Protein AF-0000000069527138 (afdb_homodimer)

Radius of gyration: 24.35 Å; Cα contacts (8 Å, |Δi|>4): 1067; chains: 2; bounding box: 53×87×53 Å

Organism: Araneus ventricosus (NCBI:txid182803)

Foldseek 3Di:
DQAAEDEELAPDDPVDPVVVCVVSNHFYFYLPDLVLLLLLLVVQVVLVCCQQQVVVVVVVCVVVVNCDDDDDPPPSHGDFQAQFEEEEEDCPSNVVSNLVVSVVSNHNAYEYEDPPDDDVVSVVSRYYYDDLLVRQQRGQEYEYAHEDDPVQFQVAALVSLLNHQLAHEYEYLHEQRNHPVVSVLVCQVVSSYQAYEYAYHPPQVDDPPDSQVVGSRYHYHRNCSQVDDVSSVSSVVLRVQQVVCSVVVHHRPGTPD/DQAAEDEELAPDDPVDPVVVCVVSNHFYFYLDDLVLLLLLLVVQVVLVCCQQQVVVVVVVCVVVVNCDDDDDPPPSHGDFQAQFEEEEEDCPSNVVSNLVVSVVSNHNAYEYEDPPDDDVSSVVVRYYYDDLLVRQQRGQEYEYAHEDDPVQFQVAALVSLLNHQLAHEYEYLHEQRNHPVVSVLVCQVVSSYQAYEYAYHPPQVDPPPDSQVVGSRYHYHRNCSQVDDVSSVSSVVLRVQQVVCSVVVHHRPGTPD

Structure (mmCIF, N/CA/C/O backbone):
data_AF-0000000069527138-model_v1
#
loop_
_entity.id
_entity.type
_entity.pdbx_description
1 polymer 'Glyoxylate reductase/hydroxypyruvate reductase'
#
loop_
_atom_site.group_PDB
_atom_site.id
_atom_site.type_symbol
_atom_site.label_atom_id
_atom_site.label_alt_id
_atom_site.label_comp_id
_atom_site.label_asym_id
_atom_site.label_entity_id
_atom_site.label_seq_id
_atom_site.pdbx_PDB_ins_code
_atom_site.Cartn_x
_atom_site.Cartn_y
_atom_site.Cartn_z
_atom_site.occupancy
_atom_site.B_iso_or_equiv
_atom_site.auth_seq_id
_atom_site.auth_comp_id
_atom_site.auth_asym_id
_atom_site.auth_atom_id
_atom_site.pdbx_PDB_model_num
ATOM 1 N N . PRO A 1 1 ? 10.914 38 27.594 1 52 1 PRO A N 1
ATOM 2 C CA . PRO A 1 1 ? 11.336 37.156 26.469 1 52 1 PRO A CA 1
ATOM 3 C C . PRO A 1 1 ? 10.375 37.219 25.281 1 52 1 PRO A C 1
ATOM 5 O O . PRO A 1 1 ? 9.164 37.125 25.453 1 52 1 PRO A O 1
ATOM 8 N N . GLN A 1 2 ? 10.57 38.094 24.375 1 81.81 2 GLN A N 1
ATOM 9 C CA . GLN A 1 2 ? 9.508 38.562 23.484 1 81.81 2 GLN A CA 1
ATOM 10 C C . GLN A 1 2 ? 9.32 37.594 22.312 1 81.81 2 GLN A C 1
ATOM 12 O O . GLN A 1 2 ? 10.18 37.5 21.438 1 81.81 2 GLN A O 1
ATOM 17 N N . LEU A 1 3 ? 8.484 36.656 22.438 1 92.56 3 LEU A N 1
ATOM 18 C CA . LEU A 1 3 ? 8.102 35.719 21.391 1 92.56 3 LEU A CA 1
ATOM 19 C C . LEU A 1 3 ? 7.613 36.438 20.141 1 92.56 3 LEU A C 1
ATOM 21 O O . LEU A 1 3 ? 6.727 37.281 20.234 1 92.56 3 LEU A O 1
ATOM 25 N N . LYS A 1 4 ? 8.305 36.219 19.047 1 95.5 4 LYS A N 1
ATOM 26 C CA . LYS A 1 4 ? 7.965 36.938 17.812 1 95.5 4 LYS A CA 1
ATOM 27 C C . LYS A 1 4 ? 7.273 36 16.812 1 95.5 4 LYS A C 1
ATOM 29 O O . LYS A 1 4 ? 6.516 36.469 15.961 1 95.5 4 LYS A O 1
ATOM 34 N N . VAL A 1 5 ? 7.57 34.75 16.922 1 96.75 5 VAL A N 1
ATOM 35 C CA . VAL A 1 5 ? 7.062 33.812 15.898 1 96.75 5 VAL A CA 1
ATOM 36 C C . VAL A 1 5 ? 6.816 32.438 16.5 1 96.75 5 VAL A C 1
ATOM 38 O O . VAL A 1 5 ? 7.59 31.984 17.344 1 96.75 5 VAL A O 1
ATOM 41 N N . VAL A 1 6 ? 5.719 31.859 16.078 1 96.62 6 VAL A N 1
ATOM 42 C CA . VAL A 1 6 ? 5.41 30.453 16.281 1 96.62 6 VAL A CA 1
ATOM 43 C C . VAL A 1 6 ? 5.266 29.75 14.938 1 96.62 6 VAL A C 1
ATOM 45 O O . VAL A 1 6 ? 4.352 30.062 14.164 1 96.62 6 VAL A O 1
ATOM 48 N N . ALA A 1 7 ? 6.199 28.844 14.664 1 94.75 7 ALA A N 1
ATOM 49 C CA . ALA A 1 7 ? 6.156 28.109 13.406 1 94.75 7 ALA A CA 1
ATOM 50 C C . ALA A 1 7 ? 5.988 26.609 13.656 1 94.75 7 ALA A C 1
ATOM 52 O O . ALA A 1 7 ? 6.684 26.031 14.5 1 94.75 7 ALA A O 1
ATOM 53 N N . THR A 1 8 ? 5.059 26.062 12.992 1 91.56 8 THR A N 1
ATOM 54 C CA . THR A 1 8 ? 4.848 24.625 13.117 1 91.56 8 THR A CA 1
ATOM 55 C C . THR A 1 8 ? 5.277 23.906 11.852 1 91.56 8 THR A C 1
ATOM 57 O O . THR A 1 8 ? 5.148 24.438 10.75 1 91.56 8 THR A O 1
ATOM 60 N N . ILE A 1 9 ? 5.773 22.672 12.016 1 88.38 9 ILE A N 1
ATOM 61 C CA . ILE A 1 9 ? 6.25 21.859 10.891 1 88.38 9 ILE A CA 1
ATOM 62 C C . ILE A 1 9 ? 5.07 21.172 10.219 1 88.38 9 ILE A C 1
ATOM 64 O O . ILE A 1 9 ? 5.219 20.578 9.148 1 88.38 9 ILE A O 1
ATOM 68 N N . SER A 1 10 ? 3.885 21.359 10.703 1 83.25 10 SER A N 1
ATOM 69 C CA . SER A 1 10 ? 2.691 20.703 10.18 1 83.25 10 SER A CA 1
ATOM 70 C C . SER A 1 10 ? 1.918 21.625 9.242 1 83.25 10 SER A C 1
ATOM 72 O O . SER A 1 10 ? 2.107 22.844 9.266 1 83.25 10 SER A O 1
ATOM 74 N N . LEU A 1 11 ? 1.112 20.922 8.406 1 78.75 11 LEU A N 1
ATOM 75 C CA . LEU A 1 11 ? 0.171 21.703 7.602 1 78.75 11 LEU A CA 1
ATOM 76 C C . LEU A 1 11 ? -0.917 22.312 8.477 1 78.75 11 LEU A C 1
ATOM 78 O O . LEU A 1 11 ? -1.246 23.484 8.328 1 78.75 11 LEU A O 1
ATOM 82 N N . GLY A 1 12 ? -1.472 21.422 9.312 1 75.75 12 GLY A N 1
ATOM 83 C CA . GLY A 1 12 ? -2.459 21.906 10.266 1 75.75 12 GLY A CA 1
ATOM 84 C C . GLY A 1 12 ? -1.85 22.688 11.414 1 75.75 12 GLY A C 1
ATOM 85 O O . GLY A 1 12 ? -0.685 22.484 11.766 1 75.75 12 GLY A O 1
ATOM 86 N N . PHE A 1 13 ? -2.611 23.594 11.969 1 85.06 13 PHE A N 1
ATOM 87 C CA . PHE A 1 13 ? -2.105 24.422 13.055 1 85.06 13 PHE A CA 1
ATOM 88 C C . PHE A 1 13 ? -3.176 24.641 14.117 1 85.06 13 PHE A C 1
ATOM 90 O O . PHE A 1 13 ? -3.193 25.672 14.789 1 85.06 13 PHE A O 1
ATOM 97 N N . GLU A 1 14 ? -4.051 23.672 14.219 1 77.25 14 GLU A N 1
ATOM 98 C CA . GLU A 1 14 ? -5.164 23.75 15.156 1 77.25 14 GLU A CA 1
ATOM 99 C C . GLU A 1 14 ? -4.672 23.766 16.594 1 77.25 14 GLU A C 1
ATOM 101 O O . GLU A 1 14 ? -5.367 24.25 17.5 1 77.25 14 GLU A O 1
ATOM 106 N N . HIS A 1 15 ? -3.498 23.297 16.812 1 81.5 15 HIS A N 1
ATOM 107 C CA . HIS A 1 15 ? -2.938 23.219 18.156 1 81.5 15 HIS A CA 1
ATOM 108 C C . HIS A 1 15 ? -2.34 24.547 18.578 1 81.5 15 HIS A C 1
ATOM 110 O O . HIS A 1 15 ? -1.874 24.688 19.719 1 81.5 15 HIS A O 1
ATOM 116 N N . ILE A 1 16 ? -2.328 25.531 17.703 1 90.62 16 ILE A N 1
ATOM 117 C CA . ILE A 1 16 ? -1.819 26.875 18 1 90.62 16 ILE A CA 1
ATOM 118 C C . ILE A 1 16 ? -2.986 27.828 18.234 1 90.62 16 ILE A C 1
ATOM 120 O O . ILE A 1 16 ? -3.963 27.828 17.484 1 90.62 16 ILE A O 1
ATOM 124 N N . ASP A 1 17 ? -2.943 28.594 19.312 1 93.56 17 ASP A N 1
ATOM 125 C CA . ASP A 1 17 ? -3.916 29.656 19.531 1 93.56 17 ASP A CA 1
ATOM 126 C C . ASP A 1 17 ? -3.627 30.859 18.641 1 93.56 17 ASP A C 1
ATOM 128 O O . ASP A 1 17 ? -3.068 31.859 19.094 1 93.56 17 ASP A O 1
ATOM 132 N N . VAL A 1 18 ? -4.098 30.781 17.5 1 94.06 18 VAL A N 1
ATOM 133 C CA . VAL A 1 18 ? -3.785 31.75 16.469 1 94.06 18 VAL A CA 1
ATOM 134 C C . VAL A 1 18 ? -4.348 33.125 16.859 1 94.06 18 VAL A C 1
ATOM 136 O O . VAL A 1 18 ? -3.707 34.156 16.625 1 94.06 18 VAL A O 1
ATOM 139 N N . GLN A 1 19 ? -5.504 33.125 17.438 1 94.81 19 GLN A N 1
ATOM 140 C CA . GLN A 1 19 ? -6.129 34.406 17.828 1 94.81 19 GLN A CA 1
ATOM 141 C C . GLN A 1 19 ? -5.285 35.125 18.875 1 94.81 19 GLN A C 1
ATOM 143 O O . GLN A 1 19 ? -5.078 36.344 18.781 1 94.81 19 GLN A O 1
ATOM 148 N N . GLU A 1 20 ? -4.867 34.406 19.859 1 95.56 20 GLU A N 1
ATOM 149 C CA . GLU A 1 20 ? -4.023 35 20.891 1 95.56 20 GLU A CA 1
ATOM 150 C C . GLU A 1 20 ? -2.703 35.5 20.297 1 95.56 20 GLU A C 1
ATOM 152 O O . GLU A 1 20 ? -2.211 36.562 20.672 1 95.56 20 GLU A O 1
ATOM 157 N N . CYS A 1 21 ? -2.131 34.719 19.391 1 95.94 21 CYS A N 1
ATOM 158 C CA . CYS A 1 21 ? -0.894 35.125 18.734 1 95.94 21 CYS A CA 1
ATOM 159 C C . CYS A 1 21 ? -1.09 36.406 17.953 1 95.94 21 CYS A C 1
ATOM 161 O O . CYS A 1 21 ? -0.263 37.312 18.031 1 95.94 21 CYS A O 1
ATOM 163 N N . LYS A 1 22 ? -2.158 36.5 17.266 1 94.31 22 LYS A N 1
ATOM 164 C CA . LYS A 1 22 ? -2.477 37.688 16.484 1 94.31 22 LYS A CA 1
ATOM 165 C C . LYS A 1 22 ? -2.621 38.906 17.391 1 94.31 22 LYS A C 1
ATOM 167 O O . LYS A 1 22 ? -2.084 40 17.094 1 94.31 22 LYS A O 1
ATOM 172 N N . LYS A 1 23 ? -3.311 38.719 18.469 1 95.19 23 LYS A N 1
ATOM 173 C CA . LYS A 1 23 ? -3.525 39.812 19.438 1 95.19 23 LYS A CA 1
ATOM 174 C C . LYS A 1 23 ? -2.199 40.344 19.969 1 95.19 23 LYS A C 1
ATOM 176 O O . LYS A 1 23 ? -2.068 41.531 20.219 1 95.19 23 LYS A O 1
ATOM 181 N N . ARG A 1 24 ? -1.305 39.469 20.094 1 94.94 24 ARG A N 1
ATOM 182 C CA . ARG A 1 24 ? -0.036 39.812 20.719 1 94.94 24 ARG A CA 1
ATOM 183 C C . ARG A 1 24 ? 0.997 40.219 19.656 1 94.94 24 ARG A C 1
ATOM 185 O O . ARG A 1 24 ? 2.139 40.531 20 1 94.94 24 ARG A O 1
ATOM 192 N N . GLY A 1 25 ? 0.655 40.125 18.453 1 93 25 GLY A N 1
ATOM 193 C CA . GLY A 1 25 ? 1.563 40.469 17.375 1 93 25 GLY A CA 1
ATOM 194 C C . GLY A 1 25 ? 2.607 39.406 17.094 1 93 25 GLY A C 1
ATOM 195 O O . GLY A 1 25 ? 3.701 39.688 16.625 1 93 25 GLY A O 1
ATOM 196 N N . ILE A 1 26 ? 2.312 38.219 17.484 1 96.12 26 ILE A N 1
ATOM 197 C CA . ILE A 1 26 ? 3.195 37.094 17.219 1 96.12 26 ILE A CA 1
ATOM 198 C C . ILE A 1 26 ? 2.842 36.438 15.883 1 96.12 26 ILE A C 1
ATOM 200 O O . ILE A 1 26 ? 1.702 36.031 15.664 1 96.12 26 ILE A O 1
ATOM 204 N N . GLN A 1 27 ? 3.793 36.344 14.953 1 96.31 27 GLN A N 1
ATOM 205 C CA . GLN A 1 27 ? 3.566 35.719 13.656 1 96.31 27 GLN A CA 1
ATOM 206 C C . GLN A 1 27 ? 3.439 34.219 13.773 1 96.31 27 GLN A C 1
ATOM 208 O O . GLN A 1 27 ? 4.18 33.594 14.531 1 96.31 27 GLN A O 1
ATOM 213 N N . VAL A 1 28 ? 2.422 33.688 13.094 1 96.81 28 VAL A N 1
ATOM 214 C CA . VAL A 1 28 ? 2.254 32.25 13.047 1 96.81 28 VAL A CA 1
ATOM 215 C C . VAL A 1 28 ? 2.471 31.75 11.617 1 96.81 28 VAL A C 1
ATOM 217 O O . VAL A 1 28 ? 1.928 32.312 10.664 1 96.81 28 VAL A O 1
ATOM 220 N N . CYS A 1 29 ? 3.332 30.781 11.461 1 96.06 29 CYS A N 1
ATOM 221 C CA . CYS A 1 29 ? 3.6 30.156 10.172 1 96.06 29 CYS A CA 1
ATOM 222 C C . CYS A 1 29 ? 3.385 28.641 10.25 1 96.06 29 CYS A C 1
ATOM 224 O O . CYS A 1 29 ? 3.611 28.031 11.297 1 96.06 29 CYS A O 1
ATOM 226 N N . ASN A 1 30 ? 2.883 28.078 9.195 1 92.19 30 ASN A N 1
ATOM 227 C CA . ASN A 1 30 ? 2.824 26.625 9.094 1 92.19 30 ASN A CA 1
ATOM 228 C C . ASN A 1 30 ? 3.693 26.109 7.953 1 92.19 30 ASN A C 1
ATOM 230 O O . ASN A 1 30 ? 4.422 26.891 7.324 1 92.19 30 ASN A O 1
ATOM 234 N N . ALA A 1 31 ? 3.736 24.844 7.789 1 89.5 31 ALA A N 1
ATOM 235 C CA . ALA A 1 31 ? 4.598 24.25 6.773 1 89.5 31 ALA A CA 1
ATOM 236 C C . ALA A 1 31 ? 3.791 23.828 5.551 1 89.5 31 ALA A C 1
ATOM 238 O O . ALA A 1 31 ? 3.861 22.672 5.121 1 89.5 31 ALA A O 1
ATOM 239 N N . ALA A 1 32 ? 3.145 24.797 4.98 1 87.44 32 ALA A N 1
ATOM 240 C CA . ALA A 1 32 ? 2.383 24.531 3.762 1 87.44 32 ALA A CA 1
ATOM 241 C C . ALA A 1 32 ? 3.311 24.297 2.576 1 87.44 32 ALA A C 1
ATOM 243 O O . ALA A 1 32 ? 3.785 25.25 1.949 1 87.44 32 ALA A O 1
ATOM 244 N N . ASN A 1 33 ? 3.641 23.047 2.322 1 89.19 33 ASN A N 1
ATOM 245 C CA . ASN A 1 33 ? 4.5 22.625 1.228 1 89.19 33 ASN A CA 1
ATOM 246 C C . ASN A 1 33 ? 3.828 21.547 0.381 1 89.19 33 ASN A C 1
ATOM 248 O O . ASN A 1 33 ? 3.217 20.609 0.917 1 89.19 33 ASN A O 1
ATOM 252 N N . PRO A 1 34 ? 3.922 21.672 -0.925 1 90.12 34 PRO A N 1
ATOM 253 C CA . PRO A 1 34 ? 3.246 20.734 -1.828 1 90.12 34 PRO A CA 1
ATOM 254 C C . PRO A 1 34 ? 3.719 19.297 -1.646 1 90.12 34 PRO A C 1
ATOM 256 O O . PRO A 1 34 ? 3.027 18.359 -2.053 1 90.12 34 PRO A O 1
ATOM 259 N N . ILE A 1 35 ? 4.887 19.109 -1.012 1 90.88 35 ILE A N 1
ATOM 260 C CA . ILE A 1 35 ? 5.461 17.781 -0.862 1 90.88 35 ILE A CA 1
ATOM 261 C C . ILE A 1 35 ? 4.555 16.922 0.012 1 90.88 35 ILE A C 1
ATOM 263 O O . ILE A 1 35 ? 4.488 15.695 -0.162 1 90.88 35 ILE A O 1
ATOM 267 N N . SER A 1 36 ? 3.814 17.531 0.904 1 91.56 36 SER A N 1
ATOM 268 C CA . SER A 1 36 ? 2.941 16.812 1.821 1 91.56 36 SER A CA 1
ATOM 269 C C . SER A 1 36 ? 1.795 16.125 1.074 1 91.56 36 SER A C 1
ATOM 271 O O . SER A 1 36 ? 1.315 15.078 1.488 1 91.56 36 SER A O 1
ATOM 273 N N . VAL A 1 37 ? 1.426 16.734 -0.037 1 94.5 37 VAL A N 1
ATOM 274 C CA . VAL A 1 37 ? 0.306 16.219 -0.814 1 94.5 37 VAL A CA 1
ATOM 275 C C . VAL A 1 37 ? 0.649 14.828 -1.344 1 94.5 37 VAL A C 1
ATOM 277 O O . VAL A 1 37 ? -0.096 13.867 -1.121 1 94.5 37 VAL A O 1
ATOM 280 N N . SER A 1 38 ? 1.834 14.734 -1.927 1 95.69 38 SER A N 1
ATOM 281 C CA . SER A 1 38 ? 2.26 13.477 -2.527 1 95.69 38 SER A CA 1
ATOM 282 C C . SER A 1 38 ? 2.496 12.414 -1.464 1 95.69 38 SER A C 1
ATOM 284 O O . SER A 1 38 ? 2.062 11.266 -1.617 1 95.69 38 SER A O 1
ATOM 286 N N . VAL A 1 39 ? 3.104 12.797 -0.379 1 95.88 39 VAL A N 1
ATOM 287 C CA . VAL A 1 39 ? 3.531 11.844 0.641 1 95.88 39 VAL A CA 1
ATOM 288 C C . VAL A 1 39 ? 2.311 11.289 1.373 1 95.88 39 VAL A C 1
ATOM 290 O O . VAL A 1 39 ? 2.244 10.094 1.662 1 95.88 39 VAL A O 1
ATOM 293 N N . VAL A 1 40 ? 1.357 12.109 1.661 1 96.62 40 VAL A N 1
ATOM 294 C CA . VAL A 1 40 ? 0.164 11.672 2.379 1 96.62 40 VAL A CA 1
ATOM 295 C C . VAL A 1 40 ? -0.708 10.82 1.459 1 96.62 40 VAL A C 1
ATOM 297 O O . VAL A 1 40 ? -1.276 9.812 1.89 1 96.62 40 VAL A O 1
ATOM 300 N N . ALA A 1 41 ? -0.838 11.203 0.163 1 98.38 41 ALA A N 1
ATOM 301 C CA . ALA A 1 41 ? -1.612 10.414 -0.794 1 98.38 41 ALA A CA 1
ATOM 302 C C . ALA A 1 41 ? -1.021 9.023 -0.961 1 98.38 41 ALA A C 1
ATOM 304 O O . ALA A 1 41 ? -1.751 8.023 -0.968 1 98.38 41 ALA A O 1
ATOM 305 N N . GLU A 1 42 ? 0.299 8.961 -1.075 1 98.62 42 GLU A N 1
ATOM 306 C CA . GLU A 1 42 ? 1.004 7.688 -1.183 1 98.62 42 GLU A CA 1
ATOM 307 C C . GLU A 1 42 ? 0.731 6.801 0.03 1 98.62 42 GLU A C 1
ATOM 309 O O . GLU A 1 42 ? 0.408 5.621 -0.118 1 98.62 42 GLU A O 1
ATOM 314 N N . PHE A 1 43 ? 0.854 7.398 1.181 1 98.56 43 PHE A N 1
ATOM 315 C CA . PHE A 1 43 ? 0.626 6.66 2.418 1 98.56 43 PHE A CA 1
ATOM 316 C C . PHE A 1 43 ? -0.809 6.156 2.49 1 98.56 43 PHE A C 1
ATOM 318 O O . PHE A 1 43 ? -1.055 5.031 2.939 1 98.56 43 PHE A O 1
ATOM 325 N N . THR A 1 44 ? -1.752 6.953 2.045 1 98.81 44 THR A N 1
ATOM 326 C CA . THR A 1 44 ? -3.168 6.605 2.049 1 98.81 44 THR A CA 1
ATOM 327 C C . THR A 1 44 ? -3.42 5.355 1.212 1 98.81 44 THR A C 1
ATOM 329 O O . THR A 1 44 ? -4.125 4.441 1.646 1 98.81 44 THR A O 1
ATOM 332 N N . ILE A 1 45 ? -2.799 5.27 0.051 1 98.81 45 ILE A N 1
ATOM 333 C CA . ILE A 1 45 ? -2.924 4.09 -0.798 1 98.81 45 ILE A CA 1
ATOM 334 C C . ILE A 1 45 ? -2.287 2.887 -0.108 1 98.81 45 ILE A C 1
ATOM 336 O O . ILE A 1 45 ? -2.846 1.786 -0.123 1 98.81 45 ILE A O 1
ATOM 340 N N . GLY A 1 46 ? -1.09 3.119 0.477 1 98.69 46 GLY A N 1
ATOM 341 C CA . GLY A 1 46 ? -0.426 2.053 1.208 1 98.69 46 GLY A CA 1
ATOM 342 C C . GLY A 1 46 ? -1.266 1.492 2.34 1 98.69 46 GLY A C 1
ATOM 343 O O . GLY A 1 46 ? -1.358 0.274 2.508 1 98.69 46 GLY A O 1
ATOM 344 N N . LEU A 1 47 ? -1.845 2.398 3.082 1 98.62 47 LEU A N 1
ATOM 345 C CA . LEU A 1 47 ? -2.67 2.002 4.219 1 98.62 47 LEU A CA 1
ATOM 346 C C . LEU A 1 47 ? -3.912 1.25 3.752 1 98.62 47 LEU A C 1
ATOM 348 O O . LEU A 1 47 ? -4.285 0.233 4.34 1 98.62 47 LEU A O 1
ATOM 352 N N . LEU A 1 48 ? -4.57 1.704 2.697 1 98.75 48 LEU A N 1
ATOM 353 C CA . LEU A 1 48 ? -5.727 1.058 2.086 1 98.75 48 LEU A CA 1
ATOM 354 C C . LEU A 1 48 ? -5.395 -0.375 1.681 1 98.75 48 LEU A C 1
ATOM 356 O O . LEU A 1 48 ? -6.102 -1.312 2.062 1 98.75 48 LEU A O 1
ATOM 360 N N . LEU A 1 49 ? -4.305 -0.561 0.993 1 98.62 49 LEU A N 1
ATOM 361 C CA . LEU A 1 49 ? -3.928 -1.884 0.507 1 98.62 49 LEU A CA 1
ATOM 362 C C . LEU A 1 49 ? -3.5 -2.783 1.661 1 98.62 49 LEU A C 1
ATOM 364 O O . LEU A 1 49 ? -3.729 -3.994 1.628 1 98.62 49 LEU A O 1
ATOM 368 N N . ALA A 1 50 ? -2.842 -2.182 2.67 1 98.56 50 ALA A N 1
ATOM 369 C CA . ALA A 1 50 ? -2.383 -2.953 3.822 1 98.56 50 ALA A CA 1
ATOM 370 C C . ALA A 1 50 ? -3.559 -3.604 4.551 1 98.56 50 ALA A C 1
ATOM 372 O O . ALA A 1 50 ? -3.469 -4.754 4.98 1 98.56 50 ALA A O 1
ATOM 373 N N . VAL A 1 51 ? -4.672 -2.887 4.66 1 98.31 51 VAL A N 1
ATOM 374 C CA . VAL A 1 51 ? -5.812 -3.434 5.387 1 98.31 51 VAL A CA 1
ATOM 375 C C . VAL A 1 51 ? -6.637 -4.324 4.465 1 98.31 51 VAL A C 1
ATOM 377 O O . VAL A 1 51 ? -7.086 -5.402 4.867 1 98.31 51 VAL A O 1
ATOM 380 N N . SER A 1 52 ? -6.84 -3.93 3.225 1 97.69 52 SER A N 1
ATOM 381 C CA . SER A 1 52 ? -7.734 -4.641 2.314 1 97.69 52 SER A CA 1
ATOM 382 C C . SER A 1 52 ? -7.137 -5.977 1.885 1 97.69 52 SER A C 1
ATOM 384 O O . SER A 1 52 ? -7.867 -6.949 1.679 1 97.69 52 SER A O 1
ATOM 386 N N . ARG A 1 53 ? -5.801 -5.988 1.804 1 97.5 53 ARG A N 1
ATOM 387 C CA . ARG A 1 53 ? -5.133 -7.215 1.375 1 97.5 53 ARG A CA 1
ATOM 388 C C . ARG A 1 53 ? -4.496 -7.938 2.559 1 97.5 53 ARG A C 1
ATOM 390 O O . ARG A 1 53 ? -3.707 -8.867 2.375 1 97.5 53 ARG A O 1
ATOM 397 N N . LYS A 1 54 ? -4.793 -7.465 3.758 1 97.5 54 LYS A N 1
ATOM 398 C CA . LYS A 1 54 ? -4.5 -8.117 5.031 1 97.5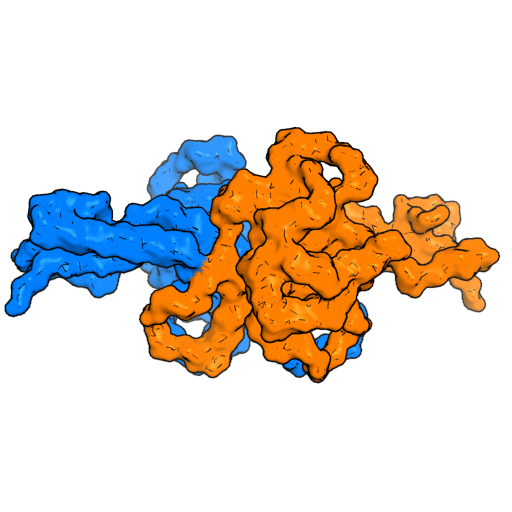 54 LYS A CA 1
ATOM 399 C C . LYS A 1 54 ? -2.996 -8.281 5.23 1 97.5 54 LYS A C 1
ATOM 401 O O . LYS A 1 54 ? -2.545 -9.289 5.777 1 97.5 54 LYS A O 1
ATOM 406 N N . ILE A 1 55 ? -2.225 -7.32 4.746 1 98.12 55 ILE A N 1
ATOM 407 C CA . ILE A 1 55 ? -0.769 -7.363 4.824 1 98.12 55 ILE A CA 1
ATOM 408 C C . ILE A 1 55 ? -0.328 -7.324 6.285 1 98.12 55 ILE A C 1
ATOM 410 O O . ILE A 1 55 ? 0.484 -8.148 6.719 1 98.12 55 ILE A O 1
ATOM 414 N N . VAL A 1 56 ? -0.895 -6.406 7.074 1 97.75 56 VAL A N 1
ATOM 415 C CA . VAL A 1 56 ? -0.505 -6.227 8.469 1 97.75 56 VAL A CA 1
ATOM 416 C C . VAL A 1 56 ? -0.865 -7.477 9.273 1 97.75 56 VAL A C 1
ATOM 418 O O . VAL A 1 56 ? -0.04 -7.996 10.023 1 97.75 56 VAL A O 1
ATOM 421 N N . LYS A 1 57 ? -2.064 -7.988 9.039 1 95.62 57 LYS A N 1
ATOM 422 C CA . LYS A 1 57 ? -2.523 -9.172 9.758 1 95.62 57 LYS A CA 1
ATOM 423 C C . LYS A 1 57 ? -1.676 -10.391 9.414 1 95.62 57 LYS A C 1
ATOM 425 O O . LYS A 1 57 ? -1.247 -11.125 10.305 1 95.62 57 LYS A O 1
ATOM 430 N N . ALA A 1 58 ? -1.451 -10.586 8.18 1 95.88 58 ALA A N 1
ATOM 431 C CA . ALA A 1 58 ? -0.701 -11.75 7.715 1 95.88 58 ALA A CA 1
ATOM 432 C C . ALA A 1 58 ? 0.746 -11.695 8.195 1 95.88 58 ALA A C 1
ATOM 434 O O . ALA A 1 58 ? 1.301 -12.711 8.625 1 95.88 58 ALA A O 1
ATOM 435 N N . ALA A 1 59 ? 1.396 -10.508 8.07 1 95.94 59 ALA A N 1
ATOM 436 C CA . ALA A 1 59 ? 2.762 -10.344 8.562 1 95.94 59 ALA A CA 1
ATOM 437 C C . ALA A 1 59 ? 2.848 -10.656 10.055 1 95.94 59 ALA A C 1
ATOM 439 O O . ALA A 1 59 ? 3.787 -11.32 10.5 1 95.94 59 ALA A O 1
ATOM 440 N N . GLY A 1 60 ? 1.857 -10.219 10.812 1 93.75 60 GLY A N 1
ATOM 441 C CA . GLY A 1 60 ? 1.805 -10.531 12.234 1 93.75 60 GLY A CA 1
ATOM 442 C C . GLY A 1 60 ? 1.644 -12.016 12.516 1 93.75 60 GLY A C 1
ATOM 443 O O . GLY A 1 60 ? 2.246 -12.539 13.453 1 93.75 60 GLY A O 1
ATOM 444 N N . ALA A 1 61 ? 0.838 -12.672 11.742 1 92.69 61 ALA A N 1
ATOM 445 C CA . ALA A 1 61 ? 0.576 -14.102 11.93 1 92.69 61 ALA A CA 1
ATOM 446 C C . ALA A 1 61 ? 1.854 -14.914 11.766 1 92.69 61 ALA A C 1
ATOM 448 O O . ALA A 1 61 ? 2.098 -15.852 12.531 1 92.69 61 ALA A O 1
ATOM 449 N N . ILE A 1 62 ? 2.674 -14.578 10.805 1 92.69 62 ILE A N 1
ATOM 450 C CA . ILE A 1 62 ? 3.934 -15.273 10.586 1 92.69 62 ILE A CA 1
ATOM 451 C C . ILE A 1 62 ? 4.863 -15.055 11.773 1 92.69 62 ILE A C 1
ATOM 453 O O . ILE A 1 62 ? 5.496 -16 12.258 1 92.69 62 ILE A O 1
ATOM 457 N N . GLN A 1 63 ? 4.879 -13.82 12.211 1 90.44 63 GLN A N 1
ATOM 458 C CA . GLN A 1 63 ? 5.727 -13.484 13.352 1 90.44 63 GLN A CA 1
ATOM 459 C C . GLN A 1 63 ? 5.297 -14.25 14.602 1 90.44 63 GLN A C 1
ATOM 461 O O . GLN A 1 63 ? 6.133 -14.602 15.438 1 90.44 63 GLN A O 1
ATOM 466 N N . ARG A 1 64 ? 4.051 -14.562 14.688 1 90.81 64 ARG A N 1
ATOM 467 C CA . ARG A 1 64 ? 3.525 -15.281 15.844 1 90.81 64 ARG A CA 1
ATOM 468 C C . ARG A 1 64 ? 3.627 -16.797 15.648 1 90.81 64 ARG A C 1
ATOM 470 O O . ARG A 1 64 ? 3.156 -17.562 16.484 1 90.81 64 ARG A O 1
ATOM 477 N N . GLY A 1 65 ? 4.148 -17.234 14.492 1 90.5 65 GLY A N 1
ATOM 478 C CA . GLY A 1 65 ? 4.363 -18.656 14.242 1 90.5 65 GLY A CA 1
ATOM 479 C C . GLY A 1 65 ? 3.102 -19.375 13.812 1 90.5 65 GLY A C 1
ATOM 480 O O . GLY A 1 65 ? 2.996 -20.594 13.977 1 90.5 65 GLY A O 1
ATOM 481 N N . GLU A 1 66 ? 2.18 -18.625 13.25 1 90.94 66 GLU A N 1
ATOM 482 C CA . GLU A 1 66 ? 0.886 -19.219 12.922 1 90.94 66 GLU A CA 1
ATOM 483 C C . GLU A 1 66 ? 0.902 -19.844 11.531 1 90.94 66 GLU A C 1
ATOM 485 O O . GLU A 1 66 ? -0.03 -20.562 11.156 1 90.94 66 GLU A O 1
ATOM 490 N N . TRP A 1 67 ? 1.893 -19.531 10.766 1 90.88 67 TRP A N 1
ATOM 491 C CA . TRP A 1 67 ? 2.023 -20.125 9.445 1 90.88 67 TRP A CA 1
ATOM 492 C C . TRP A 1 67 ? 2.555 -21.547 9.539 1 90.88 67 TRP A C 1
ATOM 494 O O . TRP A 1 67 ? 3.768 -21.766 9.484 1 90.88 67 TRP A O 1
ATOM 504 N N . ILE A 1 68 ? 1.738 -22.531 9.531 1 85.44 68 ILE A N 1
ATOM 505 C CA . ILE A 1 68 ? 2.125 -23.891 9.844 1 85.44 68 ILE A CA 1
ATOM 506 C C . ILE A 1 68 ? 1.878 -24.797 8.633 1 85.44 68 ILE A C 1
ATOM 508 O O . ILE A 1 68 ? 2.477 -25.859 8.516 1 85.44 68 ILE A O 1
ATOM 512 N N . GLU A 1 69 ? 0.994 -24.297 7.738 1 79.81 69 GLU A N 1
ATOM 513 C CA . GLU A 1 69 ? 0.704 -25.078 6.547 1 79.81 69 GLU A CA 1
ATOM 514 C C . GLU A 1 69 ? 1.02 -24.297 5.277 1 79.81 69 GLU A C 1
ATOM 516 O O . GLU A 1 69 ? 0.825 -23.078 5.227 1 79.81 69 GLU A O 1
ATOM 521 N N . SER A 1 70 ? 1.593 -24.984 4.398 1 67.06 70 SER A N 1
ATOM 522 C CA . SER A 1 70 ? 2.078 -24.344 3.176 1 67.06 70 SER A CA 1
ATOM 523 C C . SER A 1 70 ? 0.952 -23.625 2.441 1 67.06 70 SER A C 1
ATOM 525 O O . SER A 1 70 ? 1.14 -22.516 1.94 1 67.06 70 SER A O 1
ATOM 527 N N . TRP A 1 71 ? -0.029 -24.344 2.156 1 65.25 71 TRP A N 1
ATOM 528 C CA . TRP A 1 71 ? -1.045 -23.656 1.356 1 65.25 71 TRP A CA 1
ATOM 529 C C . TRP A 1 71 ? -2.43 -23.844 1.971 1 65.25 71 TRP A C 1
ATOM 531 O O . TRP A 1 71 ? -2.832 -24.953 2.299 1 65.25 71 TRP A O 1
ATOM 541 N N . THR A 1 72 ? -2.906 -22.703 2.385 1 67.12 72 THR A N 1
ATOM 542 C CA . THR A 1 72 ? -4.301 -22.656 2.801 1 67.12 72 THR A CA 1
ATOM 543 C C . THR A 1 72 ? -5.09 -21.672 1.949 1 67.12 72 THR A C 1
ATOM 545 O O . THR A 1 72 ? -4.945 -20.453 2.109 1 67.12 72 THR A O 1
ATOM 548 N N . PRO A 1 73 ? -5.887 -22.188 0.997 1 64.62 73 PRO A N 1
ATOM 549 C CA . PRO A 1 73 ? -6.543 -21.312 0.021 1 64.62 73 PRO A CA 1
ATOM 550 C C . PRO A 1 73 ? -7.328 -20.188 0.677 1 64.62 73 PRO A C 1
ATOM 552 O O . PRO A 1 73 ? -7.48 -19.109 0.084 1 64.62 73 PRO A O 1
ATOM 555 N N . ASP A 1 74 ? -7.586 -20.344 1.847 1 76.12 74 ASP A N 1
ATOM 556 C CA . ASP A 1 74 ? -8.516 -19.359 2.398 1 76.12 74 ASP A CA 1
ATOM 557 C C . ASP A 1 74 ? -7.859 -18.562 3.527 1 76.12 74 ASP A C 1
ATOM 559 O O . ASP A 1 74 ? -8.539 -17.828 4.25 1 76.12 74 ASP A O 1
ATOM 563 N N . TRP A 1 75 ? -6.609 -18.688 3.465 1 82.81 75 TRP A N 1
ATOM 564 C CA . TRP A 1 75 ? -5.961 -17.953 4.547 1 82.81 75 TRP A CA 1
ATOM 565 C C . TRP A 1 75 ? -5.633 -16.531 4.113 1 82.81 75 TRP A C 1
ATOM 567 O O . TRP A 1 75 ? -4.996 -16.312 3.078 1 82.81 75 TRP A O 1
ATOM 577 N N . TYR A 1 76 ? -6.184 -15.555 4.789 1 90.44 76 TYR A N 1
ATOM 578 C CA . TYR A 1 76 ? -5.922 -14.125 4.633 1 90.44 76 TYR A CA 1
ATOM 579 C C . TYR A 1 76 ? -6.285 -13.656 3.227 1 90.44 76 TYR A C 1
ATOM 581 O O . TYR A 1 76 ? -5.516 -12.93 2.592 1 90.44 76 TYR A O 1
ATOM 589 N N . VAL A 1 77 ? -7.352 -14.242 2.68 1 93.06 77 VAL A N 1
ATOM 590 C CA . VAL A 1 77 ? -7.922 -13.766 1.425 1 93.06 77 VAL A CA 1
ATOM 591 C C . VAL A 1 77 ? -8.438 -12.336 1.602 1 93.06 77 VAL A C 1
ATOM 593 O O . VAL A 1 77 ? -9.289 -12.078 2.457 1 93.06 77 VAL A O 1
ATOM 596 N N . GLY A 1 78 ? -7.824 -11.445 0.878 1 94.88 78 GLY A N 1
ATOM 597 C CA . GLY A 1 78 ? -8.25 -10.055 0.924 1 94.88 78 GLY A CA 1
ATOM 598 C C . GLY A 1 78 ? -9.172 -9.672 -0.219 1 94.88 78 GLY A C 1
ATOM 599 O O . GLY A 1 78 ? -9.609 -10.531 -0.982 1 94.88 78 GLY A O 1
ATOM 600 N N . ARG A 1 79 ? -9.555 -8.5 -0.248 1 94.56 79 ARG A N 1
ATOM 601 C CA . ARG A 1 79 ? -10.305 -7.91 -1.35 1 94.56 79 ARG A CA 1
ATOM 602 C C . ARG A 1 79 ? -9.547 -6.742 -1.97 1 94.56 79 ARG A C 1
ATOM 604 O O . ARG A 1 79 ? -9.188 -5.789 -1.274 1 94.56 79 ARG A O 1
ATOM 611 N N . GLY A 1 80 ? -9.297 -6.855 -3.271 1 95.88 80 GLY A N 1
ATOM 612 C CA . GLY A 1 80 ? -8.516 -5.836 -3.957 1 95.88 80 GLY A CA 1
ATOM 613 C C . GLY A 1 80 ? -9.375 -4.758 -4.59 1 95.88 80 GLY A C 1
ATOM 614 O O . GLY A 1 80 ? -10.586 -4.711 -4.371 1 95.88 80 GLY A O 1
ATOM 615 N N . LEU A 1 81 ? -8.773 -3.871 -5.293 1 97.69 81 LEU A N 1
ATOM 616 C CA . LEU A 1 81 ? -9.406 -2.689 -5.863 1 97.69 81 LEU A CA 1
ATOM 617 C C . LEU A 1 81 ? -9.992 -2.998 -7.238 1 97.69 81 LEU A C 1
ATOM 619 O O . LEU A 1 81 ? -10.828 -2.244 -7.75 1 97.69 81 LEU A O 1
ATOM 623 N N . THR A 1 82 ? -9.477 -4.102 -7.855 1 95.06 82 THR A N 1
ATOM 624 C CA . THR A 1 82 ? -9.938 -4.422 -9.203 1 95.06 82 THR A CA 1
ATOM 625 C C . THR A 1 82 ? -11.461 -4.488 -9.25 1 95.06 82 THR A C 1
ATOM 627 O O . THR A 1 82 ? -12.078 -5.184 -8.445 1 95.06 82 THR A O 1
ATOM 630 N N . ASN A 1 83 ? -12.109 -3.682 -10.133 1 95.38 83 ASN A N 1
ATOM 631 C CA . ASN A 1 83 ? -13.547 -3.641 -10.398 1 95.38 83 ASN A CA 1
ATOM 632 C C . ASN A 1 83 ? -14.312 -3.043 -9.227 1 95.38 83 ASN A C 1
ATOM 634 O O . ASN A 1 83 ? -15.539 -3.176 -9.148 1 95.38 83 ASN A O 1
ATOM 638 N N . SER A 1 84 ? -13.672 -2.41 -8.297 1 97.81 84 SER A N 1
ATOM 639 C CA . SER A 1 84 ? -14.328 -1.85 -7.121 1 97.81 84 SER A CA 1
ATOM 640 C C . SER A 1 84 ? -14.812 -0.427 -7.387 1 97.81 84 SER A C 1
ATOM 642 O O . SER A 1 84 ? -14.375 0.214 -8.344 1 97.81 84 SER A O 1
ATOM 644 N N . VAL A 1 85 ? -15.75 -0.011 -6.633 1 98.62 85 VAL A N 1
ATOM 645 C CA . VAL A 1 85 ? -16.188 1.381 -6.582 1 98.62 85 VAL A CA 1
ATOM 646 C C . VAL A 1 85 ? -15.508 2.094 -5.418 1 98.62 85 VAL A C 1
ATOM 648 O O . VAL A 1 85 ? -15.617 1.665 -4.266 1 98.62 85 VAL A O 1
ATOM 651 N N . VAL A 1 86 ? -14.812 3.193 -5.734 1 98.88 86 VAL A N 1
ATOM 652 C CA . VAL A 1 86 ? -14.086 3.943 -4.711 1 98.88 86 VAL A CA 1
ATOM 653 C C . V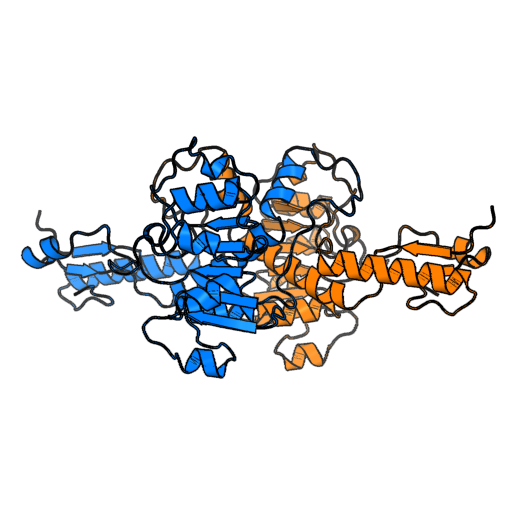AL A 1 86 ? -14.75 5.305 -4.504 1 98.88 86 VAL A C 1
ATOM 655 O O . VAL A 1 86 ? -15.023 6.02 -5.469 1 98.88 86 VAL A O 1
ATOM 658 N N . GLY A 1 87 ? -15.117 5.605 -3.252 1 98.94 87 GLY A N 1
ATOM 659 C CA . GLY A 1 87 ? -15.602 6.926 -2.871 1 98.94 87 GLY A CA 1
ATOM 660 C C . GLY A 1 87 ? -14.562 7.746 -2.125 1 98.94 87 GLY A C 1
ATOM 661 O O . GLY A 1 87 ? -13.992 7.281 -1.135 1 98.94 87 GLY A O 1
ATOM 662 N N . ILE A 1 88 ? -14.297 8.977 -2.594 1 98.94 88 ILE A N 1
ATOM 663 C CA . ILE A 1 88 ? -13.367 9.891 -1.942 1 98.94 88 ILE A CA 1
ATOM 664 C C . ILE A 1 88 ? -14.133 11.07 -1.343 1 98.94 88 ILE A C 1
ATOM 666 O O . ILE A 1 88 ? -14.867 11.766 -2.049 1 98.94 88 ILE A O 1
ATOM 670 N N . VAL A 1 89 ? -14.023 11.227 -0.015 1 98.81 89 VAL A N 1
ATOM 671 C CA . VAL A 1 89 ? -14.648 12.359 0.664 1 98.81 89 VAL A CA 1
ATOM 672 C C . VAL A 1 89 ? -13.617 13.461 0.888 1 98.81 89 VAL A C 1
ATOM 674 O O . VAL A 1 89 ? -12.758 13.344 1.759 1 98.81 89 VAL A O 1
ATOM 677 N N . GLY A 1 90 ? -13.75 14.508 0.224 1 98.19 90 GLY A N 1
ATOM 678 C CA . GLY A 1 90 ? -12.742 15.555 0.106 1 98.19 90 GLY A CA 1
ATOM 679 C C . GLY A 1 90 ? -11.898 15.43 -1.149 1 98.19 90 GLY A C 1
ATOM 680 O O . GLY A 1 90 ? -11.055 14.531 -1.25 1 98.19 90 GLY A O 1
ATOM 681 N N . MET A 1 91 ? -12.156 16.344 -2.119 1 98.19 91 MET A N 1
ATOM 682 C CA . MET A 1 91 ? -11.461 16.297 -3.4 1 98.19 91 MET A CA 1
ATOM 683 C C . MET A 1 91 ? -10.578 17.531 -3.594 1 98.19 91 MET A C 1
ATOM 685 O O . MET A 1 91 ? -10.602 18.156 -4.656 1 98.19 91 MET A O 1
ATOM 689 N N . GLY A 1 92 ? -9.938 17.859 -2.43 1 95.81 92 GLY A N 1
ATOM 690 C CA . GLY A 1 92 ? -8.883 18.844 -2.512 1 95.81 92 GLY A CA 1
ATOM 691 C C . GLY A 1 92 ? -7.594 18.297 -3.098 1 95.81 92 GLY A C 1
ATOM 692 O O . GLY A 1 92 ? -7.617 17.359 -3.895 1 95.81 92 GLY A O 1
ATOM 693 N N . ARG A 1 93 ? -6.414 18.922 -2.773 1 94.75 93 ARG A N 1
ATOM 694 C CA . ARG A 1 93 ? -5.125 18.547 -3.348 1 94.75 93 ARG A CA 1
ATOM 695 C C . ARG A 1 93 ? -4.781 17.094 -3.029 1 94.75 93 ARG A C 1
ATOM 697 O O . ARG A 1 93 ? -4.375 16.344 -3.914 1 94.75 93 ARG A O 1
ATOM 704 N N . ILE A 1 94 ? -4.961 16.703 -1.772 1 96.5 94 ILE A N 1
ATOM 705 C CA . ILE A 1 94 ? -4.633 15.336 -1.372 1 96.5 94 ILE A CA 1
ATOM 706 C C . ILE A 1 94 ? -5.621 14.359 -2.002 1 96.5 94 ILE A C 1
ATOM 708 O O . ILE A 1 94 ? -5.23 13.289 -2.484 1 96.5 94 ILE A O 1
ATOM 712 N N . GLY A 1 95 ? -6.945 14.688 -2 1 98.25 95 GLY A N 1
ATOM 713 C CA . GLY A 1 95 ? -7.949 13.852 -2.639 1 98.25 95 GLY A CA 1
ATOM 714 C C . GLY A 1 95 ? -7.664 13.594 -4.105 1 98.25 95 GLY A C 1
ATOM 715 O O . GLY A 1 95 ? -7.777 12.461 -4.574 1 98.25 95 GLY A O 1
ATOM 716 N N . GLN A 1 96 ? -7.258 14.633 -4.812 1 98.19 96 GLN A N 1
ATOM 717 C CA . GLN A 1 96 ? -6.926 14.5 -6.227 1 98.19 96 GLN A CA 1
ATOM 718 C C . GLN A 1 96 ? -5.672 13.656 -6.418 1 98.19 96 GLN A C 1
ATOM 720 O O . GLN A 1 96 ? -5.582 12.875 -7.371 1 98.19 96 GLN A O 1
ATOM 725 N N . ALA A 1 97 ? -4.715 13.852 -5.527 1 98.25 97 ALA A N 1
ATOM 726 C CA . ALA A 1 97 ? -3.508 13.031 -5.594 1 98.25 97 ALA A CA 1
ATOM 727 C C . ALA A 1 97 ? -3.828 11.562 -5.348 1 98.25 97 ALA A C 1
ATOM 729 O O . ALA A 1 97 ? -3.234 10.68 -5.969 1 98.25 97 ALA A O 1
ATOM 730 N N . VAL A 1 98 ? -4.762 11.266 -4.438 1 98.75 98 VAL A N 1
ATOM 731 C CA . VAL A 1 98 ? -5.227 9.906 -4.199 1 98.75 98 VAL A CA 1
ATOM 732 C C . VAL A 1 98 ? -5.914 9.367 -5.449 1 98.75 98 VAL A C 1
ATOM 734 O O . VAL A 1 98 ? -5.664 8.234 -5.867 1 98.75 98 VAL A O 1
ATOM 737 N N . LEU A 1 99 ? -6.742 10.227 -6.082 1 98.81 99 LEU A N 1
ATOM 738 C CA . LEU A 1 99 ? -7.438 9.859 -7.309 1 98.81 99 LEU A CA 1
ATOM 739 C C . LEU A 1 99 ? -6.449 9.438 -8.391 1 98.81 99 LEU A C 1
ATOM 741 O O . LEU A 1 99 ? -6.59 8.367 -8.984 1 98.81 99 LEU A O 1
ATOM 745 N N . ASP A 1 100 ? -5.387 10.211 -8.586 1 98.44 100 ASP A N 1
ATOM 746 C CA . ASP A 1 100 ? -4.375 9.914 -9.594 1 98.44 100 ASP A CA 1
ATOM 747 C C . ASP A 1 100 ? -3.754 8.539 -9.367 1 98.44 100 ASP A C 1
ATOM 749 O O . ASP A 1 100 ? -3.469 7.816 -10.32 1 98.44 100 ASP A O 1
ATOM 753 N N . ARG A 1 101 ? -3.576 8.195 -8.164 1 98.5 101 ARG A N 1
ATOM 754 C CA . ARG A 1 101 ? -2.812 7 -7.809 1 98.5 101 ARG A CA 1
ATOM 755 C C . ARG A 1 101 ? -3.703 5.762 -7.797 1 98.5 101 ARG A C 1
ATOM 757 O O . ARG A 1 101 ? -3.211 4.637 -7.895 1 98.5 101 ARG A O 1
ATOM 764 N N . ILE A 1 102 ? -5.004 5.938 -7.664 1 98 102 ILE A N 1
ATOM 765 C CA . ILE A 1 102 ? -5.898 4.793 -7.535 1 98 102 ILE A CA 1
ATOM 766 C C . ILE A 1 102 ? -6.348 4.328 -8.914 1 98 102 ILE A C 1
ATOM 768 O O . ILE A 1 102 ? -6.699 3.158 -9.102 1 98 102 ILE A O 1
ATOM 772 N N . LEU A 1 103 ? -6.34 5.191 -9.922 1 97.75 103 LEU A N 1
ATOM 773 C CA . LEU A 1 103 ? -6.93 4.941 -11.234 1 97.75 103 LEU A CA 1
ATOM 774 C C . LEU A 1 103 ? -6.262 3.748 -11.914 1 97.75 103 LEU A C 1
ATOM 776 O O . LEU A 1 103 ? -6.941 2.893 -12.484 1 97.75 103 LEU A O 1
ATOM 780 N N . PRO A 1 104 ? -4.926 3.549 -11.766 1 97.81 104 PRO A N 1
ATOM 781 C CA . PRO A 1 104 ? -4.309 2.418 -12.461 1 97.81 104 PRO A CA 1
ATOM 782 C C . PRO A 1 104 ? -4.578 1.082 -11.773 1 97.81 104 PRO A C 1
ATOM 784 O O . PRO A 1 104 ? -4.109 0.038 -12.234 1 97.81 104 PRO A O 1
ATOM 787 N N . PHE A 1 105 ? -5.344 1.062 -10.703 1 98.12 105 PHE A N 1
ATOM 788 C CA . PHE A 1 105 ? -5.613 -0.171 -9.969 1 98.12 105 PHE A CA 1
ATOM 789 C C . PHE A 1 105 ? -6.867 -0.854 -10.508 1 98.12 105 PHE A C 1
ATOM 791 O O . PHE A 1 105 ? -7.414 -1.752 -9.867 1 98.12 105 PHE A O 1
ATOM 798 N N . GLU A 1 106 ? -7.359 -0.387 -11.688 1 96.31 106 GLU A N 1
ATOM 799 C CA . GLU A 1 106 ? -8.453 -1.007 -12.43 1 96.31 106 GLU A CA 1
ATOM 800 C C . GLU A 1 106 ? -9.75 -0.981 -11.625 1 96.31 106 GLU A C 1
ATOM 802 O O . GLU A 1 106 ? -10.445 -1.993 -11.531 1 96.31 106 GLU A O 1
ATOM 807 N N . VAL A 1 107 ? -10.008 0.114 -10.984 1 97.81 107 VAL A N 1
ATOM 808 C CA . VAL A 1 107 ? -11.273 0.326 -10.289 1 97.81 107 VAL A CA 1
ATOM 809 C C . VAL A 1 107 ? -12.391 0.516 -11.312 1 97.81 107 VAL A C 1
ATOM 811 O O . VAL A 1 107 ? -12.141 0.923 -12.453 1 97.81 107 VAL A O 1
ATOM 814 N N . SER A 1 108 ? -13.594 0.137 -10.984 1 97.69 108 SER A N 1
ATOM 815 C CA . SER A 1 108 ? -14.727 0.266 -11.891 1 97.69 108 SER A CA 1
ATOM 816 C C . SER A 1 108 ? -15.211 1.711 -11.969 1 97.69 108 SER A C 1
ATOM 818 O O . SER A 1 108 ? -15.602 2.182 -13.031 1 97.69 108 SER A O 1
ATOM 820 N N . LYS A 1 109 ? -15.242 2.334 -10.852 1 98.19 109 LYS A N 1
ATOM 821 C CA . LYS A 1 109 ? -15.805 3.678 -10.742 1 98.19 109 LYS A CA 1
ATOM 822 C C . LYS A 1 109 ? -15.195 4.43 -9.562 1 98.19 109 LYS A C 1
ATOM 824 O O . LYS A 1 109 ? -14.883 3.828 -8.531 1 98.19 109 LYS A O 1
ATOM 829 N N . VAL A 1 110 ? -14.945 5.742 -9.75 1 98.81 110 VAL A N 1
ATOM 830 C CA . VAL A 1 110 ? -14.57 6.617 -8.648 1 98.81 110 VAL A CA 1
ATOM 831 C C . VAL A 1 110 ? -15.594 7.742 -8.508 1 98.81 110 VAL A C 1
ATOM 833 O O . VAL A 1 110 ? -15.875 8.461 -9.469 1 98.81 110 VAL A O 1
ATOM 836 N N . CYS A 1 111 ? -16.219 7.859 -7.375 1 98.69 111 CYS A N 1
ATOM 837 C CA . CYS A 1 111 ? -17.078 8.984 -7.031 1 98.69 111 CYS A CA 1
ATOM 838 C C . CYS A 1 111 ? -16.469 9.812 -5.91 1 98.69 111 CYS A C 1
ATOM 840 O O . CYS A 1 111 ? -15.617 9.336 -5.172 1 98.69 111 CYS A O 1
ATOM 842 N N . TYR A 1 112 ? -16.891 11.047 -5.852 1 98.81 112 TYR A N 1
ATOM 843 C CA . TYR A 1 112 ? -16.359 11.891 -4.785 1 98.81 112 TYR A CA 1
ATOM 844 C C . TYR A 1 112 ? -17.422 12.852 -4.273 1 98.81 112 TYR A C 1
ATOM 846 O O . TYR A 1 112 ? -18.406 13.125 -4.965 1 98.81 112 TYR A O 1
ATOM 854 N N . TYR A 1 113 ? -17.281 13.211 -3.047 1 98.69 113 TYR A N 1
ATOM 855 C CA . TYR A 1 113 ? -18.062 14.273 -2.424 1 98.69 113 TYR A CA 1
ATOM 856 C C . TYR A 1 113 ? -17.156 15.398 -1.938 1 98.69 113 TYR A C 1
ATOM 858 O O . TYR A 1 113 ? -16.125 15.148 -1.31 1 98.69 113 TYR A O 1
ATOM 866 N N . ASP A 1 114 ? -17.484 16.516 -2.234 1 97.81 114 ASP A N 1
ATOM 867 C CA . ASP A 1 114 ? -16.797 17.734 -1.804 1 97.81 114 ASP A CA 1
ATOM 868 C C . ASP A 1 114 ? -17.766 18.922 -1.751 1 97.81 114 ASP A C 1
ATOM 870 O O . ASP A 1 114 ? -18.625 19.062 -2.611 1 97.81 114 ASP A O 1
ATOM 874 N N . ILE A 1 115 ? -17.609 19.781 -0.779 1 94.94 115 ILE A N 1
ATOM 875 C CA . ILE A 1 115 ? -18.531 20.906 -0.602 1 94.94 115 ILE A CA 1
ATOM 876 C C . ILE A 1 115 ? -18.344 21.906 -1.731 1 94.94 115 ILE A C 1
ATOM 878 O O . ILE A 1 115 ? -19.234 22.719 -2.016 1 94.94 115 ILE A O 1
ATOM 882 N N . PHE A 1 116 ? -17.219 21.922 -2.398 1 93.44 116 PHE A N 1
ATOM 883 C CA . PHE A 1 116 ? -16.969 22.828 -3.52 1 93.44 116 PHE A CA 1
ATOM 884 C C . PHE A 1 116 ? -17.188 22.109 -4.848 1 93.44 116 PHE A C 1
ATOM 886 O O . PHE A 1 116 ? -16.672 22.547 -5.883 1 93.44 116 PHE A O 1
ATOM 893 N N . SER A 1 117 ? -17.969 21.312 -5.051 1 89.75 117 SER A N 1
ATOM 894 C CA . SER A 1 117 ? -18.203 20.438 -6.195 1 89.75 117 SER A CA 1
ATOM 895 C C . SER A 1 117 ? -19.016 21.156 -7.273 1 89.75 117 SER A C 1
ATOM 897 O O . SER A 1 117 ? -19.781 22.078 -6.98 1 89.75 117 SER A O 1
ATOM 899 N N . PRO A 1 118 ? -18.984 20.797 -8.477 1 94.69 118 PRO A N 1
ATOM 900 C CA . PRO A 1 118 ? -18.062 19.766 -8.953 1 94.69 118 PRO A CA 1
ATOM 901 C C . PRO A 1 118 ? -16.641 20.281 -9.141 1 94.69 118 PRO A C 1
ATOM 903 O O . PRO A 1 118 ? -16.438 21.484 -9.328 1 94.69 118 PRO A O 1
ATOM 906 N N . ILE A 1 119 ? -15.688 19.406 -8.977 1 97.12 119 ILE A N 1
ATOM 907 C CA . ILE A 1 119 ? -14.281 19.703 -9.211 1 97.12 119 ILE A CA 1
ATOM 908 C C . ILE A 1 119 ? -13.883 19.281 -10.625 1 97.12 119 ILE A C 1
ATOM 910 O O . ILE A 1 119 ? -13.742 18.094 -10.906 1 97.12 119 ILE A O 1
ATOM 914 N N . SER A 1 120 ? -13.617 20.219 -11.484 1 97.44 120 SER A N 1
ATOM 915 C CA . SER A 1 120 ? -13.422 19.969 -12.906 1 97.44 120 SER A CA 1
ATOM 916 C C . SER A 1 120 ? -12.25 19.016 -13.141 1 97.44 120 SER A C 1
ATOM 918 O O . SER A 1 120 ? -12.344 18.094 -13.953 1 97.44 120 SER A O 1
ATOM 920 N N . ALA A 1 121 ? -11.164 19.25 -12.461 1 97.19 121 ALA A N 1
ATOM 921 C CA . ALA A 1 121 ? -9.977 18.438 -12.641 1 97.19 121 ALA A CA 1
ATOM 922 C C . ALA A 1 121 ? -10.266 16.969 -12.328 1 97.19 121 ALA A C 1
ATOM 924 O O . ALA A 1 121 ? -9.734 16.062 -12.984 1 97.19 121 ALA A O 1
ATOM 925 N N . ALA A 1 122 ? -11.055 16.672 -11.32 1 97.88 122 ALA A N 1
ATOM 926 C CA . ALA A 1 122 ? -11.438 15.312 -10.953 1 97.88 122 ALA A CA 1
ATOM 927 C C . ALA A 1 122 ? -12.367 14.711 -12 1 97.88 122 ALA A C 1
ATOM 929 O O . ALA A 1 122 ? -12.211 13.547 -12.375 1 97.88 122 ALA A O 1
ATOM 930 N N . GLU A 1 123 ? -13.32 15.508 -12.477 1 98.19 123 GLU A N 1
ATOM 931 C CA . GLU A 1 123 ? -14.273 15.047 -13.477 1 98.19 123 GLU A CA 1
ATOM 932 C C . GLU A 1 123 ? -13.578 14.695 -14.789 1 98.19 123 GLU A C 1
ATOM 934 O O . GLU A 1 123 ? -13.953 13.734 -15.461 1 98.19 123 GLU A O 1
ATOM 939 N N . GLU A 1 124 ? -12.609 15.438 -15.133 1 98.06 124 GLU A N 1
ATOM 940 C CA . GLU A 1 124 ? -11.852 15.195 -16.359 1 98.06 124 GLU A CA 1
ATOM 941 C C . GLU A 1 124 ? -11.102 13.867 -16.297 1 98.06 124 GLU A C 1
ATOM 943 O O . GLU A 1 124 ? -10.867 13.234 -17.328 1 98.06 124 GLU A O 1
ATOM 948 N N . LYS A 1 125 ? -10.836 13.438 -15.133 1 97.5 125 LYS A N 1
ATOM 949 C CA . LYS A 1 125 ? -10.117 12.18 -14.938 1 97.5 125 LYS A CA 1
ATOM 950 C C . LYS A 1 125 ? -11.086 11.008 -14.812 1 97.5 125 LYS A C 1
ATOM 952 O O . LYS A 1 125 ? -10.664 9.867 -14.625 1 97.5 125 LYS A O 1
ATOM 957 N N . GLY A 1 126 ? -12.398 11.32 -14.812 1 97.38 126 GLY A N 1
ATOM 958 C CA . GLY A 1 126 ? -13.383 10.258 -14.82 1 97.38 126 GLY A CA 1
ATOM 959 C C . GLY A 1 126 ? -14.078 10.07 -13.484 1 97.38 126 GLY A C 1
ATOM 960 O O . GLY A 1 126 ? -14.969 9.227 -13.352 1 97.38 126 GLY A O 1
ATOM 961 N N . ALA A 1 127 ? -13.609 10.797 -12.445 1 98.19 127 ALA A N 1
ATOM 962 C CA . ALA A 1 127 ? -14.336 10.758 -11.18 1 98.19 127 ALA A CA 1
ATOM 963 C C . ALA A 1 127 ? -15.625 11.57 -11.266 1 98.19 127 ALA A C 1
ATOM 965 O O . ALA A 1 127 ? -15.695 12.555 -12.008 1 98.19 127 ALA A O 1
ATOM 966 N N . HIS A 1 128 ? -16.625 11.18 -10.492 1 98.06 128 HIS A N 1
ATOM 967 C CA . HIS A 1 128 ? -17.906 11.859 -10.594 1 98.06 128 HIS A CA 1
ATOM 968 C C . HIS A 1 128 ? -18.406 12.305 -9.219 1 98.06 128 HIS A C 1
ATOM 970 O O . HIS A 1 128 ? -18.359 11.539 -8.258 1 98.06 128 HIS A O 1
ATOM 976 N N . PHE A 1 129 ? -18.859 13.516 -9.242 1 98.56 129 PHE A N 1
ATOM 977 C CA . PHE A 1 129 ? -19.453 14.047 -8.023 1 98.56 129 PHE A CA 1
ATOM 978 C C . PHE A 1 129 ? -20.75 13.32 -7.691 1 98.56 129 PHE A C 1
ATOM 980 O O . PHE A 1 129 ? -21.516 12.961 -8.594 1 98.56 129 PHE A O 1
ATOM 987 N N . THR A 1 130 ? -21 13.07 -6.402 1 98.5 130 THR A N 1
ATOM 988 C CA . THR A 1 130 ? -22.266 12.586 -5.875 1 98.5 130 THR A CA 1
ATOM 989 C C . THR A 1 130 ? -22.5 13.094 -4.457 1 98.5 130 THR A C 1
ATOM 991 O O . THR A 1 130 ? -21.641 13.781 -3.891 1 98.5 130 THR A O 1
ATOM 994 N N . THR A 1 131 ? -23.688 12.852 -3.912 1 98.31 131 THR A N 1
ATOM 995 C CA . THR A 1 131 ? -23.953 13.219 -2.525 1 98.31 131 THR A CA 1
ATOM 996 C C . THR A 1 131 ? -23.234 12.273 -1.568 1 98.31 131 THR A C 1
ATOM 998 O O . THR A 1 131 ? -22.875 11.156 -1.946 1 98.31 131 THR A O 1
ATOM 1001 N N . LEU A 1 132 ? -23.062 12.742 -0.367 1 98.38 132 LEU A N 1
ATOM 1002 C CA . LEU A 1 132 ? -22.391 11.906 0.625 1 98.38 132 LEU A CA 1
ATOM 1003 C C . LEU A 1 132 ? -23.141 10.594 0.826 1 98.38 132 LEU A C 1
ATOM 1005 O O . LEU A 1 132 ? -22.531 9.516 0.848 1 98.38 132 LEU A O 1
ATOM 1009 N N . ASP A 1 133 ? -24.438 10.664 0.94 1 98.62 133 ASP A N 1
ATOM 1010 C CA . ASP A 1 133 ? -25.25 9.477 1.156 1 98.62 133 ASP A CA 1
ATOM 1011 C C . ASP A 1 133 ? -25.047 8.461 0.03 1 98.62 133 ASP A C 1
ATOM 1013 O O . ASP A 1 133 ? -24.8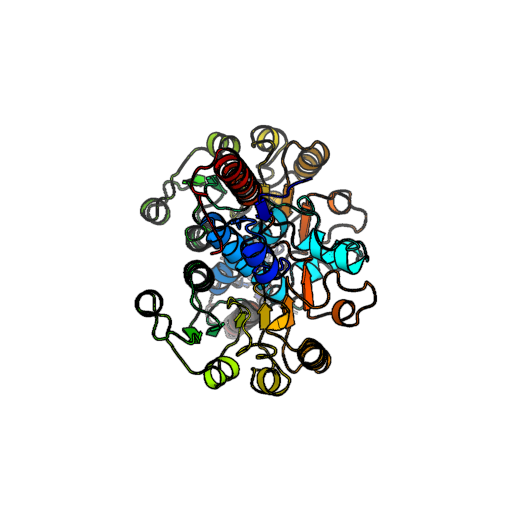28 7.277 0.286 1 98.62 133 ASP A O 1
ATOM 1017 N N . ARG A 1 134 ? -25.156 8.914 -1.155 1 98.69 134 ARG A N 1
ATOM 1018 C CA . ARG A 1 134 ? -25 8.031 -2.303 1 98.69 134 ARG A CA 1
ATOM 1019 C C . ARG A 1 134 ? -23.594 7.434 -2.354 1 98.69 134 ARG A C 1
ATOM 1021 O O . ARG A 1 134 ? -23.422 6.266 -2.705 1 98.69 134 ARG A O 1
ATOM 1028 N N . LEU A 1 135 ? -22.641 8.242 -2.025 1 98.81 135 LEU A N 1
ATOM 1029 C CA . LEU A 1 135 ? -21.266 7.773 -1.984 1 98.81 135 LEU A CA 1
ATOM 1030 C C . LEU A 1 135 ? -21.109 6.629 -0.987 1 98.81 135 LEU A C 1
ATOM 1032 O O . LEU A 1 135 ? -20.547 5.582 -1.318 1 98.81 135 LEU A O 1
ATOM 1036 N N . LEU A 1 136 ? -21.625 6.816 0.206 1 98.88 136 LEU A N 1
ATOM 1037 C CA . LEU A 1 136 ? -21.531 5.82 1.267 1 98.88 136 LEU A CA 1
ATOM 1038 C C . LEU A 1 136 ? -22.25 4.535 0.881 1 98.88 136 LEU A C 1
ATOM 1040 O O . LEU A 1 136 ? -21.734 3.436 1.091 1 98.88 136 LEU A O 1
ATOM 1044 N N . MET A 1 137 ? -23.359 4.621 0.209 1 98.75 137 MET A N 1
ATOM 1045 C CA . MET A 1 137 ? -24.219 3.488 -0.112 1 98.75 137 MET A CA 1
ATOM 1046 C C . MET A 1 137 ? -23.625 2.641 -1.227 1 98.75 137 MET A C 1
ATOM 1048 O O . MET A 1 137 ? -23.891 1.443 -1.32 1 98.75 137 MET A O 1
ATOM 1052 N N . ASN A 1 138 ? -22.75 3.238 -2.012 1 98.44 138 ASN A N 1
ATOM 1053 C CA . ASN A 1 138 ? -22.391 2.553 -3.248 1 98.44 138 ASN A CA 1
ATOM 1054 C C . ASN A 1 138 ? -20.906 2.197 -3.273 1 98.44 138 ASN A C 1
ATOM 1056 O O . ASN A 1 138 ? -20.469 1.399 -4.105 1 98.44 138 ASN A O 1
ATOM 1060 N N . SER A 1 139 ? -20.156 2.705 -2.369 1 98.81 139 SER A N 1
ATOM 1061 C CA . SER A 1 139 ? -18.703 2.545 -2.443 1 98.81 139 SER A CA 1
ATOM 1062 C C . SER A 1 139 ? -18.25 1.275 -1.732 1 98.81 139 SER A C 1
ATOM 1064 O O . SER A 1 139 ? -18.781 0.932 -0.669 1 98.81 139 SER A O 1
ATOM 1066 N N . ASP A 1 140 ? -17.328 0.541 -2.35 1 98.75 140 ASP A N 1
ATOM 1067 C CA . ASP A 1 140 ? -16.625 -0.565 -1.705 1 98.75 140 ASP A CA 1
ATOM 1068 C C . ASP A 1 140 ? -15.516 -0.053 -0.793 1 98.75 140 ASP A C 1
ATOM 1070 O O . ASP A 1 140 ? -15.164 -0.7 0.197 1 98.75 140 ASP A O 1
ATOM 1074 N N . TYR A 1 141 ? -14.922 1.06 -1.138 1 98.94 141 TYR A N 1
ATOM 1075 C CA . TYR A 1 141 ? -13.906 1.767 -0.365 1 98.94 141 TYR A CA 1
ATOM 1076 C C . TYR A 1 141 ? -14.289 3.229 -0.17 1 98.94 141 TYR A C 1
ATOM 1078 O O . TYR A 1 141 ? -14.664 3.91 -1.125 1 98.94 141 TYR A O 1
ATOM 1086 N N . VAL A 1 142 ? -14.258 3.697 1.034 1 98.94 142 VAL A N 1
ATOM 1087 C CA . VAL A 1 142 ? -14.477 5.105 1.354 1 98.94 142 VAL A CA 1
ATOM 1088 C C . VAL A 1 142 ? -13.188 5.703 1.922 1 98.94 142 VAL A C 1
ATOM 1090 O O . VAL A 1 142 ? -12.711 5.277 2.975 1 98.94 142 VAL A O 1
ATOM 1093 N N . ILE A 1 143 ? -12.609 6.648 1.218 1 98.94 143 ILE A N 1
ATOM 1094 C CA . ILE A 1 143 ? -11.352 7.289 1.594 1 98.94 143 ILE A CA 1
ATOM 1095 C C . ILE A 1 143 ? -11.617 8.734 2 1 98.94 143 ILE A C 1
ATOM 1097 O O . ILE A 1 143 ? -12.172 9.516 1.222 1 98.94 143 ILE A O 1
ATOM 1101 N N . VAL A 1 144 ? -11.195 9.07 3.18 1 98.81 144 VAL A N 1
ATOM 1102 C CA . VAL A 1 144 ? -11.445 10.406 3.703 1 98.81 144 VAL A CA 1
ATOM 1103 C C . VAL A 1 144 ? -10.172 11.25 3.617 1 98.81 144 VAL A C 1
ATOM 1105 O O . VAL A 1 144 ? -9.141 10.875 4.176 1 98.81 144 VAL A O 1
ATOM 1108 N N . THR A 1 145 ? -10.242 12.383 2.93 1 97.62 145 THR A N 1
ATOM 1109 C CA . THR A 1 145 ? -9.109 13.289 2.76 1 97.62 145 THR A CA 1
ATOM 1110 C C . THR A 1 145 ? -9.547 14.742 2.971 1 97.62 145 THR A C 1
ATOM 1112 O O . THR A 1 145 ? -8.953 15.656 2.402 1 97.62 145 THR A O 1
ATOM 1115 N N . CYS A 1 146 ? -10.539 15.016 3.693 1 94.81 146 CYS A N 1
ATOM 1116 C CA . CYS A 1 146 ? -11.039 16.375 3.871 1 94.81 146 CYS A CA 1
ATOM 1117 C C . CYS A 1 146 ? -10.492 17 5.148 1 94.81 146 CYS A C 1
ATOM 1119 O O . CYS A 1 146 ? -10.156 16.281 6.098 1 94.81 146 CYS A O 1
ATOM 1121 N N . ASN A 1 147 ? -10.438 18.312 5.211 1 89 147 ASN A N 1
ATOM 1122 C CA . ASN A 1 147 ? -10.078 19.047 6.422 1 89 147 ASN A CA 1
ATOM 1123 C C . ASN A 1 147 ? -11.164 18.938 7.484 1 89 147 ASN A C 1
ATOM 1125 O O . ASN A 1 147 ? -12.305 18.609 7.18 1 89 147 ASN A O 1
ATOM 1129 N N . LEU A 1 148 ? -10.742 19.188 8.703 1 90.81 148 LEU A N 1
ATOM 1130 C CA . LEU A 1 148 ? -11.719 19.25 9.781 1 90.81 148 LEU A CA 1
ATOM 1131 C C . LEU A 1 148 ? -12.25 20.672 9.938 1 90.81 148 LEU A C 1
ATOM 1133 O O . LEU A 1 148 ? -11.477 21.625 10.016 1 90.81 148 LEU A O 1
ATOM 1137 N N . THR A 1 149 ? -13.477 20.812 9.836 1 90.06 149 THR A N 1
ATOM 1138 C CA . THR A 1 149 ? -14.188 22.062 10.094 1 90.06 149 THR A CA 1
ATOM 1139 C C . THR A 1 149 ? -15.32 21.844 11.094 1 90.06 149 THR A C 1
ATOM 1141 O O . THR A 1 149 ? -15.617 20.703 11.469 1 90.06 149 THR A O 1
ATOM 1144 N N . GLU A 1 150 ? -15.875 22.922 11.562 1 91.75 150 GLU A N 1
ATOM 1145 C CA . GLU A 1 150 ? -17.016 22.797 12.461 1 91.75 150 GLU A CA 1
ATOM 1146 C C . GLU A 1 150 ? -18.188 22.078 11.781 1 91.75 150 GLU A C 1
ATOM 1148 O O . GLU A 1 150 ? -18.938 21.344 12.43 1 91.75 150 GLU A O 1
ATOM 1153 N N . ASP A 1 151 ? -18.281 22.203 10.531 1 93.81 151 ASP A N 1
ATOM 1154 C CA . ASP A 1 151 ? -19.422 21.703 9.773 1 93.81 151 ASP A CA 1
ATOM 1155 C C . ASP A 1 151 ? -19.312 20.188 9.539 1 93.81 151 ASP A C 1
ATOM 1157 O O . ASP A 1 151 ? -20.312 19.516 9.336 1 93.81 151 ASP A O 1
ATOM 1161 N N . ASN A 1 152 ? -18.078 19.656 9.578 1 95.44 152 ASN A N 1
ATOM 1162 C CA . ASN A 1 152 ? -17.969 18.234 9.242 1 95.44 152 ASN A CA 1
ATOM 1163 C C . ASN A 1 152 ? -17.438 17.422 10.422 1 95.44 152 ASN A C 1
ATOM 1165 O O . ASN A 1 152 ? -17.031 16.266 10.25 1 95.44 152 ASN A O 1
ATOM 1169 N N . ARG A 1 153 ? -17.391 18.109 11.555 1 96.06 153 ARG A N 1
ATOM 1170 C CA . ARG A 1 153 ? -17.016 17.359 12.758 1 96.06 153 ARG A CA 1
ATOM 1171 C C . ARG A 1 153 ? -17.984 16.203 12.992 1 96.06 153 ARG A C 1
ATOM 1173 O O . ARG A 1 153 ? -19.203 16.391 13 1 96.06 153 ARG A O 1
ATOM 1180 N N . GLY A 1 154 ? -17.484 15.055 13.102 1 97.5 154 GLY A N 1
ATOM 1181 C CA . GLY A 1 154 ? -18.297 13.867 13.359 1 97.5 154 GLY A CA 1
ATOM 1182 C C . GLY A 1 154 ? -19.172 13.484 12.188 1 97.5 154 GLY A C 1
ATOM 1183 O O . GLY A 1 154 ? -20.219 12.859 12.375 1 97.5 154 GLY A O 1
ATOM 1184 N N . MET A 1 155 ? -18.781 13.883 11.039 1 97.44 155 MET A N 1
ATOM 1185 C CA . MET A 1 155 ? -19.547 13.609 9.828 1 97.44 155 MET A CA 1
ATOM 1186 C C . MET A 1 155 ? -19.734 12.109 9.641 1 97.44 155 MET A C 1
ATOM 1188 O O . MET A 1 155 ? -20.75 11.672 9.094 1 97.44 155 MET A O 1
ATOM 1192 N N . PHE A 1 156 ? -18.828 11.32 10.047 1 98.69 156 PHE A N 1
ATOM 1193 C CA . PHE A 1 156 ? -18.969 9.867 10.023 1 98.69 156 PHE A CA 1
ATOM 1194 C C . PHE A 1 156 ? -19.469 9.352 11.367 1 98.69 156 PHE A C 1
ATOM 1196 O O . PHE A 1 156 ? -18.672 8.93 12.211 1 98.69 156 PHE A O 1
ATOM 1203 N N . ASP A 1 157 ? -20.734 9.43 11.547 1 98.62 157 ASP A N 1
ATOM 1204 C CA . ASP A 1 157 ? -21.422 8.969 12.742 1 98.62 157 ASP A CA 1
ATOM 1205 C C . ASP A 1 157 ? -22.062 7.605 12.508 1 98.62 157 ASP A C 1
ATOM 1207 O O . ASP A 1 157 ? -21.781 6.934 11.516 1 98.62 157 ASP A O 1
ATOM 1211 N N . SER A 1 158 ? -22.891 7.191 13.438 1 98.62 158 SER A N 1
ATOM 1212 C CA . SER A 1 158 ? -23.547 5.891 13.352 1 98.62 158 SER A CA 1
ATOM 1213 C C . SER A 1 158 ? -24.406 5.793 12.094 1 98.62 158 SER A C 1
ATOM 1215 O O . SER A 1 158 ? -24.438 4.75 11.438 1 98.62 158 SER A O 1
ATOM 1217 N N . LYS A 1 159 ? -25.062 6.828 11.812 1 98.62 159 LYS A N 1
ATOM 1218 C CA . LYS A 1 159 ? -25.891 6.844 10.609 1 98.62 159 LYS A CA 1
ATOM 1219 C C . LYS A 1 159 ? -25.047 6.672 9.352 1 98.62 159 LYS A C 1
ATOM 1221 O O . LYS A 1 159 ? -25.391 5.879 8.469 1 98.62 159 LYS A O 1
ATOM 1226 N N . ALA A 1 160 ? -24.031 7.402 9.25 1 98.81 160 ALA A N 1
ATOM 1227 C CA . ALA A 1 160 ? -23.141 7.309 8.094 1 98.81 160 ALA A CA 1
ATOM 1228 C C . ALA A 1 160 ? -22.625 5.883 7.918 1 98.81 160 ALA A C 1
ATOM 1230 O O . ALA A 1 160 ? -22.688 5.324 6.82 1 98.81 160 ALA A O 1
ATOM 1231 N N . PHE A 1 161 ? -22.125 5.246 8.969 1 98.81 161 PHE A N 1
ATOM 1232 C CA . PHE A 1 161 ? -21.578 3.898 8.883 1 98.81 161 PHE A CA 1
ATOM 1233 C C . PHE A 1 161 ? -22.672 2.891 8.555 1 98.81 161 PHE A C 1
ATOM 1235 O O . PHE A 1 161 ? -22.422 1.897 7.867 1 98.81 161 PHE A O 1
ATOM 1242 N N . SER A 1 162 ? -23.891 3.172 9 1 98.44 162 SER A N 1
ATOM 1243 C CA . SER A 1 162 ? -24.984 2.264 8.719 1 98.44 162 SER A CA 1
ATOM 1244 C C . SER A 1 162 ? -25.359 2.293 7.238 1 98.44 162 SER A C 1
ATOM 1246 O O . SER A 1 162 ? -25.953 1.337 6.723 1 98.44 162 SER A O 1
ATOM 1248 N N . MET A 1 163 ? -25.047 3.35 6.562 1 98.62 163 MET A N 1
ATOM 1249 C CA . MET A 1 163 ? -25.375 3.496 5.148 1 98.62 163 MET A CA 1
ATOM 1250 C C . MET A 1 163 ? -24.344 2.777 4.277 1 98.62 163 MET A C 1
ATOM 1252 O O . MET A 1 163 ? -24.625 2.488 3.109 1 98.62 163 MET A O 1
ATOM 1256 N N . MET A 1 164 ? -23.156 2.521 4.785 1 98.75 164 MET A N 1
ATOM 1257 C CA . MET A 1 164 ? -22.094 1.89 4 1 98.75 164 MET A CA 1
ATOM 1258 C C . MET A 1 164 ? -22.422 0.426 3.727 1 98.75 164 MET A C 1
ATOM 1260 O O . MET A 1 164 ? -23.188 -0.195 4.473 1 98.75 164 MET A O 1
ATOM 1264 N N . LYS A 1 165 ? -21.844 -0.113 2.656 1 98 165 LYS A N 1
ATOM 1265 C CA . LYS A 1 165 ? -21.984 -1.54 2.373 1 98 165 LYS A CA 1
ATOM 1266 C C . LYS A 1 165 ? -21.375 -2.379 3.49 1 98 165 LYS A C 1
ATOM 1268 O O . LYS A 1 165 ? -20.328 -2.014 4.055 1 98 165 LYS A O 1
ATOM 1273 N N . PRO A 1 166 ? -21.938 -3.482 3.789 1 96.56 166 PRO A N 1
ATOM 1274 C CA . PRO A 1 166 ? -21.375 -4.34 4.84 1 96.56 166 PRO A CA 1
ATOM 1275 C C . PRO A 1 166 ? -19.969 -4.805 4.531 1 96.56 166 PRO A C 1
ATOM 1277 O O . PRO A 1 166 ? -19.188 -5.094 5.449 1 96.56 166 PRO A O 1
ATOM 1280 N N . ASP A 1 167 ? -19.594 -4.848 3.285 1 96.25 167 ASP A N 1
ATOM 1281 C CA . ASP A 1 167 ? -18.266 -5.316 2.92 1 96.25 167 ASP A CA 1
ATOM 1282 C C . ASP A 1 167 ? -17.344 -4.145 2.57 1 96.25 167 ASP A C 1
ATOM 1284 O O . ASP A 1 167 ? -16.297 -4.336 1.967 1 96.25 167 ASP A O 1
ATOM 1288 N N . ALA A 1 168 ? -17.734 -2.918 2.924 1 98.5 168 ALA A N 1
ATOM 1289 C CA . ALA A 1 168 ? -16.953 -1.726 2.602 1 98.5 168 ALA A CA 1
ATOM 1290 C C . ALA A 1 168 ? -15.758 -1.582 3.537 1 98.5 168 ALA A C 1
ATOM 1292 O O . ALA A 1 168 ? -15.766 -2.113 4.652 1 98.5 168 ALA A O 1
ATOM 1293 N N . VAL A 1 169 ? -14.734 -0.975 3.07 1 98.81 169 VAL A N 1
ATOM 1294 C CA . VAL A 1 169 ? -13.547 -0.64 3.84 1 98.81 169 VAL A CA 1
ATOM 1295 C C . VAL A 1 169 ? -13.43 0.876 3.982 1 98.81 169 VAL A C 1
ATOM 1297 O O . VAL A 1 169 ? -13.633 1.614 3.016 1 98.81 169 VAL A O 1
ATOM 1300 N N . PHE A 1 170 ? -13.211 1.352 5.219 1 98.94 170 PHE A N 1
ATOM 1301 C CA . PHE A 1 170 ? -13.141 2.771 5.543 1 98.94 170 PHE A CA 1
ATOM 1302 C C . PHE A 1 170 ? -11.703 3.189 5.824 1 98.94 170 PHE A C 1
ATOM 1304 O O . PHE A 1 170 ? -11.023 2.572 6.645 1 98.94 170 PHE A O 1
ATOM 1311 N N . ILE A 1 171 ? -11.188 4.219 5.148 1 98.94 171 ILE A N 1
ATOM 1312 C CA . ILE A 1 171 ? -9.828 4.719 5.32 1 98.94 171 ILE A CA 1
ATOM 1313 C C . ILE A 1 171 ? -9.859 6.191 5.715 1 98.94 171 ILE A C 1
ATOM 1315 O O . ILE A 1 171 ? -10.531 7 5.07 1 98.94 171 ILE A O 1
ATOM 1319 N N . ASN A 1 172 ? -9.102 6.543 6.75 1 98.69 172 ASN A N 1
ATOM 1320 C CA . ASN A 1 172 ? -9.016 7.949 7.137 1 98.69 172 ASN A CA 1
ATOM 1321 C C . ASN A 1 172 ? -7.582 8.344 7.473 1 98.69 172 ASN A C 1
ATOM 1323 O O . ASN A 1 172 ? -7.016 7.875 8.461 1 98.69 172 ASN A O 1
ATOM 1327 N N . THR A 1 173 ? -6.973 9.164 6.664 1 97.38 173 THR A N 1
ATOM 1328 C CA . THR A 1 173 ? -5.652 9.727 6.914 1 97.38 173 THR A CA 1
ATOM 1329 C C . THR A 1 173 ? -5.727 11.242 7.039 1 97.38 173 THR A C 1
ATOM 1331 O O . THR A 1 173 ? -4.715 11.938 6.902 1 97.38 173 THR A O 1
ATOM 1334 N N . SER A 1 174 ? -6.883 11.773 7.145 1 94.5 174 SER A N 1
ATOM 1335 C CA . SER A 1 174 ? -7.09 13.211 7.242 1 94.5 174 SER A CA 1
ATOM 1336 C C . SER A 1 174 ? -7.055 13.68 8.695 1 94.5 174 SER A C 1
ATOM 1338 O O . SER A 1 174 ? -5.984 13.773 9.297 1 94.5 174 SER A O 1
ATOM 1340 N N . ARG A 1 175 ? -8.273 13.828 9.312 1 92.69 175 ARG A N 1
ATOM 1341 C CA . ARG A 1 175 ? -8.375 14.234 10.711 1 92.69 175 ARG A CA 1
ATOM 1342 C C . ARG A 1 175 ? -9.289 13.297 11.492 1 92.69 175 ARG A C 1
ATOM 1344 O O . ARG A 1 175 ? -10.336 12.891 10.992 1 92.69 175 ARG A O 1
ATOM 1351 N N . GLY A 1 176 ? -8.844 13 12.727 1 94.38 176 GLY A N 1
ATOM 1352 C CA . GLY A 1 176 ? -9.648 12.094 13.539 1 94.38 176 GLY A CA 1
ATOM 1353 C C . GLY A 1 176 ? -11.023 12.648 13.867 1 94.38 176 GLY A C 1
ATOM 1354 O O . GLY A 1 176 ? -11.984 11.891 14.016 1 94.38 176 GLY A O 1
ATOM 1355 N N . GLY A 1 177 ? -11.133 13.984 13.914 1 94.56 177 GLY A N 1
ATOM 1356 C CA . GLY A 1 177 ? -12.352 14.648 14.352 1 94.56 177 GLY A CA 1
ATOM 1357 C C . GLY A 1 177 ? -13.484 14.531 13.352 1 94.56 177 GLY A C 1
ATOM 1358 O O . GLY A 1 177 ? -14.648 14.789 13.688 1 94.56 177 GLY A O 1
ATOM 1359 N N . VAL A 1 178 ? -13.234 14.078 12.148 1 97.06 178 VAL A N 1
ATOM 1360 C CA . VAL A 1 178 ? -14.273 13.922 11.133 1 97.06 178 VAL A CA 1
ATOM 1361 C C . VAL A 1 178 ? -15.102 12.672 11.438 1 97.06 178 VAL A C 1
ATOM 1363 O O . VAL A 1 178 ? -16.203 12.5 10.898 1 97.06 178 VAL A O 1
ATOM 1366 N N . VAL A 1 179 ? -14.586 11.828 12.297 1 98.38 179 VAL A N 1
ATOM 1367 C CA . VAL A 1 179 ? -15.203 10.539 12.609 1 98.38 179 VAL A CA 1
ATOM 1368 C C . VAL A 1 179 ? -15.656 10.523 14.07 1 98.38 179 VAL A C 1
ATOM 1370 O O . VAL A 1 179 ? -14.906 10.906 14.961 1 98.38 179 VAL A O 1
ATOM 1373 N N . GLN A 1 180 ? -16.906 10.227 14.273 1 98.5 180 GLN A N 1
ATOM 1374 C CA . GLN A 1 180 ? -17.266 9.789 15.617 1 98.5 180 GLN A CA 1
ATOM 1375 C C . GLN A 1 180 ? -16.688 8.414 15.922 1 98.5 180 GLN A C 1
ATOM 1377 O O . GLN A 1 180 ? -17.234 7.391 15.508 1 98.5 180 GLN A O 1
ATOM 1382 N N . GLN A 1 181 ? -15.68 8.453 16.703 1 98.12 181 GLN A N 1
ATOM 1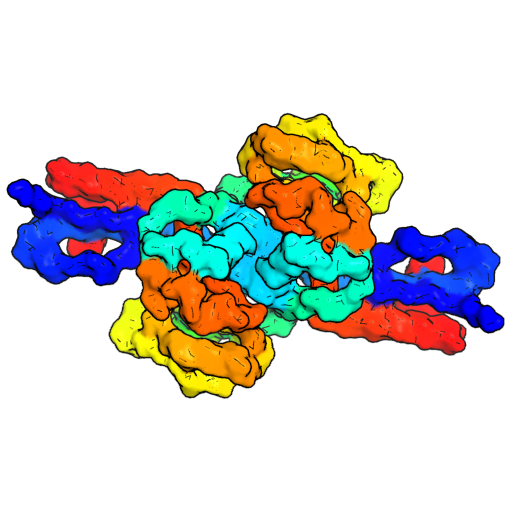383 C CA . GLN A 1 181 ? -14.828 7.281 16.875 1 98.12 181 GLN A CA 1
ATOM 1384 C C . GLN A 1 181 ? -15.609 6.121 17.484 1 98.12 181 GLN A C 1
ATOM 1386 O O . GLN A 1 181 ? -15.383 4.961 17.125 1 98.12 181 GLN A O 1
ATOM 1391 N N . ASP A 1 182 ? -16.516 6.406 18.391 1 98.12 182 ASP A N 1
ATOM 1392 C CA . ASP A 1 182 ? -17.359 5.359 18.953 1 98.12 182 ASP A CA 1
ATOM 1393 C C . ASP A 1 182 ? -18.219 4.711 17.875 1 98.12 182 ASP A C 1
ATOM 1395 O O . ASP A 1 182 ? -18.5 3.512 17.938 1 98.12 182 ASP A O 1
ATOM 1399 N N . ALA A 1 183 ? -18.688 5.492 16.984 1 98.62 183 ALA A N 1
ATOM 1400 C CA . ALA A 1 183 ? -19.484 4.961 15.883 1 98.62 183 ALA A CA 1
ATOM 1401 C C . ALA A 1 183 ? -18.656 4.027 15.008 1 98.62 183 ALA A C 1
ATOM 1403 O O . ALA A 1 183 ? -19.141 2.98 14.57 1 98.62 183 ALA A O 1
ATOM 1404 N N . LEU A 1 184 ? -17.484 4.43 14.75 1 98.69 184 LEU A N 1
ATOM 1405 C CA . LEU A 1 184 ? -16.578 3.572 13.992 1 98.69 184 LEU A CA 1
ATOM 1406 C C . LEU A 1 184 ? -16.328 2.258 14.727 1 98.69 184 LEU A C 1
ATOM 1408 O O . LEU A 1 184 ? -16.391 1.186 14.117 1 98.69 184 LEU A O 1
ATOM 1412 N N . LEU A 1 185 ? -16 2.404 15.984 1 98.38 185 LEU A N 1
ATOM 1413 C CA . LEU A 1 185 ? -15.781 1.229 16.828 1 98.38 185 LEU A CA 1
ATOM 1414 C C . LEU A 1 185 ? -16.953 0.269 16.734 1 98.38 185 LEU A C 1
ATOM 1416 O O . LEU A 1 185 ? -16.766 -0.931 16.516 1 98.38 185 LEU A O 1
ATOM 1420 N N . GLU A 1 186 ? -18.109 0.778 16.875 1 98.38 186 GLU A N 1
ATOM 1421 C CA . GLU A 1 186 ? -19.312 -0.036 16.844 1 98.38 186 GLU A CA 1
ATOM 1422 C C . GLU A 1 186 ? -19.516 -0.669 15.461 1 98.38 186 GLU A C 1
ATOM 1424 O O . GLU A 1 186 ? -19.906 -1.833 15.359 1 98.38 186 GLU A O 1
ATOM 1429 N N . ALA A 1 187 ? -19.312 0.108 14.43 1 98.69 187 ALA A N 1
ATOM 1430 C CA . ALA A 1 187 ? -19.469 -0.387 13.062 1 98.69 187 ALA A CA 1
ATOM 1431 C C . ALA A 1 187 ? -18.531 -1.563 12.805 1 98.69 187 ALA A C 1
ATOM 1433 O O . ALA A 1 187 ? -18.906 -2.533 12.141 1 98.69 187 ALA A O 1
ATOM 1434 N N . LEU A 1 188 ? -17.359 -1.496 13.312 1 98.44 188 LEU A N 1
ATOM 1435 C CA . LEU A 1 188 ? -16.359 -2.551 13.133 1 98.44 188 LEU A CA 1
ATOM 1436 C C . LEU A 1 188 ? -16.719 -3.773 13.977 1 98.44 188 LEU A C 1
ATOM 1438 O O . LEU A 1 188 ? -16.656 -4.906 13.484 1 98.44 188 LEU A O 1
ATOM 1442 N N . LYS A 1 189 ? -17.062 -3.537 15.188 1 97.44 189 LYS A N 1
ATOM 1443 C CA . LYS A 1 189 ? -17.391 -4.613 16.125 1 97.44 189 LYS A CA 1
ATOM 1444 C C . LYS A 1 189 ? -18.594 -5.426 15.625 1 97.44 189 LYS A C 1
ATOM 1446 O O . LYS A 1 189 ? -18.594 -6.652 15.742 1 97.44 189 LYS A O 1
ATOM 1451 N N . ASN A 1 190 ? -19.531 -4.73 15.07 1 97.25 190 ASN A N 1
ATOM 1452 C CA . ASN A 1 190 ? -20.766 -5.375 14.633 1 97.25 190 ASN A CA 1
ATOM 1453 C C . ASN A 1 190 ? -20.703 -5.781 13.164 1 97.25 190 ASN A C 1
ATOM 1455 O O . ASN A 1 190 ? -21.703 -6.203 12.586 1 97.25 190 ASN A O 1
ATOM 1459 N N . LYS A 1 191 ? -19.609 -5.57 12.539 1 97.06 191 LYS A N 1
ATOM 1460 C CA . LYS A 1 191 ? -19.359 -5.949 11.148 1 97.06 191 LYS A CA 1
ATOM 1461 C C . LYS A 1 191 ? -20.344 -5.254 10.203 1 97.06 191 LYS A C 1
ATOM 1463 O O . LYS A 1 191 ? -20.844 -5.863 9.266 1 97.06 191 LYS A O 1
ATOM 1468 N N . ARG A 1 192 ? -20.656 -4.023 10.68 1 97.88 192 ARG A N 1
ATOM 1469 C CA . ARG A 1 192 ? -21.406 -3.176 9.758 1 97.88 192 ARG A CA 1
ATOM 1470 C C . ARG A 1 192 ? -20.578 -2.82 8.531 1 97.88 192 ARG A C 1
ATOM 1472 O O . ARG A 1 192 ? -21.109 -2.607 7.445 1 97.88 192 ARG A O 1
ATOM 1479 N N . ILE A 1 193 ? -19.328 -2.662 8.711 1 98.44 193 ILE A N 1
ATOM 1480 C CA . ILE A 1 193 ? -18.359 -2.553 7.629 1 98.44 193 ILE A CA 1
ATOM 1481 C C . ILE A 1 193 ? -17.297 -3.645 7.773 1 98.44 193 ILE A C 1
ATOM 1483 O O . ILE A 1 193 ? -17.141 -4.219 8.852 1 98.44 193 ILE A O 1
ATOM 1487 N N . ARG A 1 194 ? -16.594 -3.9 6.719 1 97.88 194 ARG A N 1
ATOM 1488 C CA . ARG A 1 194 ? -15.641 -5.008 6.664 1 97.88 194 ARG A CA 1
ATOM 1489 C C . ARG A 1 194 ? -14.383 -4.695 7.469 1 97.88 194 ARG A C 1
ATOM 1491 O O . ARG A 1 194 ? -13.883 -5.555 8.195 1 97.88 194 ARG A O 1
ATOM 1498 N N . ALA A 1 195 ? -13.844 -3.568 7.277 1 98.56 195 ALA A N 1
ATOM 1499 C CA . ALA A 1 195 ? -12.562 -3.201 7.883 1 98.56 195 ALA A CA 1
ATOM 1500 C C . ALA A 1 195 ? -12.336 -1.692 7.816 1 98.56 195 ALA A C 1
ATOM 1502 O O . ALA A 1 195 ? -13.094 -0.975 7.156 1 98.56 195 ALA A O 1
ATOM 1503 N N . ALA A 1 196 ? -11.375 -1.229 8.523 1 98.75 196 ALA A N 1
ATOM 1504 C CA . ALA A 1 196 ? -10.953 0.169 8.453 1 98.75 196 ALA A CA 1
ATOM 1505 C C . ALA A 1 196 ? -9.445 0.297 8.641 1 98.75 196 ALA A C 1
ATOM 1507 O O . ALA A 1 196 ? -8.805 -0.585 9.219 1 98.75 196 ALA A O 1
ATOM 1508 N N . ALA A 1 197 ? -8.875 1.285 8.117 1 98.75 197 ALA A N 1
ATOM 1509 C CA . ALA A 1 197 ? -7.504 1.716 8.383 1 98.75 197 ALA A CA 1
ATOM 1510 C C . ALA A 1 197 ? -7.445 3.215 8.656 1 98.75 197 ALA A C 1
ATOM 1512 O O . ALA A 1 197 ? -7.938 4.02 7.867 1 98.75 197 ALA A O 1
ATOM 1513 N N . ILE A 1 198 ? -6.844 3.559 9.789 1 98.5 198 ILE A N 1
ATOM 1514 C CA . ILE A 1 198 ? -6.852 4.965 10.18 1 98.5 198 ILE A CA 1
ATOM 1515 C C . ILE A 1 198 ? -5.465 5.371 10.672 1 98.5 198 ILE A C 1
ATOM 1517 O O . ILE A 1 198 ? -4.785 4.594 11.344 1 98.5 198 ILE A O 1
ATOM 1521 N N . ASP A 1 199 ? -5.027 6.539 10.289 1 97.12 199 ASP A N 1
ATOM 1522 C CA . ASP A 1 199 ? -3.771 7.129 10.734 1 97.12 199 ASP A CA 1
ATOM 1523 C C . ASP A 1 199 ? -4.023 8.273 11.719 1 97.12 199 ASP A C 1
ATOM 1525 O O . ASP A 1 199 ? -3.08 8.859 12.25 1 97.12 199 ASP A O 1
ATOM 1529 N N . VAL A 1 200 ? -5.285 8.633 11.883 1 95.06 200 VAL A N 1
ATOM 1530 C CA . VAL A 1 200 ? -5.691 9.719 12.773 1 95.06 200 VAL A CA 1
ATOM 1531 C C . VAL A 1 200 ? -6.863 9.258 13.641 1 95.06 200 VAL A C 1
ATOM 1533 O O . VAL A 1 200 ? -7.703 8.477 13.195 1 95.06 200 VAL A O 1
ATOM 1536 N N . MET A 1 201 ? -6.891 9.672 14.844 1 94.06 201 MET A N 1
ATOM 1537 C CA . MET A 1 201 ? -7.906 9.273 15.812 1 94.06 201 MET A CA 1
ATOM 1538 C C . MET A 1 201 ? -7.961 10.266 16.969 1 94.06 201 MET A C 1
ATOM 1540 O O . MET A 1 201 ? -7.25 11.266 16.969 1 94.06 201 MET A O 1
ATOM 1544 N N . TYR A 1 202 ? -8.844 9.93 17.844 1 89.19 202 TYR A N 1
ATOM 1545 C CA . TYR A 1 202 ? -8.938 10.727 19.062 1 89.19 202 TYR A CA 1
ATOM 1546 C C . TYR A 1 202 ? -9.023 9.828 20.297 1 89.19 202 TYR A C 1
ATOM 1548 O O . TYR A 1 202 ? -9.812 8.883 20.328 1 89.19 202 TYR A O 1
ATOM 1556 N N . PRO A 1 203 ? -8.227 10.164 21.328 1 91.44 203 PRO A N 1
ATOM 1557 C CA . PRO A 1 203 ? -7.129 11.141 21.328 1 91.44 203 PRO A CA 1
ATOM 1558 C C . PRO A 1 203 ? -5.879 10.617 20.625 1 91.44 203 PRO A C 1
ATOM 1560 O O . PRO A 1 203 ? -5.852 9.469 20.172 1 91.44 203 PRO A O 1
ATOM 1563 N N . GLU A 1 204 ? -4.852 11.391 20.484 1 89 204 GLU A N 1
ATOM 1564 C CA . GLU A 1 204 ? -3.516 11.023 20.031 1 89 204 GLU A CA 1
ATOM 1565 C C . GLU A 1 204 ? -2.451 11.398 21.047 1 89 204 GLU A C 1
ATOM 1567 O O . GLU A 1 204 ? -2.287 12.578 21.375 1 89 204 GLU A O 1
ATOM 1572 N N . PRO A 1 205 ? -1.895 10.523 21.672 1 91.88 205 PRO A N 1
ATOM 1573 C CA . PRO A 1 205 ? -1.844 9.094 21.344 1 91.88 205 PRO A CA 1
ATOM 1574 C C . PRO A 1 205 ? -3.086 8.336 21.812 1 91.88 205 PRO A C 1
ATOM 1576 O O . PRO A 1 205 ? -3.703 8.711 22.812 1 91.88 205 PRO A O 1
ATOM 1579 N N . LEU A 1 206 ? -3.346 7.312 21.094 1 92.69 206 LEU A N 1
ATOM 1580 C CA . LEU A 1 206 ? -4.414 6.41 21.484 1 92.69 206 LEU A CA 1
ATOM 1581 C C . LEU A 1 206 ? -3.986 5.559 22.688 1 92.69 206 LEU A C 1
ATOM 1583 O O . LEU A 1 206 ? -2.9 4.977 22.672 1 92.69 206 LEU A O 1
ATOM 1587 N N . PRO A 1 207 ? -4.809 5.586 23.734 1 92.06 207 PRO A N 1
ATOM 1588 C CA . PRO A 1 207 ? -4.445 4.746 24.875 1 92.06 207 PRO A CA 1
ATOM 1589 C C . PRO A 1 207 ? -4.227 3.285 24.484 1 92.06 207 PRO A C 1
ATOM 1591 O O . PRO A 1 207 ? -4.957 2.75 23.656 1 92.06 207 PRO A O 1
ATOM 1594 N N . LYS A 1 208 ? -3.281 2.637 25.109 1 91.31 208 LYS A N 1
ATOM 1595 C CA . LYS A 1 208 ? -2.857 1.285 24.75 1 91.31 208 LYS A CA 1
ATOM 1596 C C . LYS A 1 208 ? -3.996 0.286 24.938 1 91.31 208 LYS A C 1
ATOM 1598 O O . LYS A 1 208 ? -4.027 -0.756 24.266 1 91.31 208 LYS A O 1
ATOM 1603 N N . ASP A 1 209 ? -4.934 0.595 25.766 1 94 209 ASP A N 1
ATOM 1604 C CA . ASP A 1 209 ? -6.02 -0.333 26.062 1 94 209 ASP A CA 1
ATOM 1605 C C . ASP A 1 209 ? -7.293 0.053 25.312 1 94 209 ASP A C 1
ATOM 1607 O O . ASP A 1 209 ? -8.367 -0.48 25.594 1 94 209 ASP A O 1
ATOM 1611 N N . HIS A 1 210 ? -7.121 1.001 24.516 1 95.25 210 HIS A N 1
ATOM 1612 C CA . HIS A 1 210 ? -8.312 1.412 23.781 1 95.25 210 HIS A CA 1
ATOM 1613 C C . HIS A 1 210 ? -8.906 0.248 23 1 95.25 210 HIS A C 1
ATOM 1615 O O . HIS A 1 210 ? -8.172 -0.523 22.375 1 95.25 210 HIS A O 1
ATOM 1621 N N . GLU A 1 211 ? -10.18 0.12 22.906 1 95.75 211 GLU A N 1
ATOM 1622 C CA . GLU A 1 211 ? -10.898 -1.012 22.328 1 95.75 211 GLU A CA 1
ATOM 1623 C C . GLU A 1 211 ? -10.609 -1.129 20.828 1 95.75 211 GLU A C 1
ATOM 1625 O O . GLU A 1 211 ? -10.602 -2.232 20.281 1 95.75 211 GLU A O 1
ATOM 1630 N N . LEU A 1 212 ? -10.32 -0.084 20.125 1 95.25 212 LEU A N 1
ATOM 1631 C CA . LEU A 1 212 ? -10 -0.087 18.703 1 95.25 212 LEU A CA 1
ATOM 1632 C C . LEU A 1 212 ? -8.805 -0.985 18.422 1 95.25 212 LEU A C 1
ATOM 1634 O O . LEU A 1 212 ? -8.711 -1.584 17.344 1 95.25 212 LEU A O 1
ATOM 1638 N N . LEU A 1 213 ? -7.938 -1.073 19.375 1 94.88 213 LEU A N 1
ATOM 1639 C CA . LEU A 1 213 ? -6.691 -1.806 19.188 1 94.88 213 LEU A CA 1
ATOM 1640 C C . LEU A 1 213 ? -6.906 -3.303 19.391 1 94.88 213 LEU A C 1
ATOM 1642 O O . LEU A 1 213 ? -6.008 -4.105 19.109 1 94.88 213 LEU A O 1
ATOM 1646 N N . THR A 1 214 ? -8.07 -3.709 19.781 1 94.12 214 THR A N 1
ATOM 1647 C CA . THR A 1 214 ? -8.352 -5.117 20.047 1 94.12 214 THR A CA 1
ATOM 1648 C C . THR A 1 214 ? -9.094 -5.746 18.875 1 94.12 214 THR A C 1
ATOM 1650 O O . THR A 1 214 ? -9.227 -6.973 18.812 1 94.12 214 THR A O 1
ATOM 1653 N N . LEU A 1 215 ? -9.625 -4.977 17.984 1 95.75 215 LEU A N 1
ATOM 1654 C CA . LEU A 1 215 ? -10.414 -5.473 16.859 1 95.75 215 LEU A CA 1
ATOM 1655 C C . LEU A 1 215 ? -9.523 -6.055 15.781 1 95.75 215 LEU A C 1
ATOM 1657 O O . LEU A 1 215 ? -8.453 -5.504 15.484 1 95.75 215 LEU A O 1
ATOM 1661 N N . PRO A 1 216 ? -9.891 -7.141 15.164 1 93.56 216 PRO A N 1
ATOM 1662 C CA . PRO A 1 216 ? -9.055 -7.801 14.148 1 93.56 216 PRO A CA 1
ATOM 1663 C C . PRO A 1 216 ? -9.18 -7.16 12.773 1 93.56 216 PRO A C 1
ATOM 1665 O O . PRO A 1 216 ? -8.398 -7.473 11.867 1 93.56 216 PRO A O 1
ATOM 1668 N N . ASN A 1 217 ? -10.156 -6.316 12.562 1 97.12 217 ASN A N 1
ATOM 1669 C CA . ASN A 1 217 ? -10.438 -5.805 11.227 1 97.12 217 ASN A CA 1
ATOM 1670 C C . ASN A 1 217 ? -10.164 -4.309 11.125 1 97.12 217 ASN A C 1
ATOM 1672 O O . ASN A 1 217 ? -10.867 -3.592 10.406 1 97.12 217 ASN A O 1
ATOM 1676 N N . VAL A 1 218 ? -9.172 -3.824 11.883 1 97.88 218 VAL A N 1
ATOM 1677 C CA . VAL A 1 218 ? -8.766 -2.428 11.773 1 97.88 218 VAL A CA 1
ATOM 1678 C C . VAL A 1 218 ? -7.238 -2.332 11.836 1 97.88 218 VAL A C 1
ATOM 1680 O O . VAL A 1 218 ? -6.594 -3.082 12.57 1 97.88 218 VAL A O 1
ATOM 1683 N N . VAL A 1 219 ? -6.629 -1.533 11.023 1 98.12 219 VAL A N 1
ATOM 1684 C CA . VAL A 1 219 ? -5.219 -1.166 11.086 1 98.12 219 VAL A CA 1
ATOM 1685 C C . VAL A 1 219 ? -5.082 0.281 11.555 1 98.12 219 VAL A C 1
ATOM 1687 O O . VAL A 1 219 ? -5.688 1.187 10.977 1 98.12 219 VAL A O 1
ATOM 1690 N N . VAL A 1 220 ? -4.359 0.493 12.602 1 97.31 220 VAL A N 1
ATOM 1691 C CA . VAL A 1 220 ? -4.141 1.818 13.172 1 97.31 220 VAL A CA 1
ATOM 1692 C C . VAL A 1 220 ? -2.656 2.176 13.094 1 97.31 220 VAL A C 1
ATOM 1694 O O . VAL A 1 220 ? -1.798 1.379 13.484 1 97.31 220 VAL A O 1
ATOM 1697 N N . THR A 1 221 ? -2.32 3.301 12.539 1 96.56 221 THR A N 1
ATOM 1698 C CA . THR A 1 221 ? -0.965 3.838 12.547 1 96.56 221 THR A CA 1
ATOM 1699 C C . THR A 1 221 ? -0.914 5.164 13.297 1 96.56 221 THR A C 1
ATOM 1701 O O . THR A 1 221 ? -1.925 5.863 13.406 1 96.56 221 THR A O 1
ATOM 1704 N N . PRO A 1 222 ? 0.21 5.531 13.859 1 94.38 222 PRO A N 1
ATOM 1705 C CA . PRO A 1 222 ? 0.312 6.645 14.812 1 94.38 222 PRO A CA 1
ATOM 1706 C C . PRO A 1 222 ? 0.572 7.98 14.125 1 94.38 222 PRO A C 1
ATOM 1708 O O . PRO A 1 222 ? 1.522 8.688 14.477 1 94.38 222 PRO A O 1
ATOM 1711 N N . HIS A 1 223 ? -0.334 8.344 13.203 1 92.88 223 HIS A N 1
ATOM 1712 C CA . HIS A 1 223 ? -0.303 9.656 12.562 1 92.88 223 HIS A CA 1
ATOM 1713 C C . HIS A 1 223 ? 1.025 9.891 11.852 1 92.88 223 HIS A C 1
ATOM 1715 O O . HIS A 1 223 ? 1.683 10.914 12.078 1 92.88 223 HIS A O 1
ATOM 1721 N N . ILE A 1 224 ? 1.361 9 10.938 1 93.69 224 ILE A N 1
ATOM 1722 C CA . ILE A 1 224 ? 2.684 9.062 10.32 1 93.69 224 ILE A CA 1
ATOM 1723 C C . ILE A 1 224 ? 2.543 9.273 8.812 1 93.69 224 ILE A C 1
ATOM 1725 O O . ILE A 1 224 ? 3.502 9.086 8.062 1 93.69 224 ILE A O 1
ATOM 1729 N N . ALA A 1 225 ? 1.388 9.578 8.328 1 94.06 225 ALA A N 1
ATOM 1730 C CA . ALA A 1 225 ? 1.191 9.758 6.895 1 94.06 225 ALA A CA 1
ATOM 1731 C C . ALA A 1 225 ? 2.158 10.789 6.328 1 94.06 225 ALA A C 1
ATOM 1733 O O . ALA A 1 225 ? 2.635 10.656 5.199 1 94.06 225 ALA A O 1
ATOM 1734 N N . ALA A 1 226 ? 2.434 11.797 7.098 1 90.62 226 ALA A N 1
ATOM 1735 C CA . ALA A 1 226 ? 3.328 12.852 6.637 1 90.62 226 ALA A CA 1
ATOM 1736 C C . ALA A 1 226 ? 4.781 12.539 6.992 1 90.62 226 ALA A C 1
ATOM 1738 O O . ALA A 1 226 ? 5.699 13.219 6.531 1 90.62 226 ALA A O 1
ATOM 1739 N N . ALA A 1 227 ? 5.055 11.531 7.824 1 92 227 ALA A N 1
ATOM 1740 C CA . ALA A 1 227 ? 6.395 11.172 8.273 1 92 227 ALA A CA 1
ATOM 1741 C C . ALA A 1 227 ? 7.176 10.461 7.172 1 92 227 ALA A C 1
ATOM 1743 O O . ALA A 1 227 ? 7.32 9.234 7.195 1 92 227 ALA A O 1
ATOM 1744 N N . GLU A 1 228 ? 7.668 11.172 6.285 1 94.19 228 GLU A N 1
ATOM 1745 C CA . GLU A 1 228 ? 8.438 10.734 5.121 1 94.19 228 GLU A CA 1
ATOM 1746 C C . GLU A 1 228 ? 9.695 11.586 4.941 1 94.19 228 GLU A C 1
ATOM 1748 O O . GLU A 1 228 ? 9.664 12.797 5.156 1 94.19 228 GLU A O 1
ATOM 1753 N N . GLU A 1 229 ? 10.758 10.992 4.602 1 94.06 229 GLU A N 1
ATOM 1754 C CA . GLU A 1 229 ? 12.086 11.602 4.652 1 94.06 229 GLU A CA 1
ATOM 1755 C C . GLU A 1 229 ? 12.117 12.922 3.891 1 94.06 229 GLU A C 1
ATOM 1757 O O . GLU A 1 229 ? 12.516 13.953 4.441 1 94.06 229 GLU A O 1
ATOM 1762 N N . ILE A 1 230 ? 11.727 12.945 2.658 1 92.75 230 ILE A N 1
ATOM 1763 C CA . ILE A 1 230 ? 11.789 14.156 1.851 1 92.75 230 ILE A CA 1
ATOM 1764 C C . ILE A 1 230 ? 10.859 15.219 2.434 1 92.75 230 ILE A C 1
ATOM 1766 O O . ILE A 1 230 ? 11.195 16.406 2.461 1 92.75 230 ILE A O 1
ATOM 1770 N N . ALA A 1 231 ? 9.695 14.789 2.852 1 91.75 231 ALA A N 1
ATOM 1771 C CA . ALA A 1 231 ? 8.75 15.719 3.459 1 91.75 231 ALA A CA 1
ATOM 1772 C C . ALA A 1 231 ? 9.32 16.328 4.734 1 91.75 231 ALA A C 1
ATOM 1774 O O . ALA A 1 231 ? 9.273 17.547 4.926 1 91.75 231 ALA A O 1
ATOM 1775 N N . MET A 1 232 ? 9.867 15.453 5.602 1 91 232 MET A N 1
ATOM 1776 C CA . MET A 1 232 ? 10.422 15.938 6.863 1 91 232 MET A CA 1
ATOM 1777 C C . MET A 1 232 ? 11.531 16.953 6.613 1 91 232 MET A C 1
ATOM 1779 O O . MET A 1 232 ? 11.617 17.969 7.301 1 91 232 MET A O 1
ATOM 1783 N N . GLU A 1 233 ? 12.297 16.672 5.66 1 92.06 233 GLU A N 1
ATOM 1784 C CA . GLU A 1 233 ? 13.383 17.578 5.32 1 92.06 233 GLU A CA 1
ATOM 1785 C C . GLU A 1 233 ? 12.844 18.922 4.809 1 92.06 233 GLU A C 1
ATOM 1787 O O . GLU A 1 233 ? 13.242 19.984 5.289 1 92.06 233 GLU A O 1
ATOM 1792 N N . LYS A 1 234 ? 11.969 18.875 3.877 1 92.88 234 LYS A N 1
ATOM 1793 C CA . LYS A 1 234 ? 11.438 20.078 3.25 1 92.88 234 LYS A CA 1
ATOM 1794 C C . LYS A 1 234 ? 10.617 20.891 4.242 1 92.88 234 LYS A C 1
ATOM 1796 O O . LYS A 1 234 ? 10.695 22.125 4.254 1 92.88 234 LYS A O 1
ATOM 1801 N N . LEU A 1 235 ? 9.867 20.203 5.043 1 90.5 235 LEU A N 1
ATOM 1802 C CA . LEU A 1 235 ? 9.016 20.906 6.008 1 90.5 235 LEU A CA 1
ATOM 1803 C C . LEU A 1 235 ? 9.859 21.547 7.102 1 90.5 235 LEU A C 1
ATOM 1805 O O . LEU A 1 235 ? 9.57 22.672 7.527 1 90.5 235 LEU A O 1
ATOM 1809 N N . SER A 1 236 ? 10.852 20.844 7.523 1 92.31 236 SER A N 1
ATOM 1810 C CA . SER A 1 236 ? 11.766 21.406 8.516 1 92.31 236 SER A CA 1
ATOM 1811 C C . SER A 1 236 ? 12.477 22.641 7.977 1 92.31 236 SER A C 1
ATOM 1813 O O . SER A 1 236 ? 12.594 23.656 8.672 1 92.31 236 SER A O 1
ATOM 1815 N N . THR A 1 237 ? 12.93 22.516 6.785 1 95.38 237 THR A N 1
ATOM 1816 C CA . THR A 1 237 ? 13.625 23.625 6.152 1 95.38 237 THR A CA 1
ATOM 1817 C C . THR A 1 237 ? 12.688 24.828 5.992 1 95.38 237 THR A C 1
ATOM 1819 O O . THR A 1 237 ? 13.055 25.953 6.316 1 95.38 237 THR A O 1
ATOM 1822 N N . LEU A 1 238 ? 11.523 24.531 5.512 1 95.31 238 LEU A N 1
ATOM 1823 C CA . LEU A 1 238 ? 10.523 25.594 5.328 1 95.31 238 LEU A CA 1
ATOM 1824 C C . LEU A 1 238 ? 10.203 26.266 6.652 1 95.31 238 LEU A C 1
ATOM 1826 O O . LEU A 1 238 ? 10.078 27.5 6.711 1 95.31 238 LEU A O 1
ATOM 1830 N N . THR A 1 239 ? 10.062 25.469 7.684 1 94.69 239 THR A N 1
ATOM 1831 C CA . THR A 1 239 ? 9.758 26 9.008 1 94.69 239 THR A CA 1
ATOM 1832 C C . THR A 1 239 ? 10.883 26.906 9.5 1 94.69 239 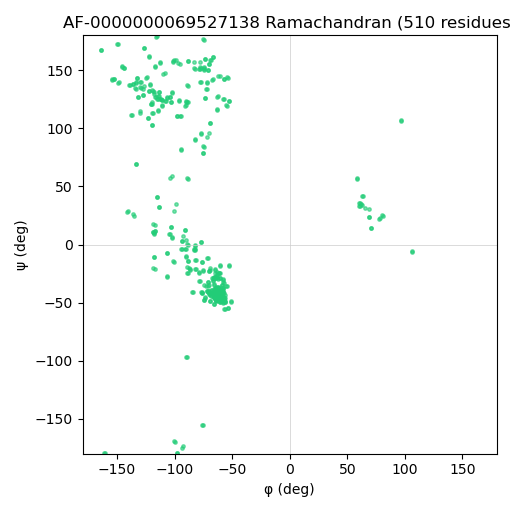THR A C 1
ATOM 1834 O O . THR A 1 239 ? 10.633 28 10 1 94.69 239 THR A O 1
ATOM 1837 N N . ALA A 1 240 ? 12.094 26.469 9.328 1 96.81 240 ALA A N 1
ATOM 1838 C CA . ALA A 1 240 ? 13.25 27.266 9.711 1 96.81 240 ALA A CA 1
ATOM 1839 C C . ALA A 1 240 ? 13.312 28.562 8.914 1 96.81 240 ALA A C 1
ATOM 1841 O O . ALA A 1 240 ? 13.602 29.625 9.477 1 96.81 240 ALA A O 1
ATOM 1842 N N . GLU A 1 241 ? 13.039 28.422 7.656 1 97.31 241 GLU A N 1
ATOM 1843 C CA . GLU A 1 241 ? 13.062 29.594 6.793 1 97.31 241 GLU A CA 1
ATOM 1844 C C . GLU A 1 241 ? 12 30.609 7.211 1 97.31 241 GLU A C 1
ATOM 1846 O O . GLU A 1 241 ? 12.234 31.812 7.168 1 97.31 241 GLU A O 1
ATOM 1851 N N . ASN A 1 242 ? 10.859 30.125 7.566 1 97.38 242 ASN A N 1
ATOM 1852 C CA . ASN A 1 242 ? 9.805 30.984 8.07 1 97.38 242 ASN A CA 1
ATOM 1853 C C . ASN A 1 242 ? 10.25 31.734 9.328 1 97.38 242 ASN A C 1
ATOM 1855 O O . ASN A 1 242 ? 10.031 32.938 9.445 1 97.38 242 ASN A O 1
ATOM 1859 N N . ILE A 1 243 ? 10.898 31.031 10.258 1 97.06 243 ILE A N 1
ATOM 1860 C CA . ILE A 1 243 ? 11.367 31.625 11.5 1 97.06 243 ILE A CA 1
ATOM 1861 C C . ILE A 1 243 ? 12.414 32.688 11.203 1 97.06 243 ILE A C 1
ATOM 1863 O O . ILE A 1 243 ? 12.32 33.812 11.719 1 97.06 243 ILE A O 1
ATOM 1867 N N . ILE A 1 244 ? 13.328 32.312 10.367 1 97.56 244 ILE A N 1
ATOM 1868 C CA . ILE A 1 244 ? 14.398 33.25 10.008 1 97.56 244 ILE A CA 1
ATOM 1869 C C . ILE A 1 244 ? 13.812 34.5 9.352 1 97.56 244 ILE A C 1
ATOM 1871 O O . ILE A 1 244 ? 14.211 35.625 9.672 1 97.56 244 ILE A O 1
ATOM 1875 N N . ALA A 1 245 ? 12.914 34.25 8.445 1 97.44 245 ALA A N 1
ATOM 1876 C CA . ALA A 1 245 ? 12.305 35.375 7.734 1 97.44 245 ALA A CA 1
ATOM 1877 C C . ALA A 1 245 ? 11.664 36.375 8.711 1 97.44 245 ALA A C 1
ATOM 1879 O O . ALA A 1 245 ? 11.883 37.562 8.617 1 97.44 245 ALA A O 1
ATOM 1880 N N . VAL A 1 246 ? 10.93 35.906 9.672 1 96.31 246 VAL A N 1
ATOM 1881 C CA . VAL A 1 246 ? 10.227 36.75 10.625 1 96.31 246 VAL A CA 1
ATOM 1882 C C . VAL A 1 246 ? 11.234 37.5 11.516 1 96.31 246 VAL A C 1
ATOM 1884 O O . VAL A 1 246 ? 11.102 38.688 11.766 1 96.31 246 VAL A O 1
ATOM 1887 N N . LEU A 1 247 ? 12.227 36.781 11.984 1 96 247 LEU A N 1
ATOM 1888 C CA . LEU A 1 247 ? 13.219 37.375 12.875 1 96 247 LEU A CA 1
ATOM 1889 C C . LEU A 1 247 ? 14.031 38.438 12.164 1 96 247 LEU A C 1
ATOM 1891 O O . LEU A 1 247 ? 14.523 39.375 12.797 1 96 247 LEU A O 1
ATOM 1895 N N . GLU A 1 248 ? 14.125 38.25 10.938 1 96.94 248 GLU A N 1
ATOM 1896 C CA . GLU A 1 248 ? 14.852 39.219 10.141 1 96.94 248 GLU A CA 1
ATOM 1897 C C . GLU A 1 248 ? 13.914 40.281 9.586 1 96.94 248 GLU A C 1
ATOM 1899 O O . GLU A 1 248 ? 14.305 41.062 8.711 1 96.94 248 GLU A O 1
ATOM 1904 N N . GLU A 1 249 ? 12.688 40.281 9.984 1 94.94 249 GLU A N 1
ATOM 1905 C CA . GLU A 1 249 ? 11.672 41.25 9.625 1 94.94 249 GLU A CA 1
ATOM 1906 C C . GLU A 1 249 ? 11.344 41.188 8.141 1 94.94 249 GLU A C 1
ATOM 1908 O O . GLU A 1 249 ? 11.125 42.219 7.5 1 94.94 249 GLU A O 1
ATOM 1913 N N . ARG A 1 250 ? 11.469 39.969 7.574 1 96.56 250 ARG A N 1
ATOM 1914 C CA . ARG A 1 250 ? 11.016 39.688 6.215 1 96.56 250 ARG A CA 1
ATOM 1915 C C . ARG A 1 250 ? 9.68 38.969 6.219 1 96.56 250 ARG A C 1
ATOM 1917 O O . ARG A 1 250 ? 9.266 38.438 7.25 1 96.56 250 ARG A O 1
ATOM 1924 N N . LYS A 1 251 ? 9.008 39.062 5.172 1 95.94 251 LYS A N 1
ATOM 1925 C CA . LYS A 1 251 ? 7.746 38.344 5.035 1 95.94 251 LYS A CA 1
ATOM 1926 C C . LYS A 1 251 ? 7.973 36.844 5.082 1 95.94 251 LYS A C 1
ATOM 1928 O O . LYS A 1 251 ? 8.828 36.312 4.367 1 95.94 251 LYS A O 1
ATOM 1933 N N . PRO A 1 252 ? 7.25 36.188 5.953 1 96.88 252 PRO A N 1
ATOM 1934 C CA . PRO A 1 252 ? 7.402 34.75 5.977 1 96.88 252 PRO A CA 1
ATOM 1935 C C . PRO A 1 252 ? 6.898 34.094 4.695 1 96.88 252 PRO A C 1
ATOM 1937 O O . PRO A 1 252 ? 6.145 34.688 3.934 1 96.88 252 PRO A O 1
ATOM 1940 N N . LEU A 1 253 ? 7.328 32.875 4.453 1 95.75 253 LEU A N 1
ATOM 1941 C CA . LEU A 1 253 ? 7.012 32.125 3.234 1 95.75 253 LEU A CA 1
ATOM 1942 C C . LEU A 1 253 ? 5.582 31.594 3.279 1 95.75 253 LEU A C 1
ATOM 1944 O O . LEU A 1 253 ? 4.887 31.578 2.26 1 95.75 253 LEU A O 1
ATOM 1948 N N . THR A 1 254 ? 5.152 31.078 4.453 1 95.38 254 THR A N 1
ATOM 1949 C CA . THR A 1 254 ? 3.834 30.469 4.59 1 95.38 254 THR A CA 1
ATOM 1950 C C . THR A 1 254 ? 3.133 30.984 5.848 1 95.38 254 THR A C 1
ATOM 1952 O O . THR A 1 254 ? 2.895 30.219 6.785 1 95.38 254 THR A O 1
ATOM 1955 N N . PRO A 1 255 ? 2.738 32.25 5.852 1 95.88 255 PRO A N 1
ATOM 1956 C CA . PRO A 1 255 ? 2.021 32.812 7.004 1 95.88 255 PRO A CA 1
ATOM 1957 C C . PRO A 1 255 ? 0.591 32.281 7.113 1 95.88 255 PRO A C 1
ATOM 1959 O O . PRO A 1 255 ? -0.083 32.094 6.098 1 95.88 255 PRO A O 1
ATOM 1962 N N . VAL A 1 256 ? 0.109 31.984 8.328 1 93.94 256 VAL A N 1
ATOM 1963 C CA . VAL A 1 256 ? -1.245 31.5 8.578 1 93.94 256 VAL A CA 1
ATOM 1964 C C . VAL A 1 256 ? -2.238 32.656 8.438 1 93.94 256 VAL A C 1
ATOM 1966 O O . VAL A 1 256 ? -3.391 32.438 8.055 1 93.94 256 VAL A O 1
ATOM 1969 N N . TYR A 1 257 ? -1.9 33.906 8.812 1 89.06 257 TYR A N 1
ATOM 1970 C CA . TYR A 1 257 ? -2.736 35.094 8.672 1 89.06 257 TYR A CA 1
ATOM 1971 C C . TYR A 1 257 ? -1.902 36.281 8.258 1 89.06 257 TYR A C 1
ATOM 1973 O O . TYR A 1 257 ? -0.679 36.281 8.414 1 89.06 257 TYR A O 1
ATOM 1981 N N . PRO B 1 1 ? -7.941 -47 -9.734 1 52.12 1 PRO B N 1
ATOM 1982 C CA . PRO B 1 1 ? -8.523 -45.656 -9.703 1 52.12 1 PRO B CA 1
ATOM 1983 C C . PRO B 1 1 ? -7.898 -44.719 -10.734 1 52.12 1 PRO B C 1
ATOM 1985 O O . PRO B 1 1 ? -6.672 -44.688 -10.867 1 52.12 1 PRO B O 1
ATOM 1988 N N . GLN B 1 2 ? -8.406 -44.625 -11.898 1 81.81 2 GLN B N 1
ATOM 1989 C CA . GLN B 1 2 ? -7.664 -44.125 -13.055 1 81.81 2 GLN B CA 1
ATOM 1990 C C . GLN B 1 2 ? -7.652 -42.594 -13.086 1 81.81 2 GLN B C 1
ATOM 1992 O O . GLN B 1 2 ? -8.68 -41.969 -13.336 1 81.81 2 GLN B O 1
ATOM 1997 N N . LEU B 1 3 ? -6.699 -42 -12.492 1 92.31 3 LEU B N 1
ATOM 1998 C CA . LEU B 1 3 ? -6.477 -40.562 -12.508 1 92.31 3 LEU B CA 1
ATOM 1999 C C . LEU B 1 3 ? -6.387 -40.031 -13.938 1 92.31 3 LEU B C 1
ATOM 2001 O O . LEU B 1 3 ? -5.609 -40.531 -14.742 1 92.31 3 LEU B O 1
ATOM 2005 N N . LYS B 1 4 ? -7.285 -39.125 -14.273 1 95.5 4 LYS B N 1
ATOM 2006 C CA . LYS B 1 4 ? -7.332 -38.594 -15.641 1 95.5 4 LYS B CA 1
ATOM 2007 C C . LYS B 1 4 ? -6.797 -37.188 -15.711 1 95.5 4 LYS B C 1
ATOM 2009 O O . LYS B 1 4 ? -6.324 -36.75 -16.766 1 95.5 4 LYS B O 1
ATOM 2014 N N . VAL B 1 5 ? -6.922 -36.469 -14.617 1 96.75 5 VAL B N 1
ATOM 2015 C CA . VAL B 1 5 ? -6.574 -35.062 -14.672 1 96.75 5 VAL B CA 1
ATOM 2016 C C . VAL B 1 5 ? -6.031 -34.594 -13.32 1 96.75 5 VAL B C 1
ATOM 2018 O O . VAL B 1 5 ? -6.523 -35.031 -12.273 1 96.75 5 VAL B O 1
ATOM 2021 N N . VAL B 1 6 ? -5.016 -33.781 -13.406 1 96.56 6 VAL B N 1
ATOM 2022 C CA . VAL B 1 6 ? -4.504 -33 -12.289 1 96.56 6 VAL B CA 1
ATOM 2023 C C . VAL B 1 6 ? -4.602 -31.5 -12.609 1 96.56 6 VAL B C 1
ATOM 2025 O O . VAL B 1 6 ? -3.943 -31.016 -13.531 1 96.56 6 VAL B O 1
ATOM 2028 N N . ALA B 1 7 ? -5.461 -30.812 -11.867 1 94.69 7 ALA B N 1
ATOM 2029 C CA . ALA B 1 7 ? -5.625 -29.375 -12.07 1 94.69 7 ALA B CA 1
ATOM 2030 C C . ALA B 1 7 ? -5.227 -28.594 -10.82 1 94.69 7 ALA B C 1
ATOM 2032 O O . ALA B 1 7 ? -5.617 -28.953 -9.711 1 94.69 7 ALA B O 1
ATOM 2033 N N . THR B 1 8 ? -4.441 -27.625 -11.031 1 91.5 8 THR B N 1
ATOM 2034 C CA . THR B 1 8 ? -4.043 -26.781 -9.914 1 91.5 8 THR B CA 1
ATOM 2035 C C . THR B 1 8 ? -4.668 -25.391 -10.031 1 91.5 8 THR B C 1
ATOM 2037 O O . THR B 1 8 ? -4.867 -24.891 -11.141 1 91.5 8 THR B O 1
ATOM 2040 N N . ILE B 1 9 ? -4.977 -24.781 -8.891 1 88.12 9 ILE B N 1
ATOM 2041 C CA . ILE B 1 9 ? -5.609 -23.469 -8.852 1 88.12 9 ILE B CA 1
ATOM 2042 C C . ILE B 1 9 ? -4.555 -22.375 -9.023 1 88.12 9 ILE B C 1
ATOM 2044 O O . ILE B 1 9 ? -4.887 -21.203 -9.172 1 88.12 9 ILE B O 1
ATOM 2048 N N . SER B 1 10 ? -3.305 -22.734 -9.164 1 83.19 10 SER B N 1
ATOM 2049 C CA . SER B 1 10 ? -2.203 -21.781 -9.266 1 83.19 10 SER B CA 1
ATOM 2050 C C . SER B 1 10 ? -1.774 -21.594 -10.719 1 83.19 10 SER B C 1
ATOM 2052 O O . SER B 1 10 ? -2.092 -22.406 -11.578 1 83.19 10 SER B O 1
ATOM 2054 N N . LEU B 1 11 ? -1.11 -20.422 -10.891 1 78.06 11 LEU B N 1
ATOM 2055 C CA . LEU B 1 11 ? -0.478 -20.203 -12.188 1 78.06 11 LEU B CA 1
ATOM 2056 C C . LEU B 1 11 ? 0.706 -21.141 -12.383 1 78.06 11 LEU B C 1
ATOM 2058 O O . LEU B 1 11 ? 0.852 -21.766 -13.438 1 78.06 11 LEU B O 1
ATOM 2062 N N . GLY B 1 12 ? 1.538 -21.156 -11.336 1 75.56 12 GLY B N 1
ATOM 2063 C CA . GLY B 1 12 ? 2.66 -22.078 -11.352 1 75.56 12 GLY B CA 1
ATOM 2064 C C . GLY B 1 12 ? 2.25 -23.516 -11.094 1 75.56 12 GLY B C 1
ATOM 2065 O O . GLY B 1 12 ? 1.229 -23.766 -10.461 1 75.56 12 GLY B O 1
ATOM 2066 N N . PHE B 1 13 ? 3.014 -24.438 -11.617 1 85 13 PHE B N 1
ATOM 2067 C CA . PHE B 1 13 ? 2.686 -25.859 -11.461 1 85 13 PHE B CA 1
ATOM 2068 C C . PHE B 1 13 ? 3.947 -26.672 -11.234 1 85 13 PHE B C 1
ATOM 2070 O O . PHE B 1 13 ? 3.998 -27.859 -11.602 1 85 13 PHE B O 1
ATOM 2077 N N . GLU B 1 14 ? 4.93 -26.031 -10.656 1 77.06 14 GLU B N 1
ATOM 2078 C CA . GLU B 1 14 ? 6.219 -26.672 -10.414 1 77.06 14 GLU B CA 1
ATOM 2079 C C . GLU B 1 14 ? 6.082 -27.828 -9.43 1 77.06 14 GLU B C 1
ATOM 2081 O O . GLU B 1 14 ? 6.91 -28.75 -9.422 1 77.06 14 GLU B O 1
ATOM 2086 N N . HIS B 1 15 ? 5.059 -27.828 -8.672 1 81.25 15 HIS B N 1
ATOM 2087 C CA . HIS B 1 15 ? 4.848 -28.859 -7.656 1 81.25 15 HIS B CA 1
ATOM 2088 C C . HIS B 1 15 ? 4.219 -30.109 -8.258 1 81.25 15 HIS B C 1
ATOM 2090 O O . HIS B 1 15 ? 4.02 -31.109 -7.562 1 81.25 15 HIS B O 1
ATOM 2096 N N . ILE B 1 16 ? 3.875 -30.078 -9.531 1 90.62 16 ILE B N 1
ATOM 2097 C CA . ILE B 1 16 ? 3.299 -31.203 -10.242 1 90.62 16 ILE B CA 1
ATOM 2098 C C . ILE B 1 16 ? 4.367 -31.875 -11.102 1 90.62 16 ILE B C 1
ATOM 2100 O O . ILE B 1 16 ? 5.133 -31.203 -11.797 1 90.62 16 ILE B O 1
ATOM 2104 N N . ASP B 1 17 ? 4.496 -33.188 -11.016 1 93.5 17 ASP B N 1
ATOM 2105 C CA . ASP B 1 17 ? 5.363 -33.938 -11.922 1 93.5 17 ASP B CA 1
ATOM 2106 C C . ASP B 1 17 ? 4.734 -34.062 -13.312 1 93.5 17 ASP B C 1
ATOM 2108 O O . ASP B 1 17 ? 4.188 -35.094 -13.656 1 93.5 17 ASP B O 1
ATOM 2112 N N . VAL B 1 18 ? 4.918 -33.094 -14.047 1 94 18 VAL B N 1
ATOM 2113 C CA . VAL B 1 18 ? 4.262 -32.969 -15.344 1 94 18 VAL B CA 1
ATOM 2114 C C . VAL B 1 18 ? 4.738 -34.062 -16.281 1 94 18 VAL B C 1
ATOM 2116 O O . VAL B 1 18 ? 3.949 -34.625 -17.047 1 94 18 VAL B O 1
ATOM 2119 N N . GLN B 1 19 ? 6 -34.406 -16.203 1 94.75 19 GLN B N 1
ATOM 2120 C CA . GLN B 1 19 ? 6.551 -35.469 -17.078 1 94.75 19 GLN B CA 1
ATOM 2121 C C . GLN B 1 19 ? 5.898 -36.812 -16.797 1 94.75 19 GLN B C 1
ATOM 2123 O O . GLN B 1 19 ? 5.535 -37.531 -17.719 1 94.75 19 GLN B O 1
ATOM 2128 N N . GLU B 1 20 ? 5.801 -37.125 -15.555 1 95.56 20 GLU B N 1
ATOM 2129 C CA . GLU B 1 20 ? 5.16 -38.375 -15.18 1 95.56 20 GLU B CA 1
ATOM 2130 C C . GLU B 1 20 ? 3.693 -38.406 -15.602 1 95.56 20 GLU B C 1
ATOM 2132 O O . GLU B 1 20 ? 3.186 -39.438 -16.062 1 95.56 20 GLU B O 1
ATOM 2137 N N . CYS B 1 21 ? 3.018 -37.281 -15.414 1 95.94 21 CYS B N 1
ATOM 2138 C CA . CYS B 1 21 ? 1.622 -37.156 -15.828 1 95.94 21 CYS B CA 1
ATOM 2139 C C . CYS B 1 21 ? 1.481 -37.375 -17.328 1 95.94 21 CYS B C 1
ATOM 2141 O O . CYS B 1 21 ? 0.604 -38.125 -17.766 1 95.94 21 CYS B O 1
ATOM 2143 N N . LYS B 1 22 ? 2.328 -36.781 -18.062 1 94.25 22 LYS B N 1
ATOM 2144 C CA . LYS B 1 22 ? 2.312 -36.938 -19.516 1 94.25 22 LYS B CA 1
ATOM 2145 C C . LYS B 1 22 ? 2.529 -38.375 -19.938 1 94.25 22 LYS B C 1
ATOM 2147 O O . LYS B 1 22 ? 1.817 -38.906 -20.797 1 94.25 22 LYS B O 1
ATOM 2152 N N . LYS B 1 23 ? 3.469 -39 -19.312 1 95.12 23 LYS B N 1
ATOM 2153 C CA . LYS B 1 23 ? 3.781 -40.406 -19.594 1 95.12 23 LYS B CA 1
ATOM 2154 C C . LYS B 1 23 ? 2.566 -41.312 -19.359 1 95.12 23 LYS B C 1
ATOM 2156 O O . LYS B 1 23 ? 2.361 -42.281 -20.078 1 95.12 23 LYS B O 1
ATOM 2161 N N . ARG B 1 24 ? 1.835 -40.938 -18.406 1 94.88 24 ARG B N 1
ATOM 2162 C CA . ARG B 1 24 ? 0.716 -41.781 -18 1 94.88 24 ARG B CA 1
ATOM 2163 C C . ARG B 1 24 ? -0.574 -41.344 -18.688 1 94.88 24 ARG B C 1
ATOM 2165 O O . ARG B 1 24 ? -1.634 -41.938 -18.453 1 94.88 24 ARG B O 1
ATOM 2172 N N . GLY B 1 25 ? -0.512 -40.312 -19.422 1 92.88 25 GLY B N 1
ATOM 2173 C CA . GLY B 1 25 ? -1.684 -39.812 -20.125 1 92.88 25 GLY B CA 1
ATOM 2174 C C . GLY B 1 25 ? -2.631 -39.031 -19.234 1 92.88 25 GLY B C 1
ATOM 2175 O O . GLY B 1 25 ? -3.834 -39 -19.484 1 92.88 25 GLY B O 1
ATOM 2176 N N . ILE B 1 26 ? -2.129 -38.531 -18.188 1 96.12 26 ILE B N 1
ATOM 2177 C CA . ILE B 1 26 ? -2.91 -37.719 -17.266 1 96.12 26 ILE B CA 1
ATOM 2178 C C . ILE B 1 26 ? -2.812 -36.25 -17.688 1 96.12 26 ILE B C 1
ATOM 2180 O O . ILE B 1 26 ? -1.715 -35.688 -17.766 1 96.12 26 ILE B O 1
ATOM 2184 N N . GLN B 1 27 ? -3.934 -35.594 -17.938 1 96.25 27 GLN B N 1
ATOM 2185 C CA . GLN B 1 27 ? -3.953 -34.188 -18.312 1 96.25 27 GLN B CA 1
ATOM 2186 C C . GLN B 1 27 ? -3.627 -33.281 -17.125 1 96.25 27 GLN B C 1
ATOM 2188 O O . GLN B 1 27 ? -4.094 -33.531 -16 1 96.25 27 GLN B O 1
ATOM 2193 N N . VAL B 1 28 ? -2.74 -32.312 -17.391 1 96.81 28 VAL B N 1
ATOM 2194 C CA . VAL B 1 28 ? -2.42 -31.344 -16.359 1 96.81 28 VAL B CA 1
ATOM 2195 C C . VAL B 1 28 ? -2.908 -29.969 -16.797 1 96.81 28 VAL B C 1
ATOM 2197 O O . VAL B 1 28 ? -2.672 -29.547 -17.922 1 96.81 28 VAL B O 1
ATOM 2200 N N . CYS B 1 29 ? -3.668 -29.312 -15.945 1 96 29 CYS B N 1
ATOM 2201 C CA . CYS B 1 29 ? -4.156 -27.969 -16.188 1 96 29 CYS B CA 1
ATOM 2202 C C . CYS B 1 29 ? -3.76 -27.031 -15.055 1 96 29 CYS B C 1
ATOM 2204 O O . CYS B 1 29 ? -3.67 -27.453 -13.898 1 96 29 CYS B O 1
ATOM 2206 N N . ASN B 1 30 ? -3.451 -25.828 -15.398 1 92.25 30 ASN B N 1
ATOM 2207 C CA . ASN B 1 30 ? -3.256 -24.812 -14.367 1 92.25 30 ASN B CA 1
ATOM 2208 C C . ASN B 1 30 ? -4.309 -23.703 -14.461 1 92.25 30 ASN B C 1
ATOM 2210 O O . ASN B 1 30 ? -5.266 -23.828 -15.234 1 92.25 30 ASN B O 1
ATOM 2214 N N . ALA B 1 31 ? -4.242 -22.766 -13.609 1 89.31 31 ALA B N 1
ATOM 2215 C CA . ALA B 1 31 ? -5.25 -21.719 -13.57 1 89.31 31 ALA B CA 1
ATOM 2216 C C . ALA B 1 31 ? -4.715 -20.422 -14.18 1 89.31 31 ALA B C 1
ATOM 2218 O O . ALA B 1 31 ? -4.781 -19.359 -13.547 1 89.31 31 ALA B O 1
ATOM 2219 N N . ALA B 1 32 ? -4.305 -20.531 -15.398 1 86.88 32 ALA B N 1
ATOM 2220 C CA . ALA B 1 32 ? -3.836 -19.359 -16.109 1 86.88 32 ALA B CA 1
ATOM 2221 C C . ALA B 1 32 ? -4.992 -18.406 -16.422 1 86.88 32 ALA B C 1
ATOM 2223 O O . ALA B 1 32 ? -5.754 -18.625 -17.359 1 86.88 32 ALA B O 1
ATOM 2224 N N . ASN B 1 33 ? -5.184 -17.422 -15.578 1 88.75 33 ASN B N 1
ATOM 2225 C CA . ASN B 1 33 ? -6.23 -16.406 -15.695 1 88.75 33 ASN B CA 1
ATOM 2226 C C . ASN B 1 33 ? -5.664 -15 -15.547 1 88.75 33 ASN B C 1
ATOM 2228 O O . ASN B 1 33 ? -4.836 -14.75 -14.672 1 88.75 33 ASN B O 1
ATOM 2232 N N . PRO B 1 34 ? -6.086 -14.109 -16.406 1 89.62 34 PRO B N 1
ATOM 2233 C CA . PRO B 1 34 ? -5.547 -12.75 -16.391 1 89.62 34 PRO B CA 1
ATOM 2234 C C . PRO B 1 34 ? -5.785 -12.023 -15.078 1 89.62 34 PRO B C 1
ATOM 2236 O O . PRO B 1 34 ? -5.105 -11.039 -14.773 1 89.62 34 PRO B O 1
ATOM 2239 N N . ILE B 1 35 ? -6.746 -12.516 -14.273 1 90.19 35 ILE B N 1
ATOM 2240 C CA . ILE B 1 35 ? -7.113 -11.844 -13.031 1 90.19 35 ILE B CA 1
ATOM 2241 C C . ILE B 1 35 ? -5.93 -11.867 -12.062 1 90.19 35 ILE B C 1
ATOM 2243 O O . ILE B 1 35 ? -5.758 -10.945 -11.258 1 90.19 35 ILE B O 1
ATOM 2247 N N . SER B 1 36 ? -5.078 -12.859 -12.172 1 91.31 36 SER B N 1
ATOM 2248 C CA . SER B 1 36 ? -3.936 -13.008 -11.273 1 91.31 36 SER B CA 1
ATOM 2249 C C . SER B 1 36 ? -2.922 -11.883 -11.484 1 91.31 36 SER B C 1
ATOM 2251 O O . SER B 1 36 ? -2.244 -11.469 -10.539 1 91.31 36 SER B O 1
ATOM 2253 N N . VAL B 1 37 ? -2.889 -11.375 -12.703 1 94.31 37 VAL B N 1
ATOM 2254 C CA . VAL B 1 37 ? -1.929 -10.328 -13.039 1 94.31 37 VAL B CA 1
ATOM 2255 C C . VAL B 1 37 ? -2.225 -9.07 -12.227 1 94.31 37 VAL B C 1
ATOM 2257 O O . VAL B 1 37 ? -1.346 -8.547 -11.539 1 94.31 37 VAL B O 1
ATOM 2260 N N . SER B 1 38 ? -3.504 -8.703 -12.234 1 95.44 38 SER B N 1
ATOM 2261 C CA . SER B 1 38 ? -3.912 -7.48 -11.539 1 95.44 38 SER B CA 1
ATOM 2262 C C . SER B 1 38 ? -3.771 -7.633 -10.031 1 95.44 38 SER B C 1
ATOM 2264 O O . SER B 1 38 ? -3.26 -6.734 -9.352 1 95.44 38 SER B O 1
ATOM 2266 N N . VAL B 1 39 ? -4.148 -8.773 -9.523 1 95.56 39 VAL B N 1
ATOM 2267 C CA . VAL B 1 39 ? -4.215 -8.984 -8.078 1 95.56 39 VAL B CA 1
ATOM 2268 C C . VAL B 1 39 ? -2.803 -9.055 -7.5 1 95.56 39 VAL B C 1
ATOM 2270 O O . VAL B 1 39 ? -2.535 -8.5 -6.43 1 95.56 39 VAL B O 1
ATOM 2273 N N . VAL B 1 40 ? -1.907 -9.695 -8.18 1 96.38 40 VAL B N 1
ATOM 2274 C CA . VAL B 1 40 ? -0.537 -9.828 -7.695 1 96.38 40 VAL B CA 1
ATOM 2275 C C . VAL B 1 40 ? 0.185 -8.484 -7.809 1 96.38 40 VAL B C 1
ATOM 2277 O O . VAL B 1 40 ? 0.946 -8.102 -6.918 1 96.38 40 VAL B O 1
ATOM 2280 N N . ALA B 1 41 ? -0.038 -7.73 -8.914 1 98.31 41 ALA B N 1
ATOM 2281 C CA . ALA B 1 41 ? 0.571 -6.41 -9.078 1 98.31 41 ALA B CA 1
ATOM 2282 C C . ALA B 1 41 ? 0.116 -5.457 -7.984 1 98.31 41 ALA B C 1
ATOM 2284 O O . ALA B 1 41 ? 0.93 -4.73 -7.406 1 98.31 41 ALA B O 1
ATOM 2285 N N . GLU B 1 42 ? -1.177 -5.488 -7.691 1 98.56 42 GLU B N 1
ATOM 2286 C CA . GLU B 1 42 ? -1.739 -4.668 -6.621 1 98.56 42 GLU B CA 1
ATOM 2287 C C . GLU B 1 42 ? -1.09 -4.988 -5.277 1 98.56 42 GLU B C 1
ATOM 2289 O O . GLU B 1 42 ? -0.679 -4.082 -4.551 1 98.56 42 GLU B O 1
ATOM 2294 N N . PHE B 1 43 ? -1.009 -6.254 -5.004 1 98.5 43 PHE B N 1
ATOM 2295 C CA . PHE B 1 43 ? -0.416 -6.695 -3.746 1 98.5 43 PHE B CA 1
ATOM 2296 C C . PHE B 1 43 ? 1.044 -6.266 -3.656 1 98.5 43 PHE B C 1
ATOM 2298 O O . PHE B 1 43 ? 1.513 -5.859 -2.59 1 98.5 43 PHE B O 1
ATOM 2305 N N . THR B 1 44 ? 1.762 -6.34 -4.75 1 98.81 44 THR B N 1
ATOM 2306 C CA . THR B 1 44 ? 3.17 -5.961 -4.82 1 98.81 44 THR B CA 1
ATOM 2307 C C . THR B 1 44 ? 3.354 -4.496 -4.438 1 98.81 44 THR B C 1
ATOM 2309 O O . THR B 1 44 ? 4.242 -4.16 -3.648 1 98.81 44 THR B O 1
ATOM 2312 N N . ILE B 1 45 ? 2.49 -3.625 -4.93 1 98.81 45 ILE B N 1
ATOM 2313 C CA . ILE B 1 45 ? 2.539 -2.211 -4.578 1 98.81 45 ILE B CA 1
ATOM 2314 C C . ILE B 1 45 ? 2.221 -2.035 -3.096 1 98.81 45 ILE B C 1
ATOM 2316 O O . ILE B 1 45 ? 2.877 -1.255 -2.4 1 98.81 45 ILE B O 1
ATOM 2320 N N . GLY B 1 46 ? 1.185 -2.764 -2.633 1 98.69 46 GLY B N 1
ATOM 2321 C CA . GLY B 1 46 ? 0.835 -2.713 -1.223 1 98.69 46 GLY B CA 1
ATOM 2322 C C . GLY B 1 46 ? 1.978 -3.117 -0.31 1 98.69 46 GLY B C 1
ATOM 2323 O O . GLY B 1 46 ? 2.242 -2.451 0.693 1 98.69 46 GLY B O 1
ATOM 2324 N N . LEU B 1 47 ? 2.615 -4.195 -0.685 1 98.62 47 LEU B N 1
ATOM 2325 C CA . LEU B 1 47 ? 3.729 -4.711 0.107 1 98.62 47 LEU B CA 1
ATOM 2326 C C . LEU B 1 47 ? 4.898 -3.734 0.097 1 98.62 47 LEU B C 1
ATOM 2328 O O . LEU B 1 47 ? 5.52 -3.488 1.135 1 98.62 47 LEU B O 1
ATOM 2332 N N . LEU B 1 48 ? 5.227 -3.154 -1.048 1 98.69 48 LEU B N 1
ATOM 2333 C CA . LEU B 1 48 ? 6.266 -2.145 -1.209 1 98.69 48 LEU B CA 1
ATOM 2334 C C . LEU B 1 48 ? 6.016 -0.954 -0.289 1 98.69 48 LEU B C 1
ATOM 2336 O O . LEU B 1 48 ? 6.895 -0.565 0.484 1 98.69 48 LEU B O 1
ATOM 2340 N N . LEU B 1 49 ? 4.82 -0.438 -0.297 1 98.62 49 LEU B N 1
ATOM 2341 C CA . LEU B 1 49 ? 4.488 0.736 0.501 1 98.62 49 LEU B CA 1
ATOM 2342 C C . LEU B 1 49 ? 4.449 0.391 1.986 1 98.62 49 LEU B C 1
ATOM 2344 O O . LEU B 1 49 ? 4.797 1.219 2.83 1 98.62 49 LEU B O 1
ATOM 2348 N N . ALA B 1 50 ? 3.988 -0.829 2.301 1 98.56 50 ALA B N 1
ATOM 2349 C CA . ALA B 1 50 ? 3.902 -1.259 3.693 1 98.56 50 ALA B CA 1
ATOM 2350 C C . ALA B 1 50 ? 5.281 -1.267 4.352 1 98.56 50 ALA B C 1
ATOM 2352 O O . ALA B 1 50 ? 5.426 -0.866 5.508 1 98.56 50 ALA B O 1
ATOM 2353 N N . VAL B 1 51 ? 6.305 -1.681 3.611 1 98.31 51 VAL B N 1
ATOM 2354 C CA . VAL B 1 51 ? 7.637 -1.757 4.195 1 98.31 51 VAL B CA 1
ATOM 2355 C C . VAL B 1 51 ? 8.32 -0.392 4.113 1 98.31 51 VAL B C 1
ATOM 2357 O O . VAL B 1 51 ? 8.969 0.042 5.066 1 98.31 51 VAL B O 1
ATOM 2360 N N . SER B 1 52 ? 8.172 0.324 3.014 1 97.69 52 SER B N 1
ATOM 2361 C CA . SER B 1 52 ? 8.891 1.572 2.781 1 97.69 52 SER B CA 1
ATOM 2362 C C . SER B 1 52 ? 8.375 2.688 3.684 1 97.69 52 SER B C 1
ATOM 2364 O O . SER B 1 52 ? 9.141 3.543 4.125 1 97.69 52 SER B O 1
ATOM 2366 N N . ARG B 1 53 ? 7.066 2.604 3.98 1 97.56 53 ARG B N 1
ATOM 2367 C CA . ARG B 1 53 ? 6.465 3.639 4.812 1 97.56 53 ARG B CA 1
ATOM 2368 C C . ARG B 1 53 ? 6.211 3.129 6.227 1 97.56 53 ARG B C 1
ATOM 2370 O O . ARG B 1 53 ? 5.52 3.779 7.012 1 97.56 53 ARG B O 1
ATOM 2377 N N . LYS B 1 54 ? 6.723 1.939 6.52 1 97.5 54 LYS B N 1
ATOM 2378 C CA . LYS B 1 54 ? 6.809 1.356 7.855 1 97.5 54 LYS B CA 1
ATOM 2379 C C . LYS B 1 54 ? 5.418 1.146 8.453 1 97.5 54 LYS B C 1
ATOM 2381 O O . LYS B 1 54 ? 5.223 1.327 9.656 1 97.5 54 LYS B O 1
ATOM 2386 N N . ILE B 1 55 ? 4.453 0.821 7.609 1 98.19 55 ILE B N 1
ATOM 2387 C CA . ILE B 1 55 ? 3.068 0.631 8.031 1 98.19 55 ILE B CA 1
ATOM 2388 C C . ILE B 1 55 ? 2.98 -0.556 8.984 1 98.19 55 ILE B C 1
ATOM 2390 O O . ILE B 1 55 ? 2.389 -0.451 10.062 1 98.19 55 ILE B O 1
ATOM 2394 N N . VAL B 1 56 ? 3.613 -1.683 8.633 1 97.81 56 VAL B N 1
ATOM 2395 C CA . VAL B 1 56 ? 3.545 -2.9 9.438 1 97.81 56 VAL B CA 1
ATOM 2396 C C . VAL B 1 56 ? 4.215 -2.67 10.789 1 97.81 56 VAL B C 1
ATOM 2398 O O . VAL B 1 56 ? 3.648 -3 11.836 1 97.81 56 VAL B O 1
ATOM 2401 N N . LYS B 1 57 ? 5.383 -2.033 10.758 1 95.56 57 LYS B N 1
ATOM 2402 C CA . LYS B 1 57 ? 6.125 -1.773 11.992 1 95.56 57 LYS B CA 1
ATOM 2403 C C . LYS B 1 57 ? 5.355 -0.824 12.906 1 95.56 57 LYS B C 1
ATOM 2405 O O . LYS B 1 57 ? 5.23 -1.074 14.109 1 95.56 57 LYS B O 1
ATOM 2410 N N . ALA B 1 58 ? 4.867 0.212 12.352 1 95.94 58 ALA B N 1
ATOM 2411 C CA . ALA B 1 58 ? 4.16 1.227 13.133 1 95.94 58 ALA B CA 1
ATOM 2412 C C . ALA B 1 58 ? 2.869 0.667 13.719 1 95.94 58 ALA B C 1
ATOM 2414 O O . ALA B 1 58 ? 2.547 0.927 14.883 1 95.94 58 ALA B O 1
ATOM 2415 N N . ALA B 1 59 ? 2.084 -0.075 12.891 1 96 59 ALA B N 1
ATOM 2416 C CA . ALA B 1 59 ? 0.861 -0.703 13.383 1 96 59 ALA B CA 1
ATOM 2417 C C . ALA B 1 59 ? 1.157 -1.643 14.555 1 96 59 ALA B C 1
ATOM 2419 O O . ALA B 1 59 ? 0.427 -1.659 15.547 1 96 59 ALA B O 1
ATOM 2420 N N . GLY B 1 60 ? 2.24 -2.393 14.453 1 93.69 60 GLY B N 1
ATOM 2421 C CA . GLY B 1 60 ? 2.654 -3.27 15.539 1 93.69 60 GLY B CA 1
ATOM 2422 C C . GLY B 1 60 ? 3.037 -2.518 16.797 1 93.69 60 GLY B C 1
ATOM 2423 O O . GLY B 1 60 ? 2.732 -2.959 17.906 1 93.69 60 GLY B O 1
ATOM 2424 N N . ALA B 1 61 ? 3.711 -1.413 16.641 1 92.69 61 ALA B N 1
ATOM 2425 C CA . ALA B 1 61 ? 4.164 -0.615 17.781 1 92.69 61 ALA B CA 1
ATOM 2426 C C . ALA B 1 61 ? 2.979 -0.111 18.594 1 92.69 61 ALA B C 1
ATOM 2428 O O . ALA B 1 61 ? 3.023 -0.116 19.828 1 92.69 61 ALA B O 1
ATOM 2429 N N . ILE B 1 62 ? 1.923 0.311 17.938 1 92.69 62 ILE B N 1
ATOM 2430 C CA . ILE B 1 62 ? 0.729 0.791 18.641 1 92.69 62 ILE B CA 1
ATOM 2431 C C . ILE B 1 62 ? 0.083 -0.357 19.406 1 92.69 62 ILE B C 1
ATOM 2433 O O . ILE B 1 62 ? -0.312 -0.191 20.562 1 92.69 62 ILE B O 1
ATOM 2437 N N . GLN B 1 63 ? 0.037 -1.484 18.75 1 90.56 63 GLN B N 1
ATOM 2438 C CA . GLN B 1 63 ? -0.552 -2.662 19.375 1 90.56 63 GLN B CA 1
ATOM 2439 C C . GLN B 1 63 ? 0.236 -3.074 20.609 1 90.56 63 GLN B C 1
ATOM 2441 O O . GLN B 1 63 ? -0.339 -3.578 21.578 1 90.56 63 GLN B O 1
ATOM 2446 N N . ARG B 1 64 ? 1.502 -2.793 20.609 1 90.81 64 ARG B N 1
ATOM 2447 C CA . ARG B 1 64 ? 2.359 -3.156 21.734 1 90.81 64 ARG B CA 1
ATOM 2448 C C . ARG B 1 64 ? 2.381 -2.051 22.781 1 90.81 64 ARG B C 1
ATOM 2450 O O . ARG B 1 64 ? 3.117 -2.139 23.766 1 90.81 64 ARG B O 1
ATOM 2457 N N . GLY B 1 65 ? 1.653 -0.954 22.547 1 90.5 65 GLY B N 1
ATOM 2458 C CA . GLY B 1 65 ? 1.545 0.121 23.516 1 90.5 65 GLY B CA 1
ATOM 2459 C C . GLY B 1 65 ? 2.74 1.054 23.516 1 90.5 65 GLY B C 1
ATOM 2460 O O . GLY B 1 65 ? 3.016 1.725 24.516 1 90.5 65 GLY B O 1
ATOM 2461 N N . GLU B 1 66 ? 3.424 1.118 22.375 1 90.88 66 GLU B N 1
ATOM 2462 C CA . GLU B 1 66 ? 4.66 1.891 22.328 1 90.88 66 GLU B CA 1
ATOM 2463 C C . GLU B 1 66 ? 4.387 3.348 21.969 1 90.88 66 GLU B C 1
ATOM 2465 O O . GLU B 1 66 ? 5.277 4.195 22.062 1 90.88 66 GLU B O 1
ATOM 2470 N N . TRP B 1 67 ? 3.207 3.6 21.5 1 90.81 67 TRP B N 1
ATOM 2471 C CA . TRP B 1 67 ? 2.836 4.973 21.188 1 90.81 67 TRP B CA 1
ATOM 2472 C C . TRP B 1 67 ? 2.506 5.762 22.438 1 90.81 67 TRP B C 1
ATOM 2474 O O . TRP B 1 67 ? 1.349 5.809 22.875 1 90.81 67 TRP B O 1
ATOM 2484 N N . ILE B 1 68 ? 3.414 6.473 22.984 1 85.19 68 ILE B N 1
ATOM 2485 C CA . ILE B 1 68 ? 3.27 7.074 24.297 1 85.19 68 ILE B CA 1
ATOM 2486 C C . ILE B 1 68 ? 3.316 8.594 24.188 1 85.19 68 ILE B C 1
ATOM 2488 O O . ILE B 1 68 ? 2.82 9.312 25.062 1 85.19 68 ILE B O 1
ATOM 2492 N N . GLU B 1 69 ? 3.912 9.055 23.062 1 79.5 69 GLU B N 1
ATOM 2493 C CA . GLU B 1 69 ? 3.994 10.5 22.859 1 79.5 69 GLU B CA 1
ATOM 2494 C C . GLU B 1 69 ? 3.312 10.914 21.562 1 79.5 69 GLU B C 1
ATOM 2496 O O . GLU B 1 69 ? 3.375 10.195 20.562 1 79.5 69 GLU B O 1
ATOM 2501 N N . SER B 1 70 ? 2.607 11.945 21.672 1 66.81 70 SER B N 1
ATOM 2502 C CA . SER B 1 70 ? 1.793 12.398 20.562 1 66.81 70 SER B CA 1
ATOM 2503 C C . SER B 1 70 ? 2.646 12.617 19.312 1 66.81 70 SER B C 1
ATOM 2505 O O . SER B 1 70 ? 2.242 12.258 18.203 1 66.81 70 SER B O 1
ATOM 2507 N N . TRP B 1 71 ? 3.619 13.406 19.469 1 65.25 71 TRP B N 1
ATOM 2508 C CA . TRP B 1 71 ? 4.355 13.695 18.234 1 65.25 71 TRP B CA 1
ATOM 2509 C C . TRP B 1 71 ? 5.852 13.492 18.438 1 65.25 71 TRP B C 1
ATOM 2511 O O . TRP B 1 71 ? 6.434 14.016 19.391 1 65.25 71 TRP B O 1
ATOM 2521 N N . THR B 1 72 ? 6.285 12.5 17.734 1 67.31 72 THR B N 1
ATOM 2522 C CA . THR B 1 72 ? 7.727 12.312 17.641 1 67.31 72 THR B CA 1
ATOM 2523 C C . THR B 1 72 ? 8.18 12.406 16.188 1 67.31 72 THR B C 1
ATOM 2525 O O . THR B 1 72 ? 7.965 11.477 15.398 1 67.31 72 THR B O 1
ATOM 2528 N N . PRO B 1 73 ? 8.766 13.547 15.805 1 64.62 73 PRO B N 1
ATOM 2529 C CA . PRO B 1 73 ? 9.07 13.805 14.391 1 64.62 73 PRO B CA 1
ATOM 2530 C C . PRO B 1 73 ? 9.867 12.672 13.75 1 64.62 73 PRO B C 1
ATOM 2532 O O . PRO B 1 73 ? 9.75 12.445 12.539 1 64.62 73 PRO B O 1
ATOM 2535 N N . ASP B 1 74 ? 10.414 11.93 14.523 1 76.56 74 ASP B N 1
ATOM 2536 C CA . ASP B 1 74 ? 11.328 10.984 13.891 1 76.56 74 ASP B CA 1
ATOM 2537 C C . ASP B 1 74 ? 10.875 9.547 14.109 1 76.56 74 ASP B C 1
ATOM 2539 O O . ASP B 1 74 ? 11.609 8.602 13.812 1 76.56 74 ASP B O 1
ATOM 2543 N N . TRP B 1 75 ? 9.664 9.539 14.477 1 82.81 75 TRP B N 1
ATOM 2544 C CA . TRP B 1 75 ? 9.203 8.172 14.711 1 82.81 75 TRP B CA 1
ATOM 2545 C C . TRP B 1 75 ? 8.625 7.566 13.438 1 82.81 75 TRP B C 1
ATOM 2547 O O . TRP B 1 75 ? 7.742 8.156 12.812 1 82.81 75 TRP B O 1
ATOM 2557 N N . TYR B 1 76 ? 9.188 6.492 12.977 1 90.62 76 TYR B N 1
ATOM 2558 C CA . TYR B 1 76 ? 8.734 5.672 11.852 1 90.62 76 TYR B CA 1
ATOM 2559 C C . TYR B 1 76 ? 8.695 6.484 10.562 1 90.62 76 TYR B C 1
ATOM 2561 O O . TYR B 1 76 ? 7.719 6.418 9.812 1 90.62 76 TYR B O 1
ATOM 2569 N N . VAL B 1 77 ? 9.664 7.395 10.422 1 93.31 77 VAL B N 1
ATOM 2570 C CA . VAL B 1 77 ? 9.867 8.102 9.164 1 93.31 77 VAL B CA 1
ATOM 2571 C C . VAL B 1 77 ? 10.242 7.113 8.062 1 93.31 77 VAL B C 1
ATOM 2573 O O . VAL B 1 77 ? 11.234 6.391 8.188 1 93.31 77 VAL B O 1
ATOM 2576 N N . GLY B 1 78 ? 9.391 7.023 7.086 1 95.06 78 GLY B N 1
ATOM 2577 C CA . GLY B 1 78 ? 9.656 6.145 5.957 1 95.06 78 GLY B CA 1
ATOM 2578 C C . GLY B 1 78 ? 10.234 6.875 4.758 1 95.06 78 GLY B C 1
ATOM 2579 O O . GLY B 1 78 ? 10.555 8.062 4.844 1 95.06 78 GLY B O 1
ATOM 2580 N N . ARG B 1 79 ? 10.477 6.195 3.76 1 94.94 79 ARG B N 1
ATOM 2581 C CA . ARG B 1 79 ? 10.883 6.738 2.467 1 94.94 79 ARG B CA 1
ATOM 2582 C C . ARG B 1 79 ? 9.891 6.352 1.376 1 94.94 79 ARG B C 1
ATOM 2584 O O . ARG B 1 79 ? 9.641 5.168 1.144 1 94.94 79 ARG B O 1
ATOM 2591 N N . GLY B 1 80 ? 9.32 7.367 0.745 1 96.12 80 GLY B N 1
ATOM 2592 C CA . GLY B 1 80 ? 8.297 7.133 -0.266 1 96.12 80 GLY B CA 1
ATOM 2593 C C . GLY B 1 80 ? 8.867 7.039 -1.671 1 96.12 80 GLY B C 1
ATOM 2594 O O . GLY B 1 80 ? 10.078 6.965 -1.854 1 96.12 80 GLY B O 1
ATOM 2595 N N . LEU B 1 81 ? 8.023 6.965 -2.637 1 97.81 81 LEU B N 1
ATOM 2596 C CA . LEU B 1 81 ? 8.375 6.715 -4.031 1 97.81 81 LEU B CA 1
ATOM 2597 C C . LEU B 1 81 ? 8.656 8.023 -4.766 1 97.81 81 LEU B C 1
ATOM 2599 O O . LEU B 1 81 ? 9.258 8.016 -5.84 1 97.81 81 LEU B O 1
ATOM 2603 N N . THR B 1 82 ? 8.141 9.141 -4.176 1 95.75 82 THR B N 1
ATOM 2604 C CA . THR B 1 82 ? 8.312 10.422 -4.855 1 95.75 82 THR B CA 1
ATOM 2605 C C . THR B 1 82 ? 9.781 10.664 -5.188 1 95.75 82 THR B C 1
ATOM 2607 O O . THR B 1 82 ? 10.648 10.555 -4.32 1 95.75 82 THR B O 1
ATOM 2610 N N . ASN B 1 83 ? 10.117 10.898 -6.477 1 96.06 83 ASN B N 1
ATOM 2611 C CA . ASN B 1 83 ? 11.43 11.227 -7.004 1 96.06 83 ASN B CA 1
ATOM 2612 C C . ASN B 1 83 ? 12.383 10.031 -6.938 1 96.06 83 ASN B C 1
ATOM 2614 O O . ASN B 1 83 ? 13.594 10.188 -7.074 1 96.06 83 ASN B O 1
ATOM 2618 N N . SER B 1 84 ? 11.898 8.859 -6.711 1 98 84 SER B N 1
ATOM 2619 C CA . SER B 1 84 ? 12.75 7.676 -6.582 1 98 84 SER B CA 1
ATOM 2620 C C . SER B 1 84 ? 12.992 7.023 -7.938 1 98 84 SER B C 1
ATOM 2622 O O . SER B 1 84 ? 12.273 7.293 -8.898 1 98 84 SER B O 1
ATOM 2624 N N . VAL B 1 85 ? 14.023 6.289 -8.016 1 98.62 85 VAL B N 1
ATOM 2625 C CA . VAL B 1 85 ? 14.305 5.406 -9.148 1 98.62 85 VAL B CA 1
ATOM 2626 C C . VAL B 1 85 ? 13.836 3.99 -8.82 1 98.62 85 VAL B C 1
ATOM 2628 O O . VAL B 1 85 ? 14.258 3.404 -7.82 1 98.62 85 VAL B O 1
ATOM 2631 N N . VAL B 1 86 ? 12.969 3.439 -9.688 1 98.88 86 VAL B N 1
ATOM 2632 C CA . VAL B 1 86 ? 12.43 2.102 -9.461 1 98.88 86 VAL B CA 1
ATOM 2633 C C . VAL B 1 86 ? 12.969 1.146 -10.531 1 98.88 86 VAL B C 1
ATOM 2635 O O . VAL B 1 86 ? 12.922 1.45 -11.719 1 98.88 86 VAL B O 1
ATOM 2638 N N . GLY B 1 87 ? 13.578 0.046 -10.086 1 98.94 87 GLY B N 1
ATOM 2639 C CA . GLY B 1 87 ? 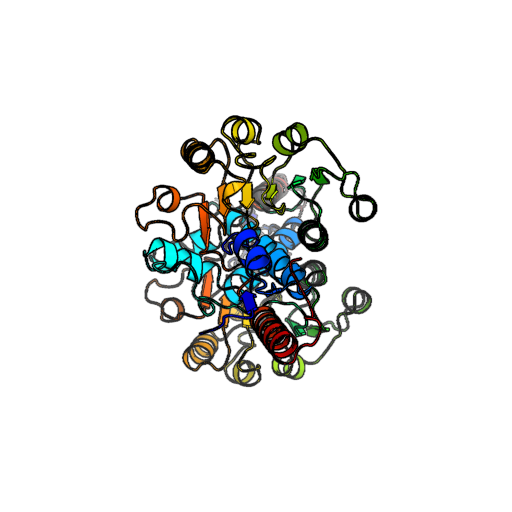13.992 -1.033 -10.969 1 98.94 87 GLY B CA 1
ATOM 2640 C C . GLY B 1 87 ? 13.078 -2.242 -10.898 1 98.94 87 GLY B C 1
ATOM 2641 O O . GLY B 1 87 ? 12.812 -2.766 -9.812 1 98.94 87 GLY B O 1
ATOM 2642 N N . ILE B 1 88 ? 12.57 -2.707 -12.055 1 98.94 88 ILE B N 1
ATOM 2643 C CA . ILE B 1 88 ? 11.719 -3.891 -12.141 1 98.94 88 ILE B CA 1
ATOM 2644 C C . ILE B 1 88 ? 12.469 -5.016 -12.852 1 98.94 88 ILE B C 1
ATOM 2646 O O . ILE B 1 88 ? 12.938 -4.84 -13.977 1 98.94 88 ILE B O 1
ATOM 2650 N N . VAL B 1 89 ? 12.656 -6.133 -12.148 1 98.81 89 VAL B N 1
ATOM 2651 C CA . VAL B 1 89 ? 13.297 -7.301 -12.742 1 98.81 89 VAL B CA 1
ATOM 2652 C C . VAL B 1 89 ? 12.227 -8.297 -13.203 1 98.81 89 VAL B C 1
ATOM 2654 O O . VAL B 1 89 ? 11.609 -8.977 -12.383 1 98.81 89 VAL B O 1
ATOM 2657 N N . GLY B 1 90 ? 12.078 -8.445 -14.43 1 98.19 90 GLY B N 1
ATOM 2658 C CA . GLY B 1 90 ? 10.961 -9.133 -15.055 1 98.19 90 GLY B CA 1
ATOM 2659 C C . GLY B 1 90 ? 9.867 -8.195 -15.523 1 98.19 90 GLY B C 1
ATOM 2660 O O . GLY B 1 90 ? 9.125 -7.645 -14.703 1 98.19 90 GLY B O 1
ATOM 2661 N N . MET B 1 91 ? 9.789 -8.016 -16.859 1 98.19 91 MET B N 1
ATOM 2662 C CA . MET B 1 91 ? 8.82 -7.086 -17.438 1 98.19 91 MET B CA 1
ATOM 2663 C C . MET B 1 91 ? 7.789 -7.828 -18.281 1 98.19 91 MET B C 1
ATOM 2665 O O . MET B 1 91 ? 7.496 -7.422 -19.406 1 98.19 91 MET B O 1
ATOM 2669 N N . GLY B 1 92 ? 7.398 -8.992 -17.672 1 95.69 92 GLY B N 1
ATOM 2670 C CA . GLY B 1 92 ? 6.25 -9.688 -18.219 1 95.69 92 GLY B CA 1
ATOM 2671 C C . GLY B 1 92 ? 4.926 -9.031 -17.875 1 95.69 92 GLY B C 1
ATOM 2672 O O . GLY B 1 92 ? 4.867 -7.824 -17.641 1 95.69 92 GLY B O 1
ATOM 2673 N N . ARG B 1 93 ? 3.795 -9.805 -17.859 1 94.62 93 ARG B N 1
ATOM 2674 C CA . ARG B 1 93 ? 2.457 -9.273 -17.625 1 94.62 93 ARG B CA 1
ATOM 2675 C C . ARG B 1 93 ? 2.363 -8.625 -16.25 1 94.62 93 ARG B C 1
ATOM 2677 O O . ARG B 1 93 ? 1.847 -7.512 -16.109 1 94.62 93 ARG B O 1
ATOM 2684 N N . ILE B 1 94 ? 2.885 -9.305 -15.227 1 96.38 94 ILE B N 1
ATOM 2685 C CA . ILE B 1 94 ? 2.812 -8.773 -13.875 1 96.38 94 ILE B CA 1
ATOM 2686 C C . ILE B 1 94 ? 3.727 -7.559 -13.742 1 96.38 94 ILE B C 1
ATOM 2688 O O . ILE B 1 94 ? 3.354 -6.555 -13.133 1 96.38 94 ILE B O 1
ATOM 2692 N N . GLY B 1 95 ? 4.969 -7.629 -14.312 1 98.25 95 GLY B N 1
ATOM 2693 C CA . GLY B 1 95 ? 5.879 -6.496 -14.289 1 98.25 95 GLY B CA 1
ATOM 2694 C C . GLY B 1 95 ? 5.289 -5.246 -14.922 1 98.25 95 GLY B C 1
ATOM 2695 O O . GLY B 1 95 ? 5.414 -4.148 -14.367 1 98.25 95 GLY B O 1
ATOM 2696 N N . GLN B 1 96 ? 4.613 -5.422 -16.031 1 98.19 96 GLN B N 1
ATOM 2697 C CA . GLN B 1 96 ? 3.977 -4.297 -16.719 1 98.19 96 GLN B CA 1
ATOM 2698 C C . GLN B 1 96 ? 2.812 -3.748 -15.891 1 98.19 96 GLN B C 1
ATOM 2700 O O . GLN B 1 96 ? 2.592 -2.535 -15.852 1 98.19 96 GLN B O 1
ATOM 2705 N N . ALA B 1 97 ? 2.074 -4.652 -15.281 1 98.19 97 ALA B N 1
ATOM 2706 C CA . ALA B 1 97 ? 0.982 -4.211 -14.414 1 98.19 97 ALA B CA 1
ATOM 2707 C C . ALA B 1 97 ? 1.513 -3.424 -13.219 1 98.19 97 ALA B C 1
ATOM 2709 O O . ALA B 1 97 ? 0.889 -2.453 -12.781 1 98.19 97 ALA B O 1
ATOM 2710 N N . VAL B 1 98 ? 2.66 -3.822 -12.664 1 98.75 98 VAL B N 1
ATOM 2711 C CA . VAL B 1 98 ? 3.318 -3.082 -11.586 1 98.75 98 VAL B CA 1
ATOM 2712 C C . VAL B 1 98 ? 3.75 -1.709 -12.102 1 98.75 98 VAL B C 1
ATOM 2714 O O . VAL B 1 98 ? 3.533 -0.695 -11.43 1 98.75 98 VAL B O 1
ATOM 2717 N N . LEU B 1 99 ? 4.305 -1.685 -13.328 1 98.75 99 LEU B N 1
ATOM 2718 C CA . LEU B 1 99 ? 4.727 -0.438 -13.953 1 98.75 99 LEU B CA 1
ATOM 2719 C C . LEU B 1 99 ? 3.564 0.542 -14.055 1 98.75 99 LEU B C 1
ATOM 2721 O O . LEU B 1 99 ? 3.68 1.696 -13.633 1 98.75 99 LEU B O 1
ATOM 2725 N N . ASP B 1 100 ? 2.414 0.078 -14.516 1 98.44 100 ASP B N 1
ATOM 2726 C CA . ASP B 1 100 ? 1.23 0.918 -14.672 1 98.44 100 ASP B CA 1
ATOM 2727 C C . ASP B 1 100 ? 0.835 1.557 -13.336 1 98.44 100 ASP B C 1
ATOM 2729 O O . ASP B 1 100 ? 0.416 2.715 -13.305 1 98.44 100 ASP B O 1
ATOM 2733 N N . ARG B 1 101 ? 0.987 0.846 -12.305 1 98.5 101 ARG B N 1
ATOM 2734 C CA . ARG B 1 101 ? 0.465 1.256 -11 1 98.5 101 ARG B CA 1
ATOM 2735 C C . ARG B 1 101 ? 1.463 2.145 -10.266 1 98.5 101 ARG B C 1
ATOM 2737 O O . ARG B 1 101 ? 1.087 2.895 -9.367 1 98.5 101 ARG B O 1
ATOM 2744 N N . ILE B 1 102 ? 2.732 2.076 -10.617 1 97.94 102 ILE B N 1
ATOM 2745 C CA . ILE B 1 102 ? 3.754 2.811 -9.883 1 97.94 102 ILE B CA 1
ATOM 2746 C C . ILE B 1 102 ? 3.916 4.207 -10.477 1 97.94 102 ILE B C 1
ATOM 2748 O O . ILE B 1 102 ? 4.34 5.137 -9.781 1 97.94 102 ILE B O 1
ATOM 2752 N N . LEU B 1 103 ? 3.572 4.426 -11.734 1 97.69 103 LEU B N 1
ATOM 2753 C CA . LEU B 1 103 ? 3.865 5.645 -12.477 1 97.69 103 LEU B CA 1
ATOM 2754 C C . LEU B 1 103 ? 3.197 6.852 -11.828 1 97.69 103 LEU B C 1
ATOM 2756 O O . LEU B 1 103 ? 3.816 7.91 -11.688 1 97.69 103 LEU B O 1
ATOM 2760 N N . PRO B 1 104 ? 1.967 6.723 -11.273 1 97.81 104 PRO B N 1
ATOM 2761 C CA . PRO B 1 104 ? 1.336 7.91 -10.695 1 97.81 104 PRO B CA 1
ATOM 2762 C C . PRO B 1 104 ? 1.909 8.273 -9.328 1 97.81 104 PRO B C 1
ATOM 2764 O O . PRO B 1 104 ? 1.471 9.242 -8.703 1 97.81 104 PRO B O 1
ATOM 2767 N N . PHE B 1 105 ? 2.9 7.555 -8.844 1 98.19 105 PHE B N 1
ATOM 2768 C CA . PHE B 1 105 ? 3.473 7.82 -7.527 1 98.19 105 PHE B CA 1
ATOM 2769 C C . PHE B 1 105 ? 4.637 8.797 -7.633 1 98.19 105 PHE B C 1
ATOM 2771 O O . PHE B 1 105 ? 5.422 8.93 -6.691 1 98.19 105 PHE B O 1
ATOM 2778 N N . GLU B 1 106 ? 4.785 9.445 -8.812 1 96.62 106 GLU B N 1
ATOM 2779 C CA . GLU B 1 106 ? 5.734 10.531 -9.047 1 96.62 106 GLU B CA 1
ATOM 2780 C C . GLU B 1 106 ? 7.172 10.047 -8.883 1 96.62 106 GLU B C 1
ATOM 2782 O O . GLU B 1 106 ? 7.984 10.703 -8.227 1 96.62 106 GLU B O 1
ATOM 2787 N N . VAL B 1 107 ? 7.445 8.883 -9.391 1 97.94 107 VAL B N 1
ATOM 2788 C CA . VAL B 1 107 ? 8.812 8.359 -9.438 1 97.94 107 VAL B CA 1
ATOM 2789 C C . VAL B 1 107 ? 9.625 9.141 -10.461 1 97.94 107 VAL B C 1
ATOM 2791 O O . VAL B 1 107 ? 9.07 9.719 -11.398 1 97.94 107 VAL B O 1
ATOM 2794 N N . SER B 1 108 ? 10.914 9.258 -10.258 1 97.81 108 SER B N 1
ATOM 2795 C CA . SER B 1 108 ? 11.781 9.984 -11.172 1 97.81 108 SER B CA 1
ATOM 2796 C C . SER B 1 108 ? 12.062 9.172 -12.43 1 97.81 108 SER B C 1
ATOM 2798 O O . SER B 1 108 ? 12.141 9.727 -13.531 1 97.81 108 SER B O 1
ATOM 2800 N N . LYS B 1 109 ? 12.289 7.934 -12.234 1 98.19 109 LYS B N 1
ATOM 2801 C CA . LYS B 1 109 ? 12.703 7.047 -13.32 1 98.19 109 LYS B CA 1
ATOM 2802 C C . LYS B 1 109 ? 12.305 5.602 -13.031 1 98.19 109 LYS B C 1
ATOM 2804 O O . LYS B 1 109 ? 12.32 5.172 -11.875 1 98.19 109 LYS B O 1
ATOM 2809 N N . VAL B 1 110 ? 11.883 4.879 -14.094 1 98.81 110 VAL B N 1
ATOM 2810 C CA . VAL B 1 110 ? 11.68 3.436 -14 1 98.81 110 VAL B CA 1
ATOM 2811 C C . VAL B 1 110 ? 12.578 2.721 -15.008 1 98.81 110 VAL B C 1
ATOM 2813 O O . VAL B 1 110 ? 12.539 3.021 -16.203 1 98.81 110 VAL B O 1
ATOM 2816 N N . CYS B 1 111 ? 13.43 1.864 -14.555 1 98.69 111 CYS B N 1
ATOM 2817 C CA . CYS B 1 111 ? 14.227 0.98 -15.398 1 98.69 111 CYS B CA 1
ATOM 2818 C C . CYS B 1 111 ? 13.805 -0.474 -15.211 1 98.69 111 CYS B C 1
ATOM 2820 O O . CYS B 1 111 ? 13.203 -0.825 -14.195 1 98.69 111 CYS B O 1
ATOM 2822 N N . TYR B 1 112 ? 14.078 -1.271 -16.203 1 98.81 112 TYR B N 1
ATOM 2823 C CA . TYR B 1 112 ? 13.727 -2.682 -16.078 1 98.81 112 TYR B CA 1
ATOM 2824 C C . TYR B 1 112 ? 14.773 -3.564 -16.75 1 98.81 112 TYR B C 1
ATOM 2826 O O . TYR B 1 112 ? 15.523 -3.102 -17.609 1 98.81 112 TYR B O 1
ATOM 2834 N N . TYR B 1 113 ? 14.867 -4.738 -16.234 1 98.69 113 TYR B N 1
ATOM 2835 C CA . TYR B 1 113 ? 15.648 -5.809 -16.859 1 98.69 113 TYR B CA 1
ATOM 2836 C C . TYR B 1 113 ? 14.766 -6.996 -17.203 1 98.69 113 TYR B C 1
ATOM 2838 O O . TYR B 1 113 ? 13.938 -7.422 -16.406 1 98.69 113 TYR B O 1
ATOM 2846 N N . ASP B 1 114 ? 14.898 -7.461 -18.328 1 97.81 114 ASP B N 1
ATOM 2847 C CA . ASP B 1 114 ? 14.195 -8.641 -18.828 1 97.81 114 ASP B CA 1
ATOM 2848 C C . ASP B 1 114 ? 15.008 -9.344 -19.922 1 97.81 114 ASP B C 1
ATOM 2850 O O . ASP B 1 114 ? 15.633 -8.688 -20.75 1 97.81 114 ASP B O 1
ATOM 2854 N N . ILE B 1 115 ? 14.984 -10.648 -19.938 1 94.94 115 ILE B N 1
ATOM 2855 C CA . ILE B 1 115 ? 15.789 -11.398 -20.891 1 94.94 115 ILE B CA 1
ATOM 2856 C C . ILE B 1 115 ? 15.234 -11.211 -22.312 1 94.94 115 ILE B C 1
ATOM 2858 O O . ILE B 1 115 ? 15.938 -11.43 -23.297 1 94.94 115 ILE B O 1
ATOM 2862 N N . PHE B 1 116 ? 14.016 -10.812 -22.453 1 93.75 116 PHE B N 1
ATOM 2863 C CA . PHE B 1 116 ? 13.406 -10.57 -23.766 1 93.75 116 PHE B CA 1
ATOM 2864 C C . PHE B 1 116 ? 13.383 -9.086 -24.078 1 93.75 116 PHE B C 1
ATOM 2866 O O . PHE B 1 116 ? 12.617 -8.641 -24.938 1 93.75 116 PHE B O 1
ATOM 2873 N N . SER B 1 117 ? 14.141 -8.328 -23.688 1 90.19 117 SER B N 1
ATOM 2874 C CA . SER B 1 117 ? 14.18 -6.875 -23.797 1 90.19 117 SER B CA 1
ATOM 2875 C C . SER B 1 117 ? 14.648 -6.434 -25.172 1 90.19 117 SER B C 1
ATOM 2877 O O . SER B 1 117 ? 15.359 -7.168 -25.859 1 90.19 117 SER B O 1
ATOM 2879 N N . PRO B 1 118 ? 14.383 -5.293 -25.656 1 94.69 118 PRO B N 1
ATOM 2880 C CA . PRO B 1 118 ? 13.492 -4.371 -24.938 1 94.69 118 PRO B CA 1
ATOM 2881 C C . PRO B 1 118 ? 12.016 -4.719 -25.125 1 94.69 118 PRO B C 1
ATOM 2883 O O . PRO B 1 118 ? 11.648 -5.34 -26.125 1 94.69 118 PRO B O 1
ATOM 2886 N N . ILE B 1 119 ? 11.227 -4.395 -24.141 1 97.19 119 ILE B N 1
ATOM 2887 C CA . ILE B 1 119 ? 9.781 -4.562 -24.172 1 97.19 119 ILE B CA 1
ATOM 2888 C C . ILE B 1 119 ? 9.125 -3.258 -24.625 1 97.19 119 ILE B C 1
ATOM 2890 O O . ILE B 1 119 ? 9.055 -2.295 -23.859 1 97.19 119 ILE B O 1
ATOM 2894 N N . SER B 1 120 ? 8.562 -3.23 -25.797 1 97.44 120 SER B N 1
ATOM 2895 C CA . SER B 1 120 ? 8.07 -2.01 -26.438 1 97.44 120 SER B CA 1
ATOM 2896 C C . SER B 1 120 ? 6.992 -1.346 -25.578 1 97.44 120 SER B C 1
ATOM 2898 O O . SER B 1 120 ? 7 -0.126 -25.406 1 97.44 120 SER B O 1
ATOM 2900 N N . ALA B 1 121 ? 6.078 -2.139 -25.109 1 97.19 121 ALA B N 1
ATOM 2901 C CA . ALA B 1 121 ? 4.977 -1.598 -24.312 1 97.19 121 ALA B CA 1
ATOM 2902 C C . ALA B 1 121 ? 5.492 -0.865 -23.078 1 97.19 121 ALA B C 1
ATOM 2904 O O . ALA B 1 121 ? 4.934 0.158 -22.672 1 97.19 121 ALA B O 1
ATOM 2905 N N . ALA B 1 122 ? 6.523 -1.355 -22.422 1 97.88 122 ALA B N 1
ATOM 2906 C CA . ALA B 1 122 ? 7.125 -0.718 -21.266 1 97.88 122 ALA B CA 1
ATOM 2907 C C . ALA B 1 122 ? 7.859 0.562 -21.656 1 97.88 122 ALA B C 1
ATOM 2909 O O . ALA B 1 122 ? 7.758 1.579 -20.969 1 97.88 122 ALA B O 1
ATOM 2910 N N . GLU B 1 123 ? 8.57 0.517 -22.766 1 98.19 123 GLU B N 1
ATOM 2911 C CA . GLU B 1 123 ? 9.312 1.677 -23.25 1 98.19 123 GLU B CA 1
ATOM 2912 C C . GLU B 1 123 ? 8.375 2.824 -23.609 1 98.19 123 GLU B C 1
ATOM 2914 O O . GLU B 1 123 ? 8.695 3.99 -23.375 1 98.19 123 GLU B O 1
ATOM 2919 N N . GLU B 1 124 ? 7.289 2.52 -24.172 1 98.06 124 GLU B N 1
ATOM 2920 C CA . GLU B 1 124 ? 6.301 3.523 -24.547 1 98.06 124 GLU B CA 1
ATOM 2921 C C . GLU B 1 124 ? 5.742 4.242 -23.328 1 98.06 124 GLU B C 1
ATOM 2923 O O . GLU B 1 124 ? 5.344 5.406 -23.406 1 98.06 124 GLU B O 1
ATOM 2928 N N . LYS B 1 125 ? 5.785 3.592 -22.234 1 97.44 125 LYS B N 1
ATOM 2929 C CA . LYS B 1 125 ? 5.277 4.176 -21 1 97.44 125 LYS B CA 1
ATOM 2930 C C . LYS B 1 125 ? 6.375 4.934 -20.25 1 97.44 125 LYS B C 1
ATOM 2932 O O . LYS B 1 125 ? 6.137 5.48 -19.172 1 97.44 125 LYS B O 1
ATOM 2937 N N . GLY B 1 126 ? 7.605 4.867 -20.781 1 97.31 126 GLY B N 1
ATOM 2938 C CA . GLY B 1 126 ? 8.68 5.668 -20.219 1 97.31 126 GLY B CA 1
ATOM 2939 C C . GLY B 1 126 ? 9.68 4.848 -19.422 1 97.31 126 GLY B C 1
ATOM 2940 O O . GLY B 1 126 ? 10.656 5.387 -18.906 1 97.31 126 GLY B O 1
ATOM 2941 N N . ALA B 1 127 ? 9.383 3.533 -19.234 1 98.19 127 ALA B N 1
ATOM 2942 C CA . ALA B 1 127 ? 10.383 2.68 -18.609 1 98.19 127 ALA B CA 1
ATOM 2943 C C . ALA B 1 127 ? 11.523 2.365 -19.578 1 98.19 127 ALA B C 1
ATOM 2945 O O . ALA B 1 127 ? 11.312 2.303 -20.797 1 98.19 127 ALA B O 1
ATOM 2946 N N . HIS B 1 128 ? 12.711 2.154 -19.047 1 98.06 128 HIS B N 1
ATOM 2947 C CA . HIS B 1 128 ? 13.867 1.946 -19.922 1 98.06 128 HIS B CA 1
ATOM 2948 C C . HIS B 1 128 ? 14.609 0.667 -19.547 1 98.06 128 HIS B C 1
ATOM 2950 O O . HIS B 1 128 ? 1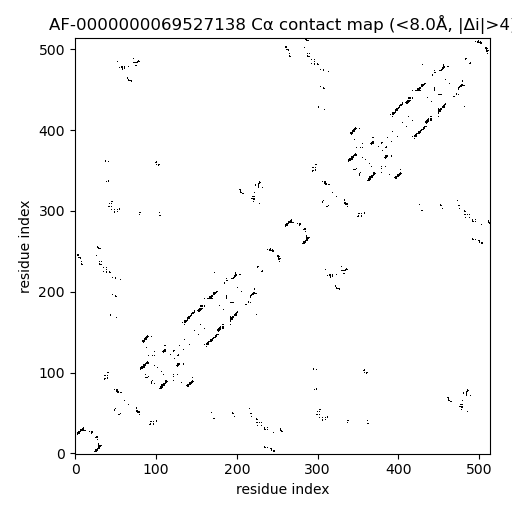4.883 0.417 -18.375 1 98.06 128 HIS B O 1
ATOM 2956 N N . PHE B 1 129 ? 14.898 -0.053 -20.594 1 98.5 129 PHE B N 1
ATOM 2957 C CA . PHE B 1 129 ? 15.703 -1.257 -20.391 1 98.5 129 PHE B CA 1
ATOM 2958 C C . PHE B 1 129 ? 17.109 -0.899 -19.953 1 98.5 129 PHE B C 1
ATOM 2960 O O . PHE B 1 129 ? 17.672 0.098 -20.406 1 98.5 129 PHE B O 1
ATOM 2967 N N . THR B 1 130 ? 17.703 -1.687 -19.047 1 98.5 130 THR B N 1
ATOM 2968 C CA . THR B 1 130 ? 19.109 -1.635 -18.656 1 98.5 130 THR B CA 1
ATOM 2969 C C . THR B 1 130 ? 19.594 -3.016 -18.234 1 98.5 130 THR B C 1
ATOM 2971 O O . THR B 1 130 ? 18.828 -3.977 -18.203 1 98.5 130 THR B O 1
ATOM 2974 N N . THR B 1 131 ? 20.891 -3.141 -18 1 98.31 131 THR B N 1
ATOM 2975 C CA . THR B 1 131 ? 21.422 -4.402 -17.5 1 98.31 131 THR B CA 1
ATOM 2976 C C . THR B 1 131 ? 21.062 -4.598 -16.031 1 98.31 131 THR B C 1
ATOM 2978 O O . THR B 1 131 ? 20.766 -3.635 -15.328 1 98.31 131 THR B O 1
ATOM 2981 N N . LEU B 1 132 ? 21.125 -5.832 -15.625 1 98.38 132 LEU B N 1
ATOM 2982 C CA . LEU B 1 132 ? 20.797 -6.125 -14.234 1 98.38 132 LEU B CA 1
ATOM 2983 C C . LEU B 1 132 ? 21.719 -5.359 -13.289 1 98.38 132 LEU B C 1
ATOM 2985 O O . LEU B 1 132 ? 21.266 -4.758 -12.312 1 98.38 132 LEU B O 1
ATOM 2989 N N . ASP B 1 133 ? 23 -5.352 -13.578 1 98.62 133 ASP B N 1
ATOM 2990 C CA . ASP B 1 133 ? 23.969 -4.66 -12.727 1 98.62 133 ASP B CA 1
ATOM 2991 C C . ASP B 1 133 ? 23.625 -3.18 -12.594 1 98.62 133 ASP B C 1
ATOM 2993 O O . ASP B 1 133 ? 23.594 -2.641 -11.484 1 98.62 133 ASP B O 1
ATOM 2997 N N . ARG B 1 134 ? 23.391 -2.555 -13.688 1 98.69 134 ARG B N 1
ATOM 2998 C CA . ARG B 1 134 ? 23.078 -1.132 -13.672 1 98.69 134 ARG B CA 1
ATOM 2999 C C . ARG B 1 134 ? 21.766 -0.87 -12.922 1 98.69 134 ARG B C 1
ATOM 3001 O O . ARG B 1 134 ? 21.656 0.126 -12.203 1 98.69 134 ARG B O 1
ATOM 3008 N N . LEU B 1 135 ? 20.844 -1.744 -13.117 1 98.81 135 LEU B N 1
ATOM 3009 C CA . LEU B 1 135 ? 19.578 -1.625 -12.414 1 98.81 135 LEU B CA 1
ATOM 3010 C C . LEU B 1 135 ? 19.781 -1.67 -10.906 1 98.81 135 LEU B C 1
ATOM 3012 O O . LEU B 1 135 ? 19.281 -0.811 -10.172 1 98.81 135 LEU B O 1
ATOM 3016 N N . LEU B 1 136 ? 20.547 -2.643 -10.445 1 98.88 136 LEU B N 1
ATOM 3017 C CA . LEU B 1 136 ? 20.812 -2.82 -9.023 1 98.88 136 LEU B CA 1
ATOM 3018 C C . LEU B 1 136 ? 21.562 -1.626 -8.453 1 98.88 136 LEU B C 1
ATOM 3020 O O . LEU B 1 136 ? 21.234 -1.139 -7.367 1 98.88 136 LEU B O 1
ATOM 3024 N N . MET B 1 137 ? 22.453 -1.044 -9.188 1 98.75 137 MET B N 1
ATOM 3025 C CA . MET B 1 137 ? 23.344 0.019 -8.727 1 98.75 137 MET B CA 1
ATOM 3026 C C . MET B 1 137 ? 22.594 1.343 -8.609 1 98.75 137 MET B C 1
ATOM 3028 O O . MET B 1 137 ? 22.969 2.209 -7.824 1 98.75 137 MET B O 1
ATOM 3032 N N . ASN B 1 138 ? 21.5 1.465 -9.336 1 98.44 138 ASN B N 1
ATOM 3033 C CA . ASN B 1 138 ? 20.938 2.803 -9.469 1 98.44 138 ASN B CA 1
ATOM 3034 C C . ASN B 1 138 ? 19.531 2.885 -8.867 1 98.44 138 ASN B C 1
ATOM 3036 O O . ASN B 1 138 ? 19 3.979 -8.656 1 98.44 138 ASN B O 1
ATOM 3040 N N . SER B 1 139 ? 18.969 1.787 -8.539 1 98.81 139 SER B N 1
ATOM 3041 C CA . SER B 1 139 ? 17.578 1.783 -8.117 1 98.81 139 SER B CA 1
ATOM 3042 C C . SER B 1 139 ? 17.438 2.006 -6.617 1 98.81 139 SER B C 1
ATOM 3044 O O . SER B 1 139 ? 18.234 1.474 -5.836 1 98.81 139 SER B O 1
ATOM 3046 N N . ASP B 1 140 ? 16.484 2.848 -6.211 1 98.75 140 ASP B N 1
ATOM 3047 C CA . ASP B 1 140 ? 16.078 2.984 -4.812 1 98.75 140 ASP B CA 1
ATOM 3048 C C . ASP B 1 140 ? 15.172 1.839 -4.387 1 98.75 140 ASP B C 1
ATOM 3050 O O . ASP B 1 140 ? 15.141 1.462 -3.215 1 98.75 140 ASP B O 1
ATOM 3054 N N . TYR B 1 141 ? 14.398 1.318 -5.305 1 98.94 141 TYR B N 1
ATOM 3055 C CA . TYR B 1 141 ? 13.523 0.166 -5.133 1 98.94 141 TYR B CA 1
ATOM 3056 C C . TYR B 1 141 ? 13.773 -0.875 -6.219 1 98.94 141 TYR B C 1
ATOM 3058 O O . TYR B 1 141 ? 13.828 -0.542 -7.402 1 98.94 141 TYR B O 1
ATOM 3066 N N . VAL B 1 142 ? 13.977 -2.088 -5.844 1 98.94 142 VAL B N 1
ATOM 3067 C CA . VAL B 1 142 ? 14.102 -3.207 -6.77 1 98.94 142 VAL B CA 1
ATOM 3068 C C . VAL B 1 142 ? 12.93 -4.168 -6.582 1 98.94 142 VAL B C 1
ATOM 3070 O O . VAL B 1 142 ? 12.766 -4.754 -5.508 1 98.94 142 VAL B O 1
ATOM 3073 N N . ILE B 1 143 ? 12.094 -4.309 -7.586 1 98.94 143 ILE B N 1
ATOM 3074 C CA . ILE B 1 143 ? 10.898 -5.145 -7.547 1 98.94 143 ILE B CA 1
ATOM 3075 C C . ILE B 1 143 ? 11.086 -6.348 -8.469 1 98.94 143 ILE B C 1
ATOM 3077 O O . ILE B 1 143 ? 11.336 -6.191 -9.664 1 98.94 143 ILE B O 1
ATOM 3081 N N . VAL B 1 144 ? 10.922 -7.508 -7.906 1 98.81 144 VAL B N 1
ATOM 3082 C CA . VAL B 1 144 ? 11.141 -8.734 -8.664 1 98.81 144 VAL B CA 1
ATOM 3083 C C . VAL B 1 144 ? 9.797 -9.344 -9.055 1 98.81 144 VAL B C 1
ATOM 3085 O O . VAL B 1 144 ? 8.969 -9.648 -8.195 1 98.81 144 VAL B O 1
ATOM 3088 N N . THR B 1 145 ? 9.57 -9.547 -10.359 1 97.56 145 THR B N 1
ATOM 3089 C CA . THR B 1 145 ? 8.336 -10.117 -10.883 1 97.56 145 THR B CA 1
ATOM 3090 C C . THR B 1 145 ? 8.641 -11.164 -11.953 1 97.56 145 THR B C 1
ATOM 3092 O O . THR B 1 145 ? 7.82 -11.406 -12.844 1 97.56 145 THR B O 1
ATOM 3095 N N . CYS B 1 146 ? 9.742 -11.758 -11.969 1 94.75 146 CYS B N 1
ATOM 3096 C CA . CYS B 1 146 ? 10.117 -12.711 -13.008 1 94.75 146 CYS B CA 1
ATOM 3097 C C . CYS B 1 146 ? 9.828 -14.141 -12.578 1 94.75 146 CYS B C 1
ATOM 3099 O O . CYS B 1 146 ? 9.812 -14.438 -11.375 1 94.75 146 CYS B O 1
ATOM 3101 N N . ASN B 1 147 ? 9.625 -15.055 -13.516 1 89 147 ASN B N 1
ATOM 3102 C CA . ASN B 1 147 ? 9.484 -16.484 -13.25 1 89 147 ASN B CA 1
ATOM 3103 C C . ASN B 1 147 ? 10.797 -17.094 -12.781 1 89 147 ASN B C 1
ATOM 3105 O O . ASN B 1 147 ? 11.867 -16.531 -13.008 1 89 147 ASN B O 1
ATOM 3109 N N . LEU B 1 148 ? 10.641 -18.219 -12.125 1 90.75 148 LEU B N 1
ATOM 3110 C CA . LEU B 1 148 ? 11.836 -18.984 -11.758 1 90.75 148 LEU B CA 1
ATOM 3111 C C . LEU B 1 148 ? 12.227 -19.953 -12.867 1 90.75 148 LEU B C 1
ATOM 3113 O O . LEU B 1 148 ? 11.383 -20.703 -13.367 1 90.75 148 LEU B O 1
ATOM 3117 N N . THR B 1 149 ? 13.375 -19.828 -13.328 1 90.12 149 THR B N 1
ATOM 3118 C CA . THR B 1 149 ? 13.977 -20.75 -14.289 1 90.12 149 THR B CA 1
ATOM 3119 C C . THR B 1 149 ? 15.328 -21.25 -13.789 1 90.12 149 THR B C 1
ATOM 3121 O O . THR B 1 149 ? 15.828 -20.766 -12.773 1 90.12 149 THR B O 1
ATOM 3124 N N . GLU B 1 150 ? 15.852 -22.234 -14.453 1 91.75 150 GLU B N 1
ATOM 3125 C CA . GLU B 1 150 ? 17.172 -22.703 -14.086 1 91.75 150 GLU B CA 1
ATOM 3126 C C . GLU B 1 150 ? 18.219 -21.609 -14.234 1 91.75 150 GLU B C 1
ATOM 3128 O O . GLU B 1 150 ? 19.188 -21.562 -13.469 1 91.75 150 GLU B O 1
ATOM 3133 N N . ASP B 1 151 ? 18.016 -20.719 -15.109 1 93.75 151 ASP B N 1
ATOM 3134 C CA . ASP B 1 151 ? 18.984 -19.703 -15.453 1 93.75 151 ASP B CA 1
ATOM 3135 C C . ASP B 1 151 ? 19 -18.578 -14.422 1 93.75 151 ASP B C 1
ATOM 3137 O O . ASP B 1 151 ? 20 -17.859 -14.273 1 93.75 151 ASP B O 1
ATOM 3141 N N . ASN B 1 152 ? 17.875 -18.391 -13.688 1 95.44 152 ASN B N 1
ATOM 3142 C CA . ASN B 1 152 ? 17.844 -17.234 -12.797 1 95.44 152 ASN B CA 1
ATOM 3143 C C . ASN B 1 152 ? 17.703 -17.672 -11.336 1 95.44 152 ASN B C 1
ATOM 3145 O O . ASN B 1 152 ? 17.406 -16.844 -10.469 1 95.44 152 ASN B O 1
ATOM 3149 N N . ARG B 1 153 ? 17.828 -18.969 -11.156 1 96.06 153 ARG B N 1
ATOM 3150 C CA . ARG B 1 153 ? 17.844 -19.453 -9.781 1 96.06 153 ARG B CA 1
ATOM 3151 C C . ARG B 1 153 ? 18.969 -18.781 -8.984 1 96.06 153 ARG B C 1
ATOM 3153 O O . ARG B 1 153 ? 20.125 -18.781 -9.406 1 96.06 153 ARG B O 1
ATOM 3160 N N . GLY B 1 154 ? 18.641 -18.188 -7.918 1 97.5 154 GLY B N 1
ATOM 3161 C CA . GLY B 1 154 ? 19.625 -17.531 -7.055 1 97.5 154 GLY B CA 1
ATOM 3162 C C . GLY B 1 154 ? 20.234 -16.297 -7.68 1 97.5 154 GLY B C 1
ATOM 3163 O O . GLY B 1 154 ? 21.375 -15.93 -7.348 1 97.5 154 GLY B O 1
ATOM 3164 N N . MET B 1 155 ? 19.547 -15.734 -8.586 1 97.38 155 MET B N 1
ATOM 3165 C CA . MET B 1 155 ? 20.031 -14.547 -9.289 1 97.38 155 MET B CA 1
ATOM 3166 C C . MET B 1 155 ? 20.344 -13.422 -8.305 1 97.38 155 MET B C 1
ATOM 3168 O O . MET B 1 155 ? 21.234 -12.617 -8.547 1 97.38 155 MET B O 1
ATOM 3172 N N . PHE B 1 156 ? 19.641 -13.32 -7.246 1 98.69 156 PHE B N 1
ATOM 3173 C CA . PHE B 1 156 ? 19.938 -12.359 -6.191 1 98.69 156 PHE B CA 1
ATOM 3174 C C . PHE B 1 156 ? 20.781 -12.992 -5.098 1 98.69 156 PHE B C 1
ATOM 3176 O O . PHE B 1 156 ? 20.266 -13.453 -4.082 1 98.69 156 PHE B O 1
ATOM 3183 N N . ASP B 1 157 ? 22.047 -13.047 -5.355 1 98.62 157 ASP B N 1
ATOM 3184 C CA . ASP B 1 157 ? 23.047 -13.578 -4.441 1 98.62 157 ASP B CA 1
ATOM 3185 C C . ASP B 1 157 ? 23.766 -12.453 -3.703 1 98.62 157 ASP B C 1
ATOM 3187 O O . ASP B 1 157 ? 23.328 -11.305 -3.73 1 98.62 157 ASP B O 1
ATOM 3191 N N . SER B 1 158 ? 24.828 -12.812 -3.012 1 98.56 158 SER B N 1
ATOM 3192 C CA . SER B 1 158 ? 25.594 -11.836 -2.236 1 98.56 158 SER B CA 1
ATOM 3193 C C . SER B 1 158 ? 26.125 -10.719 -3.125 1 98.56 158 SER B C 1
ATOM 3195 O O . SER B 1 158 ? 26.125 -9.555 -2.736 1 98.56 158 SER B O 1
ATOM 3197 N N . LYS B 1 159 ? 26.578 -11.094 -4.238 1 98.62 159 LYS B N 1
ATOM 3198 C CA . LYS B 1 159 ? 27.109 -10.094 -5.176 1 98.62 159 LYS B CA 1
ATOM 3199 C C . LYS B 1 159 ? 26.016 -9.125 -5.609 1 98.62 159 LYS B C 1
ATOM 3201 O O . LYS B 1 159 ? 26.219 -7.91 -5.621 1 98.62 159 LYS B O 1
ATOM 3206 N N . ALA B 1 160 ? 24.906 -9.633 -5.984 1 98.81 160 ALA B N 1
ATOM 3207 C CA . ALA B 1 160 ? 23.797 -8.797 -6.402 1 98.81 160 ALA B CA 1
ATOM 3208 C C . ALA B 1 160 ? 23.406 -7.805 -5.305 1 98.81 160 ALA B C 1
ATOM 3210 O O . ALA B 1 160 ? 23.281 -6.602 -5.562 1 98.81 160 ALA B O 1
ATOM 3211 N N . PHE B 1 161 ? 23.25 -8.258 -4.074 1 98.81 161 PHE B N 1
ATOM 3212 C CA . PHE B 1 161 ? 22.859 -7.395 -2.971 1 98.81 161 PHE B CA 1
ATOM 3213 C C . PHE B 1 161 ? 23.953 -6.375 -2.662 1 98.81 161 PHE B C 1
ATOM 3215 O O . PHE B 1 161 ? 23.656 -5.246 -2.264 1 98.81 161 PHE B O 1
ATOM 3222 N N . SER B 1 162 ? 25.188 -6.75 -2.885 1 98.38 162 SER B N 1
ATOM 3223 C CA . SER B 1 162 ? 26.281 -5.828 -2.625 1 98.38 162 SER B CA 1
ATOM 3224 C C . SER B 1 162 ? 26.297 -4.68 -3.629 1 98.38 162 SER B C 1
ATOM 3226 O O . SER B 1 162 ? 26.844 -3.611 -3.354 1 98.38 162 SER B O 1
ATOM 3228 N N . MET B 1 163 ? 25.719 -4.875 -4.77 1 98.62 163 MET B N 1
ATOM 3229 C CA . MET B 1 163 ? 25.688 -3.857 -5.816 1 98.62 163 MET B CA 1
ATOM 3230 C C . MET B 1 163 ? 24.562 -2.852 -5.555 1 98.62 163 MET B C 1
ATOM 3232 O O . MET B 1 163 ? 24.578 -1.749 -6.105 1 98.62 163 MET B O 1
ATOM 3236 N N . MET B 1 164 ? 23.562 -3.211 -4.773 1 98.75 164 MET B N 1
ATOM 3237 C CA . MET B 1 164 ? 22.422 -2.326 -4.52 1 98.75 164 MET B CA 1
ATOM 3238 C C . MET B 1 164 ? 22.844 -1.145 -3.65 1 98.75 164 MET B C 1
ATOM 3240 O O . MET B 1 164 ? 23.812 -1.231 -2.904 1 98.75 164 MET B O 1
ATOM 3244 N N . LYS B 1 165 ? 22.094 -0.044 -3.758 1 98 165 LYS B N 1
ATOM 3245 C CA . LYS B 1 165 ? 22.312 1.099 -2.877 1 98 165 LYS B CA 1
ATOM 3246 C C . LYS B 1 165 ? 22.094 0.719 -1.417 1 98 165 LYS B C 1
ATOM 3248 O O . LYS B 1 165 ? 21.188 -0.057 -1.107 1 98 165 LYS B O 1
ATOM 3253 N N . PRO B 1 166 ? 22.828 1.261 -0.526 1 96.5 166 PRO B N 1
ATOM 3254 C CA . PRO B 1 166 ? 22.641 0.946 0.893 1 96.5 166 PRO B CA 1
ATOM 3255 C C . PRO B 1 166 ? 21.25 1.323 1.4 1 96.5 166 PRO B C 1
ATOM 3257 O O . PRO B 1 166 ? 20.766 0.728 2.363 1 96.5 166 PRO B O 1
ATOM 3260 N N . ASP B 1 167 ? 20.625 2.252 0.763 1 96.31 167 ASP B N 1
ATOM 3261 C CA . ASP B 1 167 ? 19.297 2.678 1.218 1 96.31 167 ASP B CA 1
ATOM 3262 C C . ASP B 1 167 ? 18.203 2.1 0.331 1 96.31 167 ASP B C 1
ATOM 3264 O O . ASP B 1 167 ? 17.062 2.568 0.361 1 96.31 167 ASP B O 1
ATOM 3268 N N . ALA B 1 168 ? 18.5 1.098 -0.481 1 98.5 168 ALA B N 1
ATOM 3269 C CA . ALA B 1 168 ? 17.531 0.499 -1.398 1 98.5 168 ALA B CA 1
ATOM 3270 C C . ALA B 1 168 ? 16.594 -0.443 -0.66 1 98.5 168 ALA B C 1
ATOM 3272 O O . ALA B 1 168 ? 16.922 -0.947 0.416 1 98.5 168 ALA B O 1
ATOM 3273 N N . VAL B 1 169 ? 15.438 -0.6 -1.165 1 98.81 169 VAL B N 1
ATOM 3274 C CA . VAL B 1 169 ? 14.43 -1.534 -0.674 1 98.81 169 VAL B CA 1
ATOM 3275 C C . VAL B 1 169 ? 14.188 -2.625 -1.715 1 98.81 169 VAL B C 1
ATOM 3277 O O . VAL B 1 169 ? 14.078 -2.34 -2.91 1 98.81 169 VAL B O 1
ATOM 3280 N N . PHE B 1 170 ? 14.211 -3.895 -1.279 1 98.94 170 PHE B N 1
ATOM 3281 C CA . PHE B 1 170 ? 14.055 -5.059 -2.145 1 98.94 170 PHE B CA 1
ATOM 3282 C C . PHE B 1 170 ? 12.688 -5.695 -1.955 1 98.94 170 PHE B C 1
ATOM 3284 O O . PHE B 1 170 ? 12.289 -5.992 -0.829 1 98.94 170 PHE B O 1
ATOM 3291 N N . ILE B 1 171 ? 11.914 -5.906 -3.029 1 98.94 171 ILE B N 1
ATOM 3292 C CA . ILE B 1 171 ? 10.586 -6.504 -2.984 1 98.94 171 ILE B CA 1
ATOM 3293 C C . ILE B 1 171 ? 10.547 -7.746 -3.869 1 98.94 171 ILE B C 1
ATOM 3295 O O . ILE B 1 171 ? 10.953 -7.703 -5.031 1 98.94 171 ILE B O 1
ATOM 3299 N N . ASN B 1 172 ? 10.016 -8.836 -3.33 1 98.69 172 ASN B N 1
ATOM 3300 C CA . ASN B 1 172 ? 9.867 -10.039 -4.137 1 98.69 172 ASN B CA 1
ATOM 3301 C C . ASN B 1 172 ? 8.508 -10.711 -3.898 1 98.69 172 ASN B C 1
ATOM 3303 O O . ASN B 1 172 ? 8.25 -11.227 -2.811 1 98.69 172 ASN B O 1
ATOM 3307 N N . THR B 1 173 ? 7.648 -10.688 -4.859 1 97.31 173 THR B N 1
ATOM 3308 C CA . THR B 1 173 ? 6.367 -11.383 -4.832 1 97.31 173 THR B CA 1
ATOM 3309 C C . THR B 1 173 ? 6.297 -12.438 -5.93 1 97.31 173 THR B C 1
ATOM 3311 O O . THR B 1 173 ? 5.211 -12.891 -6.297 1 97.31 173 THR B O 1
ATOM 3314 N N . SER B 1 174 ? 7.375 -12.734 -6.531 1 94.38 174 SER B N 1
ATOM 3315 C CA . SER B 1 174 ? 7.434 -13.703 -7.617 1 94.38 174 SER B CA 1
ATOM 3316 C C . SER B 1 174 ? 7.688 -15.109 -7.082 1 94.38 174 SER B C 1
ATOM 3318 O O . SER B 1 174 ? 6.777 -15.75 -6.543 1 94.38 174 SER B O 1
ATOM 3320 N N . ARG B 1 175 ? 9.008 -15.531 -7.102 1 92.69 175 ARG B N 1
ATOM 3321 C CA . ARG B 1 175 ? 9.383 -16.844 -6.59 1 92.69 175 ARG B CA 1
ATOM 3322 C C . ARG B 1 175 ? 10.555 -16.75 -5.617 1 92.69 175 ARG B C 1
ATOM 3324 O O . ARG B 1 175 ? 11.492 -15.977 -5.852 1 92.69 175 ARG B O 1
ATOM 3331 N N . GLY B 1 176 ? 10.445 -17.547 -4.551 1 94.44 176 GLY B N 1
ATOM 3332 C CA . GLY B 1 176 ? 11.516 -17.5 -3.561 1 94.44 176 GLY B CA 1
ATOM 3333 C C . GLY B 1 176 ? 12.852 -17.953 -4.109 1 94.44 176 GLY B C 1
ATOM 3334 O O . GLY B 1 176 ? 13.898 -17.469 -3.67 1 94.44 176 GLY B O 1
ATOM 3335 N N . GLY B 1 177 ? 12.836 -18.812 -5.113 1 94.62 177 GLY B N 1
ATOM 3336 C CA . GLY B 1 177 ? 14.039 -19.438 -5.641 1 94.62 177 GLY B CA 1
ATOM 3337 C C . GLY B 1 177 ? 14.914 -18.484 -6.43 1 94.62 177 GLY B C 1
ATOM 3338 O O . GLY B 1 177 ? 16.078 -18.781 -6.695 1 94.62 177 GLY B O 1
ATOM 3339 N N . VAL B 1 178 ? 14.422 -17.297 -6.754 1 97.06 178 VAL B N 1
ATOM 3340 C CA . VAL B 1 178 ? 15.211 -16.312 -7.492 1 97.06 178 VAL B CA 1
ATOM 3341 C C . VAL B 1 178 ? 16.219 -15.656 -6.559 1 97.06 178 VAL B C 1
ATOM 3343 O O . VAL B 1 178 ? 17.172 -15.016 -7.016 1 97.06 178 VAL B O 1
ATOM 3346 N N . VAL B 1 179 ? 16.016 -15.82 -5.273 1 98.38 179 VAL B N 1
ATOM 3347 C CA . VAL B 1 179 ? 16.828 -15.172 -4.25 1 98.38 179 VAL B CA 1
ATOM 3348 C C . VAL B 1 179 ? 17.609 -16.219 -3.467 1 98.38 179 VAL B C 1
ATOM 3350 O O . VAL B 1 179 ? 17.062 -17.234 -3.043 1 98.38 179 VAL B O 1
ATOM 3353 N N . GLN B 1 180 ? 18.906 -16.047 -3.414 1 98.5 180 GLN B N 1
ATOM 3354 C CA . GLN B 1 180 ? 19.625 -16.75 -2.355 1 98.5 180 GLN B CA 1
ATOM 3355 C C . GLN B 1 180 ? 19.281 -16.172 -0.984 1 98.5 180 GLN B C 1
ATOM 3357 O O . GLN B 1 180 ? 19.828 -15.133 -0.585 1 98.5 180 GLN B O 1
ATOM 3362 N N . GLN B 1 181 ? 18.484 -16.906 -0.311 1 98.06 181 GLN B N 1
ATOM 3363 C CA . GLN B 1 181 ? 17.844 -16.391 0.891 1 98.06 181 GLN B CA 1
ATOM 3364 C C . GLN B 1 181 ? 18.875 -16.016 1.955 1 98.06 181 GLN B C 1
ATOM 3366 O O . GLN B 1 181 ? 18.703 -15.039 2.678 1 98.06 181 GLN B O 1
ATOM 3371 N N . ASP B 1 182 ? 19.922 -16.797 2.074 1 98.12 182 ASP B N 1
ATOM 3372 C CA . ASP B 1 182 ? 20.984 -16.453 3.016 1 98.12 182 ASP B CA 1
ATOM 3373 C C . ASP B 1 182 ? 21.641 -15.125 2.65 1 98.12 182 ASP B C 1
ATOM 3375 O O . ASP B 1 182 ? 22.047 -14.367 3.533 1 98.12 182 ASP B O 1
ATOM 3379 N N . ALA B 1 183 ? 21.797 -14.891 1.406 1 98.62 183 ALA B N 1
ATOM 3380 C CA . ALA B 1 183 ? 22.375 -13.625 0.956 1 98.62 183 ALA B CA 1
ATOM 3381 C C . ALA B 1 183 ? 21.469 -12.453 1.332 1 98.62 183 ALA B C 1
ATOM 3383 O O . ALA B 1 183 ? 21.953 -11.398 1.75 1 98.62 183 ALA B O 1
ATOM 3384 N N . LEU B 1 184 ? 20.219 -12.641 1.146 1 98.69 184 LEU B N 1
ATOM 3385 C CA . LEU B 1 184 ? 19.266 -11.617 1.55 1 98.69 184 LEU B CA 1
ATOM 3386 C C . LEU B 1 184 ? 19.344 -11.359 3.051 1 98.69 184 LEU B C 1
ATOM 3388 O O . LEU B 1 184 ? 19.375 -10.203 3.486 1 98.69 184 LEU B O 1
ATOM 3392 N N . LEU B 1 185 ? 19.297 -12.453 3.781 1 98.38 185 LEU B N 1
ATOM 3393 C CA . LEU B 1 185 ? 19.422 -12.359 5.23 1 98.38 185 LEU B CA 1
ATOM 3394 C C . LEU B 1 185 ? 20.641 -11.547 5.629 1 98.38 185 LEU B C 1
ATOM 3396 O O . LEU B 1 185 ? 20.547 -10.633 6.457 1 98.38 185 LEU B O 1
ATOM 3400 N N . GLU B 1 186 ? 21.734 -11.859 5.062 1 98.38 186 GLU B N 1
ATOM 3401 C CA . GLU B 1 186 ? 22.984 -11.172 5.371 1 98.38 186 GLU B CA 1
ATOM 3402 C C . GLU B 1 186 ? 22.922 -9.703 4.973 1 98.38 186 GLU B C 1
ATOM 3404 O O . GLU B 1 186 ? 23.406 -8.836 5.699 1 98.38 186 GLU B O 1
ATOM 3409 N N . ALA B 1 187 ? 22.406 -9.438 3.811 1 98.69 187 ALA B N 1
ATOM 3410 C CA . ALA B 1 187 ? 22.281 -8.062 3.324 1 98.69 187 ALA B CA 1
ATOM 3411 C C . ALA B 1 187 ? 21.453 -7.215 4.281 1 98.69 187 ALA B C 1
ATOM 3413 O O . ALA B 1 187 ? 21.766 -6.051 4.527 1 98.69 187 ALA B O 1
ATOM 3414 N N . LEU B 1 188 ? 20.438 -7.773 4.812 1 98.44 188 LEU B N 1
ATOM 3415 C CA . LEU B 1 188 ? 19.547 -7.07 5.738 1 98.44 188 LEU B CA 1
ATOM 3416 C C . LEU B 1 188 ? 20.219 -6.891 7.098 1 98.44 188 LEU B C 1
ATOM 3418 O O . LEU B 1 188 ? 20.188 -5.801 7.676 1 98.44 188 LEU B O 1
ATOM 3422 N N . LYS B 1 189 ? 20.828 -7.922 7.57 1 97.44 189 LYS B N 1
ATOM 3423 C CA . LYS B 1 189 ? 21.484 -7.906 8.875 1 97.44 189 LYS B CA 1
ATOM 3424 C C . LYS B 1 189 ? 22.609 -6.875 8.914 1 97.44 189 LYS B C 1
ATOM 3426 O O . LYS B 1 189 ? 22.781 -6.176 9.906 1 97.44 189 LYS B O 1
ATOM 3431 N N . ASN B 1 190 ? 23.312 -6.801 7.82 1 97.25 190 ASN B N 1
ATOM 3432 C CA . ASN B 1 190 ? 24.469 -5.922 7.754 1 97.25 190 ASN B CA 1
ATOM 3433 C C . ASN B 1 190 ? 24.109 -4.551 7.191 1 97.25 190 ASN B C 1
ATOM 3435 O O . ASN B 1 190 ? 24.984 -3.73 6.926 1 97.25 190 ASN B O 1
ATOM 3439 N N . LYS B 1 191 ? 22.875 -4.332 6.91 1 97 191 LYS B N 1
ATOM 3440 C CA . LYS B 1 191 ? 22.359 -3.059 6.418 1 97 191 LYS B CA 1
ATOM 3441 C C . LYS B 1 191 ? 23 -2.678 5.086 1 97 191 LYS B C 1
ATOM 3443 O O . LYS B 1 191 ? 23.344 -1.513 4.867 1 97 191 LYS B O 1
ATOM 3448 N N . ARG B 1 192 ? 23.281 -3.781 4.359 1 97.81 192 ARG B N 1
ATOM 3449 C CA . ARG B 1 192 ? 23.703 -3.537 2.984 1 97.81 192 ARG B CA 1
ATOM 3450 C C . ARG B 1 192 ? 22.562 -2.928 2.168 1 97.81 192 ARG B C 1
ATOM 3452 O O . ARG B 1 192 ? 22.797 -2.176 1.223 1 97.81 192 ARG B O 1
ATOM 3459 N N . ILE B 1 193 ? 21.391 -3.299 2.443 1 98.44 193 ILE B N 1
ATOM 3460 C CA . ILE B 1 193 ? 20.172 -2.656 1.934 1 98.44 193 ILE B CA 1
ATOM 3461 C C . ILE B 1 193 ? 19.312 -2.186 3.1 1 98.44 193 ILE B C 1
ATOM 3463 O O . ILE B 1 193 ? 19.469 -2.658 4.227 1 98.44 193 ILE B O 1
ATOM 3467 N N . ARG B 1 194 ? 18.406 -1.289 2.828 1 97.88 194 ARG B N 1
ATOM 3468 C CA . ARG B 1 194 ? 17.609 -0.644 3.863 1 97.88 194 ARG B CA 1
ATOM 3469 C C . ARG B 1 194 ? 16.547 -1.596 4.41 1 97.88 194 ARG B C 1
ATOM 3471 O O . ARG B 1 194 ? 16.328 -1.657 5.621 1 97.88 194 ARG B O 1
ATOM 3478 N N . ALA B 1 195 ? 15.844 -2.23 3.561 1 98.56 195 ALA B N 1
ATOM 3479 C CA . ALA B 1 195 ? 14.711 -3.068 3.947 1 98.56 195 ALA B CA 1
ATOM 3480 C C . ALA B 1 195 ? 14.312 -4.008 2.814 1 98.56 195 ALA B C 1
ATOM 3482 O O . ALA B 1 195 ? 14.812 -3.887 1.693 1 98.56 195 ALA B O 1
ATOM 3483 N N . ALA B 1 196 ? 13.5 -4.949 3.115 1 98.75 196 ALA B N 1
ATOM 3484 C CA . ALA B 1 196 ? 12.914 -5.836 2.109 1 98.75 196 ALA B CA 1
ATOM 3485 C C . ALA B 1 196 ? 11.492 -6.23 2.484 1 98.75 196 ALA B C 1
ATOM 3487 O O . ALA B 1 196 ? 11.109 -6.172 3.656 1 98.75 196 ALA B O 1
ATOM 3488 N N . ALA B 1 197 ? 10.711 -6.527 1.549 1 98.75 197 ALA B N 1
ATOM 3489 C CA . ALA B 1 197 ? 9.398 -7.16 1.705 1 98.75 197 ALA B CA 1
ATOM 3490 C C . ALA B 1 197 ? 9.242 -8.336 0.751 1 98.75 197 ALA B C 1
ATOM 3492 O O . ALA B 1 197 ? 9.453 -8.203 -0.456 1 98.75 197 ALA B O 1
ATOM 3493 N N . ILE B 1 198 ? 8.883 -9.484 1.319 1 98.5 198 ILE B N 1
ATOM 3494 C CA . ILE B 1 198 ? 8.82 -10.68 0.487 1 98.5 198 ILE B CA 1
ATOM 3495 C C . ILE B 1 198 ? 7.547 -11.461 0.799 1 98.5 198 ILE B C 1
ATOM 3497 O O . ILE B 1 198 ? 7.133 -11.547 1.957 1 98.5 198 ILE B O 1
ATOM 3501 N N . ASP B 1 199 ? 6.906 -11.961 -0.219 1 97.06 199 ASP B N 1
ATOM 3502 C CA . ASP B 1 199 ? 5.734 -12.82 -0.103 1 97.06 199 ASP B CA 1
ATOM 3503 C C . ASP B 1 199 ? 6.078 -14.273 -0.436 1 97.06 199 ASP B C 1
ATOM 3505 O O . ASP B 1 199 ? 5.227 -15.156 -0.331 1 97.06 199 ASP B O 1
ATOM 3509 N N . VAL B 1 200 ? 7.289 -14.492 -0.91 1 95.06 200 VAL B N 1
ATOM 3510 C CA . VAL B 1 200 ? 7.77 -15.82 -1.291 1 95.06 200 VAL B CA 1
ATOM 3511 C C . VAL B 1 200 ? 9.156 -16.062 -0.698 1 95.06 200 VAL B C 1
ATOM 3513 O O . VAL B 1 200 ? 9.953 -15.125 -0.566 1 95.06 200 VAL B O 1
ATOM 3516 N N . MET B 1 201 ? 9.414 -17.234 -0.291 1 94.06 201 MET B N 1
ATOM 3517 C CA . MET B 1 201 ? 10.672 -17.609 0.356 1 94.06 201 MET B CA 1
ATOM 3518 C C . MET B 1 201 ? 10.875 -19.125 0.306 1 94.06 201 MET B C 1
ATOM 3520 O O . MET B 1 201 ? 10.078 -19.844 -0.291 1 94.06 201 MET B O 1
ATOM 3524 N N . TYR B 1 202 ? 11.984 -19.469 0.898 1 89.19 202 TYR B N 1
ATOM 3525 C CA . TYR B 1 202 ? 12.258 -20.891 1.018 1 89.19 202 TYR B CA 1
ATOM 3526 C C . TYR B 1 202 ? 12.742 -21.234 2.422 1 89.19 202 TYR B C 1
ATOM 3528 O O . TYR B 1 202 ? 13.625 -20.578 2.967 1 89.19 202 TYR B O 1
ATOM 3536 N N . PRO B 1 203 ? 12.172 -22.344 2.977 1 91.5 203 PRO B N 1
ATOM 3537 C CA . PRO B 1 203 ? 11.008 -23.094 2.508 1 91.5 203 PRO B CA 1
ATOM 3538 C C . PRO B 1 203 ? 9.688 -22.359 2.77 1 91.5 203 PRO B C 1
ATOM 3540 O O . PRO B 1 203 ? 9.688 -21.281 3.369 1 91.5 203 PRO B O 1
ATOM 3543 N N . GLU B 1 204 ? 8.57 -22.859 2.332 1 89 204 GLU B N 1
ATOM 3544 C CA . GLU B 1 204 ? 7.219 -22.422 2.645 1 89 204 GLU B CA 1
ATOM 3545 C C . GLU B 1 204 ? 6.387 -23.562 3.227 1 89 204 GLU B C 1
ATOM 3547 O O . GLU B 1 204 ? 6.188 -24.578 2.572 1 89 204 GLU B O 1
ATOM 3552 N N . PRO B 1 205 ? 6.094 -23.531 4.41 1 91.88 205 PRO B N 1
ATOM 3553 C CA . PRO B 1 205 ? 6.129 -22.375 5.309 1 91.88 205 PRO B CA 1
ATOM 3554 C C . PRO B 1 205 ? 7.52 -22.109 5.871 1 91.88 205 PRO B C 1
ATOM 3556 O O . PRO B 1 205 ? 8.312 -23.031 6.047 1 91.88 205 PRO B O 1
ATOM 3559 N N . LEU B 1 206 ? 7.719 -20.859 6.148 1 92.75 206 LEU B N 1
ATOM 3560 C CA . LEU B 1 206 ? 8.945 -20.469 6.828 1 92.75 206 LEU B CA 1
ATOM 3561 C C . LEU B 1 206 ? 8.914 -20.875 8.297 1 92.75 206 LEU B C 1
ATOM 3563 O O . LEU B 1 206 ? 7.926 -20.625 8.992 1 92.75 206 LEU B O 1
ATOM 3567 N N . PRO B 1 207 ? 9.945 -21.609 8.719 1 92.06 207 PRO B N 1
ATOM 3568 C CA . PRO B 1 207 ? 9.961 -21.984 10.133 1 92.06 207 PRO B CA 1
ATOM 3569 C C . PRO B 1 207 ? 9.812 -20.781 11.062 1 92.06 207 PRO B C 1
ATOM 3571 O O . PRO B 1 207 ? 10.383 -19.719 10.789 1 92.06 207 PRO B O 1
ATOM 3574 N N . LYS B 1 208 ? 9.117 -20.938 12.141 1 91.31 208 LYS B N 1
ATOM 3575 C CA . LYS B 1 208 ? 8.773 -19.859 13.055 1 91.31 208 LYS B CA 1
ATOM 3576 C C . LYS B 1 208 ? 10.023 -19.219 13.648 1 91.31 208 LYS B C 1
ATOM 3578 O O . LYS B 1 208 ? 10.016 -18.047 14.031 1 91.31 208 LYS B O 1
ATOM 3583 N N . ASP B 1 209 ? 11.094 -19.938 13.703 1 94 209 ASP B N 1
ATOM 3584 C CA . ASP B 1 209 ? 12.312 -19.453 14.336 1 94 209 ASP B CA 1
ATOM 3585 C C . ASP B 1 209 ? 13.328 -19 13.289 1 94 209 ASP B C 1
ATOM 3587 O O . ASP B 1 209 ? 14.492 -18.75 13.609 1 94 209 ASP B O 1
ATOM 3591 N N . HIS B 1 210 ? 12.875 -19.016 12.117 1 95.19 210 HIS B N 1
ATOM 3592 C CA . HIS B 1 210 ? 13.805 -18.594 11.078 1 95.19 210 HIS B CA 1
ATOM 3593 C C . HIS B 1 210 ? 14.328 -17.188 11.344 1 95.19 210 HIS B C 1
ATOM 3595 O O . HIS B 1 210 ? 13.57 -16.297 11.727 1 95.19 210 HIS B O 1
ATOM 3601 N N . GLU B 1 211 ? 15.555 -16.891 11.078 1 95.69 211 GLU B N 1
ATOM 3602 C CA . GLU B 1 211 ? 16.234 -15.648 11.406 1 95.69 211 GLU B CA 1
ATOM 3603 C C . GLU B 1 211 ? 15.625 -14.469 10.656 1 95.69 211 GLU B C 1
ATOM 3605 O O . GLU B 1 211 ? 15.617 -13.344 11.156 1 95.69 211 GLU B O 1
ATOM 3610 N N . LEU B 1 212 ? 15.062 -14.633 9.516 1 95.19 212 LEU B N 1
ATOM 3611 C CA . LEU B 1 212 ? 14.414 -13.586 8.734 1 95.19 212 LEU B CA 1
ATOM 3612 C C . LEU B 1 212 ? 13.289 -12.93 9.523 1 95.19 212 LEU B C 1
ATOM 3614 O O . LEU B 1 212 ? 13.023 -11.734 9.352 1 95.19 212 LEU B O 1
ATOM 3618 N N . LEU B 1 213 ? 12.695 -13.695 10.383 1 94.88 213 LEU B N 1
ATOM 3619 C CA . LEU B 1 213 ? 11.523 -13.211 11.117 1 94.88 213 LEU B CA 1
ATOM 3620 C C . LEU B 1 213 ? 11.953 -12.391 12.328 1 94.88 213 LEU B C 1
ATOM 3622 O O . LEU B 1 213 ? 11.109 -11.766 12.984 1 94.88 213 LEU B O 1
ATOM 3626 N N . THR B 1 214 ? 13.219 -12.297 12.594 1 94.12 214 THR B N 1
ATOM 3627 C CA . THR B 1 214 ? 13.711 -11.57 13.75 1 94.12 214 THR B CA 1
ATOM 3628 C C . THR B 1 214 ? 14.227 -10.195 13.352 1 94.12 214 THR B C 1
ATOM 3630 O O . THR B 1 214 ? 14.477 -9.344 14.203 1 94.12 214 THR B O 1
ATOM 3633 N N . LEU B 1 215 ? 14.438 -9.945 12.094 1 95.69 215 LEU B N 1
ATOM 3634 C CA . LEU B 1 215 ? 15 -8.688 11.609 1 95.69 215 LEU B CA 1
ATOM 3635 C C . LEU B 1 215 ? 13.945 -7.59 11.602 1 95.69 215 LEU B C 1
ATOM 3637 O O . LEU B 1 215 ? 12.789 -7.832 11.25 1 95.69 215 LEU B O 1
ATOM 3641 N N . PRO B 1 216 ? 14.273 -6.383 11.969 1 93.56 216 PRO B N 1
ATOM 3642 C CA . PRO B 1 216 ? 13.305 -5.285 12.055 1 93.56 216 PRO B CA 1
ATOM 3643 C C . PRO B 1 216 ? 13.031 -4.633 10.703 1 93.56 216 PRO B C 1
ATOM 3645 O O . PRO B 1 216 ? 12.109 -3.826 10.578 1 93.56 216 PRO B O 1
ATOM 3648 N N . ASN B 1 217 ? 13.836 -4.902 9.711 1 97.12 217 ASN B N 1
ATOM 3649 C CA . ASN B 1 217 ? 13.734 -4.184 8.445 1 97.12 217 ASN B CA 1
ATOM 3650 C C . ASN B 1 217 ? 13.281 -5.098 7.309 1 97.12 217 ASN B C 1
ATOM 3652 O O . ASN B 1 217 ? 13.695 -4.922 6.16 1 97.12 217 ASN B O 1
ATOM 3656 N N . VAL B 1 218 ? 12.453 -6.098 7.641 1 97.88 218 VAL B N 1
ATOM 3657 C CA . VAL B 1 218 ? 11.875 -6.949 6.613 1 97.88 218 VAL B CA 1
ATOM 3658 C C . VAL B 1 218 ? 10.406 -7.227 6.938 1 97.88 218 VAL B C 1
ATOM 3660 O O . VAL B 1 218 ? 10.039 -7.383 8.102 1 97.88 218 VAL B O 1
ATOM 3663 N N . VAL B 1 219 ? 9.539 -7.18 5.98 1 98.06 219 VAL B N 1
ATOM 3664 C CA . VAL B 1 219 ? 8.148 -7.617 6.07 1 98.06 219 VAL B CA 1
ATOM 3665 C C . VAL B 1 219 ? 7.961 -8.914 5.289 1 98.06 219 VAL B C 1
ATOM 3667 O O . VAL B 1 219 ? 8.312 -8.992 4.109 1 98.06 219 VAL B O 1
ATOM 3670 N N . VAL B 1 220 ? 7.488 -9.938 5.938 1 97.25 220 VAL B N 1
ATOM 3671 C CA . VAL B 1 220 ? 7.258 -11.242 5.328 1 97.25 220 VAL B CA 1
ATOM 3672 C C . VAL B 1 220 ? 5.766 -11.57 5.355 1 97.25 220 VAL B C 1
ATOM 3674 O O . VAL B 1 220 ? 5.117 -11.445 6.398 1 97.25 220 VAL B O 1
ATOM 3677 N N . THR B 1 221 ? 5.184 -11.906 4.242 1 96.44 221 THR B N 1
ATOM 3678 C CA . THR B 1 221 ? 3.816 -12.406 4.16 1 96.44 221 THR B CA 1
ATOM 3679 C C . THR B 1 221 ? 3.791 -13.828 3.619 1 96.44 221 THR B C 1
ATOM 3681 O O . THR B 1 221 ? 4.711 -14.25 2.908 1 96.44 221 THR B O 1
ATOM 3684 N N . PRO B 1 222 ? 2.803 -14.625 3.947 1 94.31 222 PRO B N 1
ATOM 3685 C CA . PRO B 1 222 ? 2.799 -16.062 3.699 1 94.31 222 PRO B CA 1
ATOM 3686 C C . PRO B 1 222 ? 2.234 -16.438 2.326 1 94.31 222 PRO B C 1
ATOM 3688 O O . PRO B 1 222 ? 1.319 -17.25 2.229 1 94.31 222 PRO B O 1
ATOM 3691 N N . HIS B 1 223 ? 2.855 -15.859 1.277 1 92.81 223 HIS B N 1
ATOM 3692 C CA . HIS B 1 223 ? 2.527 -16.219 -0.099 1 92.81 223 HIS B CA 1
ATOM 3693 C C . HIS B 1 223 ? 1.051 -15.977 -0.393 1 92.81 223 HIS B C 1
ATOM 3695 O O . HIS B 1 223 ? 0.358 -16.875 -0.878 1 92.81 223 HIS B O 1
ATOM 3701 N N . ILE B 1 224 ? 0.61 -14.75 -0.184 1 93.56 224 ILE B N 1
ATOM 3702 C CA . ILE B 1 224 ? -0.818 -14.469 -0.286 1 93.56 224 ILE B CA 1
ATOM 3703 C C . ILE B 1 224 ? -1.063 -13.445 -1.393 1 93.56 224 ILE B C 1
ATOM 3705 O O . ILE B 1 224 ? -2.148 -12.867 -1.481 1 93.56 224 ILE B O 1
ATOM 3709 N N . ALA B 1 225 ? -0.098 -13.141 -2.189 1 93.88 225 ALA B N 1
ATOM 3710 C CA . ALA B 1 225 ? -0.266 -12.141 -3.24 1 93.88 225 ALA B CA 1
ATOM 3711 C C . ALA B 1 225 ? -1.448 -12.484 -4.141 1 93.88 225 ALA B C 1
ATOM 3713 O O . ALA B 1 225 ? -2.162 -11.586 -4.605 1 93.88 225 ALA B O 1
ATOM 3714 N N . ALA B 1 226 ? -1.643 -13.742 -4.375 1 90.44 226 ALA B N 1
ATOM 3715 C CA . ALA B 1 226 ? -2.732 -14.164 -5.25 1 90.44 226 ALA B CA 1
ATOM 3716 C C . ALA B 1 226 ? -4.016 -14.398 -4.453 1 90.44 226 ALA B C 1
ATOM 3718 O O . ALA B 1 226 ? -5.086 -14.594 -5.035 1 90.44 226 ALA B O 1
ATOM 3719 N N . ALA B 1 227 ? -3.975 -14.406 -3.117 1 91.75 227 ALA B N 1
ATOM 3720 C CA . ALA B 1 227 ? -5.125 -14.672 -2.256 1 91.75 227 ALA B CA 1
ATOM 3721 C C . ALA B 1 227 ? -6.059 -13.461 -2.203 1 91.75 227 ALA B C 1
ATOM 3723 O O . ALA B 1 227 ? -6.074 -12.727 -1.215 1 91.75 227 ALA B O 1
ATOM 3724 N N . GLU B 1 228 ? -6.824 -13.305 -3.176 1 93.94 228 GLU B N 1
ATOM 3725 C CA . GLU B 1 228 ? -7.793 -12.234 -3.365 1 93.94 228 GLU B CA 1
ATOM 3726 C C . GLU B 1 228 ? -9.141 -12.781 -3.818 1 93.94 228 GLU B C 1
ATOM 3728 O O . GLU B 1 228 ? -9.203 -13.719 -4.617 1 93.94 228 GLU B O 1
ATOM 3733 N N . GLU B 1 229 ? -10.18 -12.258 -3.307 1 93.69 229 GLU B N 1
ATOM 3734 C CA . GLU B 1 229 ? -11.516 -12.836 -3.412 1 93.69 229 GLU B CA 1
ATOM 3735 C C . GLU B 1 229 ? -11.891 -13.109 -4.867 1 93.69 229 GLU B C 1
ATOM 3737 O O . GLU B 1 229 ? -12.242 -14.234 -5.223 1 93.69 229 GLU B O 1
ATOM 3742 N N . ILE B 1 230 ? -11.82 -12.148 -5.719 1 91.75 230 ILE B N 1
ATOM 3743 C CA . ILE B 1 230 ? -12.227 -12.312 -7.109 1 91.75 230 ILE B CA 1
ATOM 3744 C C . ILE B 1 230 ? -11.305 -13.312 -7.801 1 91.75 230 ILE B C 1
ATOM 3746 O O . ILE B 1 230 ? -11.75 -14.141 -8.602 1 91.75 230 ILE B O 1
ATOM 3750 N N . ALA B 1 231 ? -10.039 -13.211 -7.516 1 91.31 231 ALA B N 1
ATOM 3751 C CA . ALA B 1 231 ? -9.078 -14.141 -8.094 1 91.31 231 ALA B CA 1
ATOM 3752 C C . ALA B 1 231 ? -9.375 -15.578 -7.66 1 91.31 231 ALA B C 1
ATOM 3754 O O . ALA B 1 231 ? -9.422 -16.484 -8.484 1 91.31 231 ALA B O 1
ATOM 3755 N N . MET B 1 232 ? -9.586 -15.75 -6.34 1 90.56 232 MET B N 1
ATOM 3756 C CA . MET B 1 232 ? -9.852 -17.094 -5.82 1 90.56 232 MET B CA 1
ATOM 3757 C C . MET B 1 232 ? -11.102 -17.688 -6.457 1 90.56 232 MET B C 1
ATOM 3759 O O . MET B 1 232 ? -11.125 -18.875 -6.801 1 90.56 232 MET B O 1
ATOM 3763 N N . GLU B 1 233 ? -12.047 -16.875 -6.621 1 91.56 233 GLU B N 1
ATOM 3764 C CA . GLU B 1 233 ? -13.273 -17.328 -7.25 1 91.56 233 GLU B CA 1
ATOM 3765 C C . GLU B 1 233 ? -13.039 -17.719 -8.703 1 91.56 233 GLU B C 1
ATOM 3767 O O . GLU B 1 233 ? -13.43 -18.812 -9.133 1 91.56 233 GLU B O 1
ATOM 3772 N N . LYS B 1 234 ? -12.43 -16.875 -9.445 1 92.5 234 LYS B N 1
ATOM 3773 C CA . LYS B 1 234 ? -12.203 -17.109 -10.867 1 92.5 234 LYS B CA 1
ATOM 3774 C C . LYS B 1 234 ? -11.273 -18.297 -11.086 1 92.5 234 LYS B C 1
ATOM 3776 O O . LYS B 1 234 ? -11.492 -19.109 -11.992 1 92.5 234 LYS B O 1
ATOM 3781 N N . LEU B 1 235 ? -10.273 -18.391 -10.273 1 90.31 235 LEU B N 1
ATOM 3782 C CA . LEU B 1 235 ? -9.297 -19.469 -10.422 1 90.31 235 LEU B CA 1
ATOM 3783 C C . LEU B 1 235 ? -9.922 -20.812 -10.055 1 90.31 235 LEU B C 1
ATOM 3785 O O . LEU B 1 235 ? -9.68 -21.812 -10.719 1 90.31 235 LEU B O 1
ATOM 3789 N N . SER B 1 236 ? -10.703 -20.797 -9.023 1 92.06 236 SER B N 1
ATOM 3790 C CA . SER B 1 236 ? -11.406 -22.016 -8.625 1 92.06 236 SER B CA 1
ATOM 3791 C C . SER B 1 236 ? -12.367 -22.469 -9.719 1 92.06 236 SER B C 1
ATOM 3793 O O . SER B 1 236 ? -12.438 -23.656 -10.031 1 92.06 236 SER B O 1
ATOM 3795 N N . THR B 1 237 ? -13.07 -21.531 -10.234 1 95.25 237 THR B N 1
ATOM 3796 C CA . THR B 1 237 ? -14.016 -21.844 -11.297 1 95.25 237 THR B CA 1
ATOM 3797 C C . THR B 1 237 ? -13.289 -22.391 -12.523 1 95.25 237 THR B C 1
ATOM 3799 O O . THR B 1 237 ? -13.695 -23.391 -13.094 1 95.25 237 THR B O 1
ATOM 3802 N N . LEU B 1 238 ? -12.25 -21.703 -12.875 1 95.19 238 LEU B N 1
ATOM 3803 C CA . LEU B 1 238 ? -11.461 -22.125 -14.023 1 95.19 238 LEU B CA 1
ATOM 3804 C C . LEU B 1 238 ? -10.914 -23.531 -13.82 1 95.19 238 LEU B C 1
ATOM 3806 O O . LEU B 1 238 ? -10.922 -24.344 -14.742 1 95.19 238 LEU B O 1
ATOM 3810 N N . THR B 1 239 ? -10.43 -23.781 -12.625 1 94.62 239 THR B N 1
ATOM 3811 C CA . THR B 1 239 ? -9.883 -25.094 -12.289 1 94.62 239 THR B CA 1
ATOM 3812 C C . THR B 1 239 ? -10.961 -26.172 -12.398 1 94.62 239 THR B C 1
ATOM 3814 O O . THR B 1 239 ? -10.727 -27.234 -12.992 1 94.62 239 THR B O 1
ATOM 3817 N N . ALA B 1 240 ? -12.117 -25.891 -11.883 1 96.75 240 ALA B N 1
ATOM 3818 C CA . ALA B 1 240 ? -13.234 -26.828 -11.977 1 96.75 240 ALA B CA 1
ATOM 3819 C C . ALA B 1 240 ? -13.633 -27.062 -13.43 1 96.75 240 ALA B C 1
ATOM 3821 O O . ALA B 1 240 ? -13.898 -28.203 -13.828 1 96.75 240 ALA B O 1
ATOM 3822 N N . GLU B 1 241 ? -13.656 -25.984 -14.148 1 97.31 241 GLU B N 1
ATOM 3823 C CA . GLU B 1 241 ? -14.016 -26.094 -15.562 1 97.31 241 GLU B CA 1
ATOM 3824 C C . GLU B 1 241 ? -13.016 -26.953 -16.328 1 97.31 241 GLU B C 1
ATOM 3826 O O . GLU B 1 241 ? -13.391 -27.719 -17.219 1 97.31 241 GLU B O 1
ATOM 3831 N N . ASN B 1 242 ? -11.773 -26.766 -16.016 1 97.38 242 ASN B N 1
ATOM 3832 C CA . ASN B 1 242 ? -10.734 -27.594 -16.625 1 97.38 242 ASN B CA 1
ATOM 3833 C C . ASN B 1 242 ? -10.945 -29.078 -16.328 1 97.38 242 ASN B C 1
ATOM 3835 O O . ASN B 1 242 ? -10.852 -29.922 -17.219 1 97.38 242 ASN B O 1
ATOM 3839 N N . ILE B 1 243 ? -11.281 -29.406 -15.07 1 97.06 243 ILE B N 1
ATOM 3840 C CA . ILE B 1 243 ? -11.508 -30.781 -14.648 1 97.06 243 ILE B CA 1
ATOM 3841 C C . ILE B 1 243 ? -12.711 -31.359 -15.391 1 97.06 243 ILE B C 1
ATOM 3843 O O . ILE B 1 243 ? -12.633 -32.438 -15.953 1 97.06 243 ILE B O 1
ATOM 3847 N N . ILE B 1 244 ? -13.742 -30.578 -15.391 1 97.56 244 ILE B N 1
ATOM 3848 C CA . ILE B 1 244 ? -14.969 -31.016 -16.047 1 97.56 244 ILE B CA 1
ATOM 3849 C C . ILE B 1 244 ? -14.711 -31.25 -17.531 1 97.56 244 ILE B C 1
ATOM 3851 O O . ILE B 1 244 ? -15.141 -32.25 -18.094 1 97.56 244 ILE B O 1
ATOM 3855 N N . ALA B 1 245 ? -14.023 -30.312 -18.125 1 97.38 245 ALA B N 1
ATOM 3856 C CA . ALA B 1 245 ? -13.734 -30.438 -19.547 1 97.38 245 ALA B CA 1
ATOM 3857 C C . ALA B 1 245 ? -13 -31.734 -19.859 1 97.38 245 ALA B C 1
ATOM 3859 O O . ALA B 1 245 ? -13.367 -32.469 -20.781 1 97.38 245 ALA B O 1
ATOM 3860 N N . VAL B 1 246 ? -12.016 -32.094 -19.109 1 96.38 246 VAL B N 1
ATOM 3861 C CA . VAL B 1 246 ? -11.203 -33.281 -19.344 1 96.38 246 VAL B CA 1
ATOM 3862 C C . VAL B 1 246 ? -12.055 -34.531 -19.109 1 96.38 246 VAL B C 1
ATOM 3864 O O . VAL B 1 246 ? -12 -35.469 -19.891 1 96.38 246 VAL B O 1
ATOM 3867 N N . LEU B 1 247 ? -12.812 -34.562 -18.062 1 95.94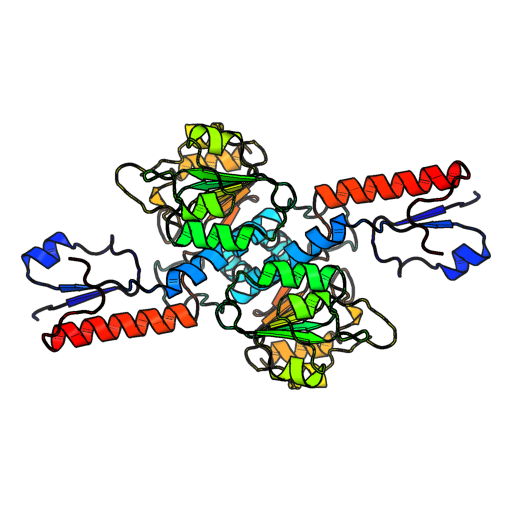 247 LEU B N 1
ATOM 3868 C CA . LEU B 1 247 ? -13.625 -35.719 -17.719 1 95.94 247 LEU B CA 1
ATOM 3869 C C . LEU B 1 247 ? -14.703 -35.938 -18.766 1 95.94 247 LEU B C 1
ATOM 3871 O O . LEU B 1 247 ? -15.133 -37.094 -18.969 1 95.94 247 LEU B O 1
ATOM 3875 N N . GLU B 1 248 ? -15.062 -34.906 -19.328 1 96.88 248 GLU B N 1
ATOM 3876 C CA . GLU B 1 248 ? -16.062 -35 -20.391 1 96.88 248 GLU B CA 1
ATOM 3877 C C . GLU B 1 248 ? -15.422 -35.188 -21.766 1 96.88 248 GLU B C 1
ATOM 3879 O O . GLU B 1 248 ? -16.094 -35.031 -22.781 1 96.88 248 GLU B O 1
ATOM 3884 N N . GLU B 1 249 ? -14.141 -35.312 -21.797 1 94.88 249 GLU B N 1
ATOM 3885 C CA . GLU B 1 249 ? -13.359 -35.562 -23.016 1 94.88 249 GLU B CA 1
ATOM 3886 C C . GLU B 1 249 ? -13.391 -34.344 -23.938 1 94.88 249 GLU B C 1
ATOM 3888 O O . GLU B 1 249 ? -13.445 -34.5 -25.156 1 94.88 249 GLU B O 1
ATOM 3893 N N . ARG B 1 250 ? -13.508 -33.156 -23.328 1 96.44 250 ARG B N 1
ATOM 3894 C CA . ARG B 1 250 ? -13.367 -31.891 -24.047 1 96.44 250 ARG B CA 1
ATOM 3895 C C . ARG B 1 250 ? -11.984 -31.281 -23.812 1 96.44 250 ARG B C 1
ATOM 3897 O O . ARG B 1 250 ? -11.281 -31.672 -22.891 1 96.44 250 ARG B O 1
ATOM 3904 N N . LYS B 1 251 ? -11.617 -30.5 -24.688 1 95.94 251 LYS B N 1
ATOM 3905 C CA . LYS B 1 251 ? -10.352 -29.797 -24.531 1 95.94 251 LYS B CA 1
ATOM 3906 C C . LYS B 1 251 ? -10.375 -28.891 -23.312 1 95.94 251 LYS B C 1
ATOM 3908 O O . LYS B 1 251 ? -11.305 -28.094 -23.141 1 95.94 251 LYS B O 1
ATOM 3913 N N . PRO B 1 252 ? -9.391 -29.047 -22.469 1 96.88 252 PRO B N 1
ATOM 3914 C CA . PRO B 1 252 ? -9.359 -28.141 -21.312 1 96.88 252 PRO B CA 1
ATOM 3915 C C . PRO B 1 252 ? -9.094 -26.688 -21.703 1 96.88 252 PRO B C 1
ATOM 3917 O O . PRO B 1 252 ? -8.625 -26.422 -22.812 1 96.88 252 PRO B O 1
ATOM 3920 N N . LEU B 1 253 ? -9.414 -25.781 -20.828 1 95.62 253 LEU B N 1
ATOM 3921 C CA . LEU B 1 253 ? -9.312 -24.344 -21.094 1 95.62 253 LEU B CA 1
ATOM 3922 C C . LEU B 1 253 ? -7.859 -23.891 -21 1 95.62 253 LEU B C 1
ATOM 3924 O O . LEU B 1 253 ? -7.426 -23.031 -21.781 1 95.62 253 LEU B O 1
ATOM 3928 N N . THR B 1 254 ? -7.113 -24.406 -20 1 95.25 254 THR B N 1
ATOM 3929 C CA . THR B 1 254 ? -5.738 -23.969 -19.781 1 95.25 254 THR B CA 1
ATOM 3930 C C . THR B 1 254 ? -4.82 -25.172 -19.562 1 95.25 254 THR B C 1
ATOM 3932 O O . THR B 1 254 ? -4.277 -25.359 -18.469 1 95.25 254 THR B O 1
ATOM 3935 N N . PRO B 1 255 ? -4.586 -25.953 -20.609 1 95.81 255 PRO B N 1
ATOM 3936 C CA . PRO B 1 255 ? -3.686 -27.094 -20.5 1 95.81 255 PRO B CA 1
ATOM 3937 C C . PRO B 1 255 ? -2.219 -26.688 -20.391 1 95.81 255 PRO B C 1
ATOM 3939 O O . PRO B 1 255 ? -1.789 -25.719 -21.016 1 95.81 255 PRO B O 1
ATOM 3942 N N . VAL B 1 256 ? -1.444 -27.359 -19.531 1 93.88 256 VAL B N 1
ATOM 3943 C CA . VAL B 1 256 ? -0.023 -27.094 -19.344 1 93.88 256 VAL B CA 1
ATOM 3944 C C . VAL B 1 256 ? 0.769 -27.609 -20.547 1 93.88 256 VAL B C 1
ATOM 3946 O O . VAL B 1 256 ? 1.812 -27.062 -20.891 1 93.88 256 VAL B O 1
ATOM 3949 N N . TYR B 1 257 ? 0.386 -28.734 -21.172 1 89.19 257 TYR B N 1
ATOM 3950 C CA . TYR B 1 257 ? 1.025 -29.297 -22.359 1 89.19 257 TYR B CA 1
ATOM 3951 C C . TYR B 1 257 ? -0.013 -29.859 -23.328 1 89.19 257 TYR B C 1
ATOM 3953 O O . TYR B 1 257 ? -1.154 -30.125 -22.938 1 89.19 257 TYR B O 1
#

Nearest PDB structures (foldseek):
  2gcg-assembly1_B  TM=9.474E-01  e=2.115E-31  Homo sapiens
  8wps-assembly1_A  TM=9.348E-01  e=3.605E-25  Anabaena sp. 90
  8wpo-assembly1_A  TM=9.173E-01  e=2.091E-25  Anabaena sp. 90
  8wpj-assembly1_B  TM=8.438E-01  e=2.507E-25  Anabaena sp. 90
  5mh6-assembly1_A  TM=8.557E-01  e=7.426E-23  Haloferax mediterranei ATCC 33500

Sequence (514 aa):
PQLKVVATISLGFEHIDVQECKKRGIQVCNAANPISVSVVAEFTIGLLLAVSRKIVKAAGAIQRGEWIESWTPDWYVGRGLTNSVVGIVGMGRIGQAVLDRILPFEVSKVCYYDIFSPISAAEEKGAHFTTLDRLLMNSDYVIVTCNLTEDNRGMFDSKAFSMMKPDAVFINTSRGGVVQQDALLEALKNKRIRAAAIDVMYPEPLPKDHELLTLPNVVVTPHIAAAEEIAMEKLSTLTAENIIAVLEERKPLTPVYPQLKVVATISLGFEHIDVQECKKRGIQVCNAANPISVSVVAEFTIGLLLAVSRKIVKAAGAIQRGEWIESWTPDWYVGRGLTNSVVGIVGMGRIGQAVLDRILPFEVSKVCYYDIFSPISAAEEKGAHFTTLDRLLMNSDYVIVTCNLTEDNRGMFDSKAFSMMKPDAVFINTSRGGVVQQDALLEALKNKRIRAAAIDVMYPEPLPKDHELLTLPNVVVTPHIAAAEEIAMEKLSTLTAENIIAVLEERKPLTPVY

Solvent-accessible surface area (backbone atoms only — not comparable to full-atom values): 26452 Å² total; per-residue (Å²): 134,84,75,54,67,50,66,37,63,35,71,72,60,83,91,49,65,57,67,62,29,54,74,69,64,24,47,46,32,35,21,78,50,77,56,49,34,57,44,32,23,52,40,48,53,19,44,50,37,26,49,37,45,31,45,48,61,42,28,50,36,42,67,71,46,64,49,77,60,60,80,56,88,72,55,62,53,15,52,71,51,63,64,27,31,37,19,33,38,19,67,49,74,39,24,47,45,36,49,57,44,47,58,58,48,48,46,64,43,41,36,31,28,47,97,75,58,75,53,65,75,48,42,76,72,63,34,39,75,49,53,65,67,60,37,35,50,63,19,43,31,42,37,39,41,37,82,75,44,86,88,40,50,36,58,38,28,56,67,49,48,68,46,28,32,49,75,14,34,42,34,33,65,47,47,27,60,31,38,29,61,68,34,50,48,49,28,52,76,68,48,36,27,51,34,32,27,31,27,40,52,80,59,69,47,56,61,64,79,40,67,70,70,70,46,90,48,50,44,51,40,81,59,40,49,60,30,24,51,70,38,50,52,52,21,49,50,48,25,50,50,30,52,51,24,47,78,68,74,40,80,47,82,38,57,74,118,135,85,75,54,67,50,66,38,62,36,70,72,60,84,90,50,66,58,67,61,29,54,74,70,64,24,47,45,31,34,22,77,50,76,57,48,34,57,43,31,22,51,38,48,53,17,45,48,38,26,50,37,46,31,45,48,60,41,30,50,36,41,66,70,46,64,49,77,60,60,80,53,87,73,56,63,52,14,52,72,51,62,65,26,30,38,19,33,39,20,68,50,72,39,25,46,46,34,50,57,43,48,58,59,48,49,45,66,42,42,37,30,28,48,96,74,58,76,52,64,75,48,42,75,73,62,35,38,76,50,53,62,68,59,38,36,51,63,20,43,31,42,38,38,42,36,82,75,43,88,88,40,51,37,59,39,27,57,67,48,48,67,45,28,31,50,74,14,34,42,33,35,66,48,47,27,60,30,38,29,60,68,34,50,48,50,30,53,75,69,49,36,27,52,32,32,28,32,28,41,53,81,61,69,48,56,61,63,79,41,69,68,69,70,46,90,49,48,43,52,39,81,59,41,48,60,31,24,51,68,39,49,51,51,20,47,49,46,23,50,49,29,51,50,25,47,74,68,74,39,79,48,82,39,56,73,119

pLDDT: mean 94.66, std 6.16, range [52.0, 98.94]

Secondary structure (DSSP, 8-state):
----EEE-SSS--TTS-HHHHHHTT-EEE----THHHHHHHHHHHHHHHHHHTTHHHHHHHHHTT---SS--TTTT-B--STT-EEEEE--SHHHHHHHHHHGGG--SEEEEE-TT---HHHHHTT-EE--HHHHHHH-SEEEE-PPP-GGGTT-B-HHHHHHS-TT-EEEE-S-GGGB-HHHHHHHHHTTSSSEEEES--SSSSPPTT-GGGG-TTEEE--S-TT-BHHHHHHHHHHHHHHHHHHHTTPPPSSB--/----EEE-SSS--TTS-HHHHHHHT-EEE----THHHHHHHHHHHHHHHHHHTTHHHHHHHHHTT---SS--TTTT-B--STT-EEEEE--SHHHHHHHHHHGGG--SEEEEE-TT---HHHHHTT-EE--HHHHHHH-SEEEE-PPP-TTTTT-B-HHHHHHS-TT-EEEE-S-GGGB-HHHHHHHHHTTSSSEEEES--SSSSPPTT-GGGG-TTEEE--S-TT-BHHHHHHHHHHHHHHHHHHHTTPPPSSB--

InterPro domains:
  IPR006139 D-isomer specific 2-hydroxyacid dehydrogenase, catalytic domain [PF00389] (1-256)
  IPR006140 D-isomer specific 2-hydroxyacid dehydrogenase, NAD-binding domain [PF02826] (45-225)
  IPR029752 D-isomer specific 2-hydroxyacid dehydrogenase, NAD-binding domain conserved site 1 [PS00065] (86-114)
  IPR036291 NAD(P)-binding domain superfamily [SSF51735] (40-226)
  IPR050223 D-isomer specific 2-hydroxyacid dehydrogenase [PTHR10996] (1-253)